Protein 3AXJ (pdb70)

InterPro domains:
  IPR002848 Translin family [PF01997] (23-217)
  IPR002848 Translin family [PTHR10741] (7-223)
  IPR016068 Translin, N-terminal [G3DSA:1.20.58.190] (1-133)
  IPR016069 Translin, C-terminal [G3DSA:1.20.58.200] (134-235)
  IPR033956 Translin [cd14819] (13-217)
  IPR036081 Translin superfamily [SSF74784] (7-218)

Secondary structure (DSSP, 8-state):
------SS-HHHHHHHHHHHHHHHHHHHHHHHHHHHHHHHHHHHHHHHGGGGT-GGGHHHHHHHHHHHHHHHHHHHHHHHHHS-TT-HHHHGGGTHHHHHHHHHHHHHHHHHHHSSPPPHHHHH----BSSTTTSSB--HHHHHHHHHHHHHHHHHHHHHHH----SHHHHHHHHHHHHHHHHHHT---SSHHHHHHHHHHHHHHHHHHHHHHHHHTT----/---TTSHHHHHHHHHHHHH--HHHHHHHHHHHHHHHHHHHHHHHHHTT--S-GGGHHHHHHHHHHHHHHIIIIIIHHHHHHTTTS-TTTTHHHHHHHHHHHHHHHH--HHHHHT-SSGGGGPPPP-HHHHHH--EE----PPEE-----HHHHHHHHHHHHHH--HHHHHHHTT-HHHHHHHHHHHHHHHHHHHT---TT-HHHHHHHH--HHHHHHHHHHHHHHHH-HHHHHT-

Radius of gyration: 29.31 Å; Cα contacts (8 Å, |Δi|>4): 513; chains: 2; bounding box: 54×45×94 Å

GO terms:
  GO:0005829 cytosol (C, IDA)
  GO:0035194 regulatory ncRNA-mediated post-transcriptional gene silencing (P, IMP)
  GO:0042321 negative regulation of circadian sleep/wake cycle, sleep (P, IMP)
  GO:0042595 behavioral response to starvation (P, IMP)
  GO:0050821 protein stabilization (P, IMP)
  GO:0042803 protein homodimerization activity (F, IPI)
  GO:0042802 identical protein binding (F, IPI)
  GO:0005515 protein binding (F, IPI)

Foldseek 3Di:
DVDVVVVVVCVVVVVVVVVVVVVVVLLVQLLVLLVVLVVLLVQLVVLCVCLLPDVVCLVVSLVSNVVSLVVLLVSVVVNLVSADQVCCVVRVVSRLVSLLSNLLSVQVSCCSPPNAGDDLCNSCVSVADCDSVVGHHDDVLSNLSSVLVNLVVLLSSLVSCVCQNLCSLVSSLVRLVVNLVVVVVVVDDPDDSVVSNVVSVVSNVSSVVSNCVCVVVVHDDD/DDDCPDPVNVVVVVVVVVVVCVVLLVVLLVLLVVLLVLLVVLLVLLLVDDPPPVRQVVSVVVSVVSLLCNQVPSLVVNQVSCVVHDCVVNCVSNLSSLLSSLLSQQLLLSQCLPDPDDSVVDDRDAQVNVQVSWDWDPDVTDTTTRHRDRVSNLLSNLVNLVSLCSLLVCLQVVVNVSLVSSLVVNVVVLVVLVVDDDPPPVSSVVSSVVVVSNVVSVVLNVCCVPVNSVVSNVD

Organism: Drosophila melanogaster (NCBI:txid7227)

Nearest PDB structures (foldseek):
  4dg7-assembly1_H  TM=9.637E-01  e=9.209E-24  Drosophila melanogaster
  3riu-assembly1_A-2  TM=9.765E-01  e=7.134E-22  Drosophila melanogaster
  2qrx-assembly1_A  TM=9.735E-01  e=5.454E-19  Drosophila melanogaster
  4wyv-assembly1_H  TM=9.505E-01  e=5.007E-16  Homo sapiens
  1key-assembly1_D-2  TM=9.507E-01  e=8.673E-16  Mus musculus

Structure (mmCIF, N/CA/C/O backbone):
data_3AXJ
#
_entry.id   3AXJ
#
_cell.length_a   101.676
_cell.length_b   114.720
_cell.length_c   123.909
_cell.angle_alpha   90.00
_cell.angle_beta   90.00
_cell.angle_gamma   90.00
#
_symmetry.space_group_name_H-M   'C 2 2 21'
#
loop_
_entity.id
_entity.type
_entity.pdbx_description
1 polymer GM27569p
2 polymer 'Translin associated factor X, isoform B'
3 water water
#
loop_
_atom_site.group_PDB
_atom_site.id
_atom_site.type_symbol
_atom_site.label_atom_id
_atom_site.label_alt_id
_atom_site.label_comp_id
_atom_site.label_asym_id
_atom_site.label_entity_id
_atom_site.label_seq_id
_atom_site.pdbx_PDB_ins_code
_atom_site.Cartn_x
_atom_site.Cartn_y
_atom_site.Cartn_z
_atom_site.occupancy
_atom_site.B_iso_or_equiv
_atom_site.auth_seq_id
_atom_site.auth_comp_id
_atom_site.auth_asym_id
_atom_site.auth_atom_id
_atom_site.pdbx_PDB_model_num
ATOM 1 N N . SER A 1 11 ? 43.081 31.582 -72.472 1.00 70.77 -3 SER A N 1
ATOM 2 C CA . SER A 1 11 ? 43.369 31.305 -73.924 1.00 71.12 -3 SER A CA 1
ATOM 3 C C . SER A 1 11 ? 44.665 30.495 -74.085 1.00 70.30 -3 SER A C 1
ATOM 4 O O . SER A 1 11 ? 44.636 29.369 -74.610 1.00 70.46 -3 SER A O 1
ATOM 7 N N . GLN A 1 12 ? 45.785 31.052 -73.617 1.00 68.94 -2 GLN A N 1
ATOM 8 C CA . GLN A 1 12 ? 47.026 30.278 -73.490 1.00 67.91 -2 GLN A CA 1
ATOM 9 C C . GLN A 1 12 ? 46.854 29.103 -72.505 1.00 65.36 -2 GLN A C 1
ATOM 10 O O . GLN A 1 12 ? 47.398 28.012 -72.734 1.00 65.51 -2 GLN A O 1
ATOM 16 N N . ASP A 1 13 ? 46.036 29.318 -71.461 1.00 62.19 -1 ASP A N 1
ATOM 17 C CA . ASP A 1 13 ? 45.909 28.397 -70.330 1.00 58.31 -1 ASP A CA 1
ATOM 18 C C . ASP A 1 13 ? 44.481 28.417 -69.731 1.00 55.51 -1 ASP A C 1
ATOM 19 O O . ASP A 1 13 ? 44.179 29.207 -68.842 1.00 55.00 -1 ASP A O 1
ATOM 24 N N . PRO A 1 14 ? 43.591 27.555 -70.251 1.00 53.26 0 PRO A N 1
ATOM 25 C CA . PRO A 1 14 ? 42.181 27.392 -69.832 1.00 50.73 0 PRO A CA 1
ATOM 26 C C . PRO A 1 14 ? 42.047 26.871 -68.408 1.00 47.53 0 PRO A C 1
ATOM 27 O O . PRO A 1 14 ? 41.072 27.184 -67.712 1.00 45.99 0 PRO A O 1
ATOM 39 N N . SER A 1 16 ? 43.881 27.817 -65.961 1.00 39.14 2 SER A N 1
ATOM 40 C CA . SER A 1 16 ? 43.975 28.978 -65.047 1.00 38.50 2 SER A CA 1
ATOM 41 C C . SER A 1 16 ? 42.661 29.720 -64.833 1.00 37.43 2 SER A C 1
ATOM 42 O O . SER A 1 16 ? 42.480 30.396 -63.817 1.00 38.18 2 SER A O 1
ATOM 45 N N . ASN A 1 17 ? 41.752 29.617 -65.800 1.00 35.83 3 ASN A N 1
ATOM 46 C CA . ASN A 1 17 ? 40.375 30.071 -65.619 1.00 34.28 3 ASN A CA 1
ATOM 47 C C . ASN A 1 17 ? 39.653 29.209 -64.608 1.00 32.66 3 ASN A C 1
ATOM 48 O O . ASN A 1 17 ? 39.064 29.736 -63.654 1.00 31.58 3 ASN A O 1
ATOM 53 N N . PHE A 1 18 ? 39.731 27.885 -64.770 1.00 30.69 4 PHE A N 1
ATOM 54 C CA . PHE A 1 18 ? 38.990 27.001 -63.885 1.00 29.31 4 PHE A CA 1
ATOM 55 C C . PHE A 1 18 ? 39.535 27.048 -62.476 1.00 28.72 4 PHE A C 1
ATOM 56 O O . PHE A 1 18 ? 38.780 27.219 -61.490 1.00 26.47 4 PHE A O 1
ATOM 64 N N . VAL A 1 19 ? 40.858 26.912 -62.358 1.00 27.29 5 VAL A N 1
ATOM 65 C CA . VAL A 1 19 ? 41.459 26.928 -61.027 1.00 28.02 5 VAL A CA 1
ATOM 66 C C . VAL A 1 19 ? 41.806 28.371 -60.700 1.00 29.34 5 VAL A C 1
ATOM 67 O O . VAL A 1 19 ? 42.953 28.812 -60.857 1.00 28.26 5 VAL A O 1
ATOM 71 N N . ASN A 1 20 ? 40.805 29.086 -60.231 1.00 29.76 6 ASN A N 1
ATOM 72 C CA . ASN A 1 20 ? 40.865 30.550 -60.098 1.00 30.77 6 ASN A CA 1
ATOM 73 C C . ASN A 1 20 ? 41.671 30.925 -58.888 1.00 29.05 6 ASN A C 1
ATOM 74 O O . ASN A 1 20 ? 41.247 30.669 -57.764 1.00 28.79 6 ASN A O 1
ATOM 79 N N . LEU A 1 21 ? 42.845 31.518 -59.090 1.00 29.14 7 LEU A N 1
ATOM 80 C CA . LEU A 1 21 ? 43.740 31.844 -57.972 1.00 30.07 7 LEU A CA 1
ATOM 81 C C . LEU A 1 21 ? 43.199 32.940 -57.042 1.00 30.28 7 LEU A C 1
ATOM 82 O O . LEU A 1 21 ? 43.652 33.070 -55.928 1.00 28.90 7 LEU A O 1
ATOM 87 N N . ASP A 1 22 ? 42.180 33.678 -57.470 1.00 31.83 8 ASP A N 1
ATOM 88 C CA . ASP A 1 22 ? 41.468 34.600 -56.558 1.00 32.36 8 ASP A CA 1
ATOM 89 C C . ASP A 1 22 ? 40.791 33.883 -55.429 1.00 31.33 8 ASP A C 1
ATOM 90 O O . ASP A 1 22 ? 40.623 34.430 -54.324 1.00 31.22 8 ASP A O 1
ATOM 95 N N . ILE A 1 23 ? 40.390 32.643 -55.670 1.00 30.81 9 ILE A N 1
ATOM 96 C CA . ILE A 1 23 ? 39.778 31.870 -54.600 1.00 29.52 9 ILE A CA 1
ATOM 97 C C . ILE A 1 23 ? 40.787 31.627 -53.480 1.00 28.33 9 ILE A C 1
ATOM 98 O O . ILE A 1 23 ? 40.468 31.772 -52.312 1.00 26.97 9 ILE A O 1
ATOM 103 N N . PHE A 1 24 ? 42.013 31.281 -53.842 1.00 28.02 10 PHE A N 1
ATOM 104 C CA . PHE A 1 24 ? 43.057 31.041 -52.834 1.00 28.41 10 PHE A CA 1
ATOM 105 C C . PHE A 1 24 ? 43.509 32.325 -52.139 1.00 28.70 10 PHE A C 1
ATOM 106 O O . PHE A 1 24 ? 43.742 32.313 -50.926 1.00 27.75 10 PHE A O 1
ATOM 114 N N . SER A 1 25 ? 43.658 33.427 -52.887 1.00 30.47 11 SER A N 1
ATOM 115 C CA . SER A 1 25 ? 43.987 34.700 -52.241 1.00 31.17 11 SER A CA 1
ATOM 116 C C . SER A 1 25 ? 42.848 35.202 -51.325 1.00 30.87 11 SER A C 1
ATOM 117 O O . SER A 1 25 ? 43.130 35.759 -50.271 1.00 30.95 11 SER A O 1
ATOM 120 N N . ASN A 1 26 ? 41.582 34.995 -51.699 1.00 29.77 12 ASN A N 1
ATOM 121 C CA . ASN A 1 26 ? 40.463 35.327 -50.810 1.00 29.81 12 ASN A CA 1
ATOM 122 C C . ASN A 1 26 ? 40.476 34.516 -49.503 1.00 29.24 12 ASN A C 1
ATOM 123 O O . ASN A 1 26 ? 40.113 35.020 -48.417 1.00 28.46 12 ASN A O 1
ATOM 128 N N . TYR A 1 27 ? 40.859 33.248 -49.625 1.00 27.86 13 TYR A N 1
ATOM 129 C CA . TYR A 1 27 ? 40.901 32.373 -48.494 1.00 28.20 13 TYR A CA 1
ATOM 130 C C . TYR A 1 27 ? 42.031 32.741 -47.552 1.00 29.21 13 TYR A C 1
ATOM 131 O O . TYR A 1 27 ? 41.862 32.660 -46.328 1.00 29.02 13 TYR A O 1
ATOM 140 N N . GLN A 1 28 ? 43.171 33.137 -48.122 1.00 29.95 14 GLN A N 1
ATOM 141 C CA . GLN A 1 28 ? 44.298 33.663 -47.357 1.00 31.75 14 GLN A CA 1
ATOM 142 C C . GLN A 1 28 ? 43.871 34.885 -46.548 1.00 31.86 14 GLN A C 1
ATOM 143 O O . GLN A 1 28 ? 44.138 34.971 -45.358 1.00 30.99 14 GLN A O 1
ATOM 149 N N . LYS A 1 29 ? 43.201 35.830 -47.194 1.00 33.08 15 LYS A N 1
ATOM 150 C CA . LYS A 1 29 ? 42.660 36.981 -46.477 1.00 34.41 15 LYS A CA 1
ATOM 151 C C . LYS A 1 29 ? 41.697 36.584 -45.326 1.00 33.43 15 LYS A C 1
ATOM 152 O O . LYS A 1 29 ? 41.820 37.056 -44.187 1.00 33.32 15 LYS A O 1
ATOM 158 N N . TYR A 1 30 ? 40.744 35.720 -45.628 1.00 33.58 16 TYR A N 1
ATOM 159 C CA . TYR A 1 30 ? 39.793 35.188 -44.633 1.00 33.93 16 TYR A CA 1
ATOM 160 C C . TYR A 1 30 ? 40.500 34.605 -43.414 1.00 34.04 16 TYR A C 1
ATOM 161 O O . TYR A 1 30 ? 40.174 34.924 -42.261 1.00 33.16 16 TYR A O 1
ATOM 170 N N . ILE A 1 31 ? 41.470 33.739 -43.667 1.00 34.37 17 ILE A N 1
ATOM 171 C CA . ILE A 1 31 ? 42.191 33.098 -42.596 1.00 35.83 17 ILE A CA 1
ATOM 172 C C . ILE A 1 31 ? 43.122 34.064 -41.812 1.00 35.95 17 ILE A C 1
ATOM 173 O O . ILE A 1 31 ? 43.231 33.954 -40.589 1.00 34.08 17 ILE A O 1
ATOM 178 N N . ASP A 1 32 ? 43.793 34.977 -42.518 1.00 36.07 18 ASP A N 1
ATOM 179 C CA . ASP A 1 32 ? 44.524 36.052 -41.851 1.00 37.71 18 ASP A CA 1
ATOM 180 C C . ASP A 1 32 ? 43.639 36.863 -40.888 1.00 37.60 18 ASP A C 1
ATOM 181 O O . ASP A 1 32 ? 44.067 37.150 -39.768 1.00 37.41 18 ASP A O 1
ATOM 186 N N . ASN A 1 33 ? 42.445 37.252 -41.337 1.00 37.54 19 ASN A N 1
ATOM 187 C CA . ASN A 1 33 ? 41.521 38.029 -40.540 1.00 38.51 19 ASN A CA 1
ATOM 188 C C . ASN A 1 33 ? 41.185 37.217 -39.287 1.00 37.87 19 ASN A C 1
ATOM 189 O O . ASN A 1 33 ? 41.139 37.754 -38.177 1.00 37.12 19 ASN A O 1
ATOM 194 N N . GLU A 1 34 ? 40.969 35.914 -39.477 1.00 36.73 20 GLU A N 1
ATOM 195 C CA . GLU A 1 34 ? 40.590 35.033 -38.384 1.00 36.15 20 GLU A CA 1
ATOM 196 C C . GLU A 1 34 ? 41.720 34.820 -37.367 1.00 35.69 20 GLU A C 1
ATOM 197 O O . GLU A 1 34 ? 41.458 34.793 -36.171 1.00 34.22 20 GLU A O 1
ATOM 203 N N . GLN A 1 35 ? 42.952 34.650 -37.864 1.00 34.88 21 GLN A N 1
ATOM 204 C CA . GLN A 1 35 ? 44.147 34.526 -37.036 1.00 35.98 21 GLN A CA 1
ATOM 205 C C . GLN A 1 35 ? 44.375 35.774 -36.195 1.00 35.68 21 GLN A C 1
ATOM 206 O O . GLN A 1 35 ? 44.813 35.693 -35.063 1.00 34.62 21 GLN A O 1
ATOM 212 N N . GLU A 1 36 ? 44.084 36.931 -36.765 1.00 36.84 22 GLU A N 1
ATOM 213 C CA . GLU A 1 36 ? 44.190 38.180 -36.027 1.00 37.90 22 GLU A CA 1
ATOM 214 C C . GLU A 1 36 ? 43.206 38.214 -34.829 1.00 36.61 22 GLU A C 1
ATOM 215 O O . GLU A 1 36 ? 43.586 38.604 -33.725 1.00 36.78 22 GLU A O 1
ATOM 221 N N . VAL A 1 37 ? 41.962 37.805 -35.050 1.00 35.02 23 VAL A N 1
ATOM 222 C CA . VAL A 1 37 ? 40.968 37.673 -33.973 1.00 34.24 23 VAL A CA 1
ATOM 223 C C . VAL A 1 37 ? 41.419 36.653 -32.909 1.00 33.72 23 VAL A C 1
ATOM 224 O O . VAL A 1 37 ? 41.376 36.946 -31.693 1.00 32.50 23 VAL A O 1
ATOM 228 N N . ARG A 1 38 ? 41.879 35.483 -33.355 1.00 32.93 24 ARG A N 1
ATOM 229 C CA . ARG A 1 38 ? 42.374 34.472 -32.423 1.00 34.01 24 ARG A CA 1
ATOM 230 C C . ARG A 1 38 ? 43.503 35.012 -31.536 1.00 35.35 24 ARG A C 1
ATOM 231 O O . ARG A 1 38 ? 43.530 34.750 -30.337 1.00 34.17 24 ARG A O 1
ATOM 239 N N . GLU A 1 39 ? 44.424 35.764 -32.130 1.00 36.96 25 GLU A N 1
ATOM 240 C CA . GLU A 1 39 ? 45.537 36.356 -31.395 1.00 40.16 25 GLU A CA 1
ATOM 241 C C . GLU A 1 39 ? 45.022 37.337 -30.320 1.00 38.14 25 GLU A C 1
ATOM 242 O O . GLU A 1 39 ? 45.457 37.293 -29.175 1.00 37.63 25 GLU A O 1
ATOM 248 N N . ASN A 1 40 ? 44.079 38.195 -30.683 1.00 37.38 26 ASN A N 1
ATOM 249 C CA . ASN A 1 40 ? 43.464 39.075 -29.719 1.00 37.03 26 ASN A CA 1
ATOM 250 C C . ASN A 1 40 ? 42.749 38.315 -28.612 1.00 36.42 26 ASN A C 1
ATOM 251 O O . ASN A 1 40 ? 42.851 38.683 -27.457 1.00 35.95 26 ASN A O 1
ATOM 256 N N . ILE A 1 41 ? 42.017 37.263 -28.973 1.00 34.94 27 ILE A N 1
ATOM 257 C CA . ILE A 1 41 ? 41.344 36.417 -27.980 1.00 34.31 27 ILE A CA 1
ATOM 258 C C . ILE A 1 41 ? 42.356 35.804 -27.005 1.00 34.99 27 ILE A C 1
ATOM 259 O O . ILE A 1 41 ? 42.138 35.818 -25.797 1.00 34.02 27 ILE A O 1
ATOM 264 N N . ARG A 1 42 ? 43.469 35.290 -27.530 1.00 35.36 28 ARG A N 1
ATOM 265 C CA . ARG A 1 42 ? 44.452 34.613 -26.708 1.00 37.02 28 ARG A CA 1
ATOM 266 C C . ARG A 1 42 ? 45.067 35.542 -25.670 1.00 35.99 28 ARG A C 1
ATOM 267 O O . ARG A 1 42 ? 45.389 35.109 -24.573 1.00 35.61 28 ARG A O 1
ATOM 275 N N . ILE A 1 43 ? 45.248 36.805 -26.045 1.00 35.68 29 ILE A N 1
ATOM 276 C CA . ILE A 1 43 ? 45.735 37.803 -25.126 1.00 35.66 29 ILE A CA 1
ATOM 277 C C . ILE A 1 43 ? 44.777 37.901 -23.938 1.00 34.16 29 ILE A C 1
ATOM 278 O O . ILE A 1 43 ? 45.242 37.866 -22.777 1.00 34.18 29 ILE A O 1
ATOM 283 N N . VAL A 1 44 ? 43.470 37.996 -24.199 1.00 31.63 30 VAL A N 1
ATOM 284 C CA . VAL A 1 44 ? 42.494 38.130 -23.102 1.00 30.81 30 VAL A CA 1
ATOM 285 C C . VAL A 1 44 ? 42.414 36.873 -22.226 1.00 30.78 30 VAL A C 1
ATOM 286 O O . VAL A 1 44 ? 42.284 36.964 -20.997 1.00 29.39 30 VAL A O 1
ATOM 290 N N . VAL A 1 45 ? 42.456 35.712 -22.869 1.00 29.99 31 VAL A N 1
ATOM 291 C CA . VAL A 1 45 ? 42.394 34.421 -22.153 1.00 30.85 31 VAL A CA 1
ATOM 292 C C . VAL A 1 45 ? 43.583 34.215 -21.193 1.00 32.84 31 VAL A C 1
ATOM 293 O O . VAL A 1 45 ? 43.383 33.734 -20.068 1.00 32.74 31 VAL A O 1
ATOM 297 N N . ARG A 1 46 ? 44.791 34.603 -21.620 1.00 33.78 32 ARG A N 1
ATOM 298 C CA . ARG A 1 46 ? 45.965 34.584 -20.731 1.00 37.02 32 ARG A CA 1
ATOM 299 C C . ARG A 1 46 ? 45.813 35.512 -19.511 1.00 35.93 32 ARG A C 1
ATOM 300 O O . ARG A 1 46 ? 46.315 35.204 -18.442 1.00 36.24 32 ARG A O 1
ATOM 308 N N . GLU A 1 47 ? 45.147 36.653 -19.673 1.00 35.81 33 GLU A N 1
ATOM 309 C CA . GLU A 1 47 ? 44.827 37.514 -18.535 1.00 36.31 33 GLU A CA 1
ATOM 310 C C . GLU A 1 47 ? 43.850 36.818 -17.555 1.00 35.17 33 GLU A C 1
ATOM 311 O O . GLU A 1 47 ? 43.969 36.946 -16.339 1.00 34.46 33 GLU A O 1
ATOM 317 N N . ILE A 1 48 ? 42.902 36.063 -18.107 1.00 34.56 34 ILE A N 1
ATOM 318 C CA . ILE A 1 48 ? 41.976 35.257 -17.310 1.00 33.71 34 ILE A CA 1
ATOM 319 C C . ILE A 1 48 ? 42.687 34.114 -16.563 1.00 34.24 34 ILE A C 1
ATOM 320 O O . ILE A 1 48 ? 42.422 33.913 -15.372 1.00 33.63 34 ILE A O 1
ATOM 325 N N . GLU A 1 49 ? 43.556 33.387 -17.269 1.00 34.55 35 GLU A N 1
ATOM 326 C CA . GLU A 1 49 ? 44.360 32.302 -16.717 1.00 37.04 35 GLU A CA 1
ATOM 327 C C . GLU A 1 49 ? 45.166 32.783 -15.521 1.00 36.55 35 GLU A C 1
ATOM 328 O O . GLU A 1 49 ? 45.265 32.082 -14.539 1.00 35.85 35 GLU A O 1
ATOM 334 N N . HIS A 1 50 ? 45.753 33.970 -15.630 1.00 38.46 36 HIS A N 1
ATOM 335 C CA . HIS A 1 50 ? 46.558 34.557 -14.549 1.00 40.45 36 HIS A CA 1
ATOM 336 C C . HIS A 1 50 ? 45.729 34.834 -13.287 1.00 39.68 36 HIS A C 1
ATOM 337 O O . HIS A 1 50 ? 46.196 34.618 -12.169 1.00 40.74 36 HIS A O 1
ATOM 344 N N . LEU A 1 51 ? 44.516 35.332 -13.463 1.00 38.44 37 LEU A N 1
ATOM 345 C CA . LEU A 1 51 ? 43.624 35.580 -12.339 1.00 37.88 37 LEU A CA 1
ATOM 346 C C . LEU A 1 51 ? 43.134 34.293 -11.699 1.00 37.38 37 LEU A C 1
ATOM 347 O O . LEU A 1 51 ? 43.046 34.198 -10.479 1.00 37.64 37 LEU A O 1
ATOM 352 N N . SER A 1 52 ? 42.787 33.311 -12.515 1.00 36.31 38 SER A N 1
ATOM 353 C CA . SER A 1 52 ? 42.339 32.029 -11.983 1.00 36.92 38 SER A CA 1
ATOM 354 C C . SER A 1 52 ? 43.460 31.284 -11.243 1.00 36.61 38 SER A C 1
ATOM 355 O O . SER A 1 52 ? 43.195 30.679 -10.213 1.00 37.04 38 SER A O 1
ATOM 358 N N . LYS A 1 53 ? 44.689 31.312 -11.764 1.00 35.77 39 LYS A N 1
ATOM 359 C CA . LYS A 1 53 ? 45.827 30.723 -11.048 1.00 36.36 39 LYS A CA 1
ATOM 360 C C . LYS A 1 53 ? 45.981 31.321 -9.665 1.00 35.43 39 LYS A C 1
ATOM 361 O O . LYS A 1 53 ? 46.253 30.607 -8.730 1.00 36.03 39 LYS A O 1
ATOM 367 N N . GLU A 1 54 ? 45.852 32.639 -9.543 1.00 34.37 40 GLU A N 1
ATOM 368 C CA . GLU A 1 54 ? 45.978 33.268 -8.250 1.00 35.12 40 GLU A CA 1
ATOM 369 C C . GLU A 1 54 ? 44.914 32.746 -7.232 1.00 32.65 40 GLU A C 1
ATOM 370 O O . GLU A 1 54 ? 45.224 32.418 -6.079 1.00 32.74 40 GLU A O 1
ATOM 376 N N . ALA A 1 55 ? 43.676 32.615 -7.670 1.00 30.96 41 ALA A N 1
ATOM 377 C CA . ALA A 1 55 ? 42.617 32.067 -6.816 1.00 28.87 41 ALA A CA 1
ATOM 378 C C . ALA A 1 55 ? 42.968 30.625 -6.416 1.00 29.48 41 ALA A C 1
ATOM 379 O O . ALA A 1 55 ? 42.854 30.230 -5.254 1.00 27.31 41 ALA A O 1
ATOM 381 N N . GLN A 1 56 ? 43.394 29.843 -7.404 1.00 29.93 42 GLN A N 1
ATOM 382 C CA . GLN A 1 56 ? 43.791 28.439 -7.197 1.00 31.02 42 GLN A CA 1
ATOM 383 C C . GLN A 1 56 ? 44.939 28.275 -6.206 1.00 30.92 42 GLN A C 1
ATOM 384 O O . GLN A 1 56 ? 44.928 27.373 -5.354 1.00 30.63 42 GLN A O 1
ATOM 390 N N . ILE A 1 57 ? 45.945 29.140 -6.302 1.00 30.20 43 ILE A N 1
ATOM 391 C CA . ILE A 1 57 ? 47.050 29.051 -5.358 1.00 32.14 43 ILE A CA 1
ATOM 392 C C . ILE A 1 57 ? 46.607 29.334 -3.920 1.00 30.85 43 ILE A C 1
ATOM 393 O O . ILE A 1 57 ? 47.002 28.616 -3.003 1.00 31.59 43 ILE A O 1
ATOM 398 N N . LYS A 1 58 ? 45.845 30.400 -3.720 1.00 29.02 44 LYS A N 1
ATOM 399 C CA . LYS A 1 58 ? 45.303 30.690 -2.380 1.00 29.05 44 LYS A CA 1
ATOM 400 C C . LYS A 1 58 ? 44.456 29.544 -1.794 1.00 27.41 44 LYS A C 1
ATOM 401 O O . LYS A 1 58 ? 44.550 29.253 -0.611 1.00 28.93 44 LYS A O 1
ATOM 407 N N . LEU A 1 59 ? 43.668 28.876 -2.622 1.00 26.68 45 LEU A N 1
ATOM 408 C CA . LEU A 1 59 ? 42.809 27.769 -2.181 1.00 26.21 45 LEU A CA 1
ATOM 409 C C . LEU A 1 59 ? 43.535 26.453 -1.886 1.00 26.63 45 LEU A C 1
ATOM 410 O O . LEU A 1 59 ? 42.949 25.568 -1.291 1.00 27.08 45 LEU A O 1
ATOM 415 N N . GLN A 1 60 ? 44.801 26.332 -2.291 1.00 27.24 46 GLN A N 1
ATOM 416 C CA . GLN A 1 60 ? 45.634 25.170 -1.960 1.00 27.72 46 GLN A CA 1
ATOM 417 C C . GLN A 1 60 ? 45.855 25.091 -0.451 1.00 28.28 46 GLN A C 1
ATOM 418 O O . GLN A 1 60 ? 46.185 24.028 0.088 1.00 27.49 46 GLN A O 1
ATOM 424 N N . ILE A 1 61 ? 45.655 26.227 0.232 1.00 27.64 47 ILE A N 1
ATOM 425 C CA . ILE A 1 61 ? 45.834 26.268 1.706 1.00 28.33 47 ILE A CA 1
ATOM 426 C C . ILE A 1 61 ? 44.844 25.370 2.422 1.00 27.83 47 ILE A C 1
ATOM 427 O O . ILE A 1 61 ? 45.084 24.989 3.563 1.00 29.53 47 ILE A O 1
ATOM 432 N N . ILE A 1 62 ? 43.729 25.011 1.781 1.00 27.91 48 ILE A N 1
ATOM 433 C CA . ILE A 1 62 ? 42.722 24.198 2.464 1.00 28.26 48 ILE A CA 1
ATOM 434 C C . ILE A 1 62 ? 43.325 22.831 2.824 1.00 29.32 48 ILE A C 1
ATOM 435 O O . ILE A 1 62 ? 42.815 22.139 3.723 1.00 30.08 48 ILE A O 1
ATOM 440 N N . HIS A 1 63 ? 44.385 22.450 2.112 1.00 28.51 49 HIS A N 1
ATOM 441 C CA . HIS A 1 63 ? 45.044 21.145 2.290 1.00 29.28 49 HIS A CA 1
ATOM 442 C C . HIS A 1 63 ? 46.068 21.068 3.417 1.00 30.21 49 HIS A C 1
ATOM 443 O O . HIS A 1 63 ? 46.540 19.984 3.763 1.00 29.92 49 HIS A O 1
ATOM 450 N N . SER A 1 64 ? 46.380 22.214 4.009 1.00 31.27 50 SER A N 1
ATOM 451 C CA . SER A 1 64 ? 47.361 22.262 5.095 1.00 32.52 50 SER A CA 1
ATOM 452 C C . SER A 1 64 ? 46.958 23.131 6.301 1.00 33.32 50 SER A C 1
ATOM 453 O O . SER A 1 64 ? 47.612 23.050 7.318 1.00 33.82 50 SER A O 1
ATOM 456 N N . ASP A 1 65 ? 45.914 23.976 6.195 1.00 32.39 51 ASP A N 1
ATOM 457 C CA . ASP A 1 65 ? 45.521 24.844 7.307 1.00 32.80 51 ASP A CA 1
ATOM 458 C C . ASP A 1 65 ? 44.031 25.164 7.247 1.00 32.42 51 ASP A C 1
ATOM 459 O O . ASP A 1 65 ? 43.601 26.062 6.517 1.00 32.22 51 ASP A O 1
ATOM 464 N N . LEU A 1 66 ? 43.249 24.442 8.046 1.00 31.56 52 LEU A N 1
ATOM 465 C CA . LEU A 1 66 ? 41.798 24.597 8.058 1.00 31.59 52 LEU A CA 1
ATOM 466 C C . LEU A 1 66 ? 41.348 25.983 8.544 1.00 31.27 52 LEU A C 1
ATOM 467 O O . LEU A 1 66 ? 40.308 26.453 8.148 1.00 30.41 52 LEU A O 1
ATOM 472 N N . SER A 1 67 ? 42.179 26.668 9.324 1.00 31.94 53 SER A N 1
ATOM 473 C CA . SER A 1 67 ? 41.768 27.963 9.871 1.00 32.39 53 SER A CA 1
ATOM 474 C C . SER A 1 67 ? 41.892 29.074 8.819 1.00 32.66 53 SER A C 1
ATOM 475 O O . SER A 1 67 ? 41.379 30.162 9.030 1.00 33.02 53 SER A O 1
ATOM 478 N N . GLN A 1 68 ? 42.534 28.783 7.677 1.00 31.84 54 GLN A N 1
ATOM 479 C CA . GLN A 1 68 ? 42.714 29.771 6.625 1.00 31.55 54 GLN A CA 1
ATOM 480 C C . GLN A 1 68 ? 41.672 29.716 5.484 1.00 31.39 54 GLN A C 1
ATOM 481 O O . GLN A 1 68 ? 41.772 30.470 4.525 1.00 31.60 54 GLN A O 1
ATOM 487 N N . ILE A 1 69 ? 40.669 28.860 5.618 1.00 29.70 55 ILE A N 1
ATOM 488 C CA . ILE A 1 69 ? 39.720 28.591 4.562 1.00 30.22 55 ILE A CA 1
ATOM 489 C C . ILE A 1 69 ? 38.876 29.802 4.201 1.00 29.83 55 ILE A C 1
ATOM 490 O O . ILE A 1 69 ? 38.690 30.099 3.016 1.00 29.42 55 ILE A O 1
ATOM 495 N N . SER A 1 70 ? 38.353 30.495 5.197 1.00 29.90 56 SER A N 1
ATOM 496 C CA . SER A 1 70 ? 37.527 31.647 4.886 1.00 31.54 56 SER A CA 1
ATOM 497 C C . SER A 1 70 ? 38.362 32.806 4.309 1.00 30.80 56 SER A C 1
ATOM 498 O O . SER A 1 70 ? 37.934 33.436 3.341 1.00 31.51 56 SER A O 1
ATOM 501 N N . ALA A 1 71 ? 39.573 33.046 4.810 1.00 30.36 57 ALA A N 1
ATOM 502 C CA . ALA A 1 71 ? 40.436 34.020 4.160 1.00 30.72 57 ALA A CA 1
ATOM 503 C C . ALA A 1 71 ? 40.715 33.662 2.685 1.00 31.12 57 ALA A C 1
ATOM 504 O O . ALA A 1 71 ? 40.675 34.545 1.828 1.00 29.97 57 ALA A O 1
ATOM 506 N N . ALA A 1 72 ? 40.977 32.371 2.402 1.00 30.40 58 ALA A N 1
ATOM 507 C CA . ALA A 1 72 ? 41.307 31.931 1.040 1.00 30.31 58 ALA A CA 1
ATOM 508 C C . ALA A 1 72 ? 40.101 32.134 0.138 1.00 29.12 58 ALA A C 1
ATOM 509 O O . ALA A 1 72 ? 40.243 32.607 -0.967 1.00 29.86 58 ALA A O 1
ATOM 511 N N . CYS A 1 73 ? 38.916 31.825 0.649 1.00 27.79 59 CYS A N 1
ATOM 512 C CA . CYS A 1 73 ? 37.682 32.024 -0.067 1.00 28.83 59 CYS A CA 1
ATOM 513 C C . CYS A 1 73 ? 37.464 33.473 -0.476 1.00 29.37 59 CYS A C 1
ATOM 514 O O . CYS A 1 73 ? 37.069 33.733 -1.609 1.00 29.06 59 CYS A O 1
ATOM 517 N N . GLY A 1 74 ? 37.706 34.397 0.453 1.00 30.07 60 GLY A N 1
ATOM 518 C CA . GLY A 1 74 ? 37.582 35.834 0.188 1.00 29.91 60 GLY A CA 1
ATOM 519 C C . GLY A 1 74 ? 38.586 36.326 -0.857 1.00 30.73 60 GLY A C 1
ATOM 520 O O . GLY A 1 74 ? 38.262 37.166 -1.722 1.00 31.34 60 GLY A O 1
ATOM 521 N N . LEU A 1 75 ? 39.819 35.836 -0.770 1.00 29.69 61 LEU A N 1
ATOM 522 C CA . LEU A 1 75 ? 40.831 36.174 -1.747 1.00 29.91 61 LEU A CA 1
ATOM 523 C C . LEU A 1 75 ? 40.460 35.706 -3.161 1.00 29.19 61 LEU A C 1
ATOM 524 O O . LEU A 1 75 ? 40.650 36.426 -4.133 1.00 29.18 61 LEU A O 1
ATOM 529 N N . ALA A 1 76 ? 39.907 34.514 -3.255 1.00 27.73 62 ALA A N 1
ATOM 530 C CA . ALA A 1 76 ? 39.496 33.960 -4.530 1.00 28.54 62 ALA A CA 1
ATOM 531 C C . ALA A 1 76 ? 38.312 34.700 -5.142 1.00 28.69 62 ALA A C 1
ATOM 532 O O . ALA A 1 76 ? 38.260 34.850 -6.363 1.00 28.03 62 ALA A O 1
ATOM 534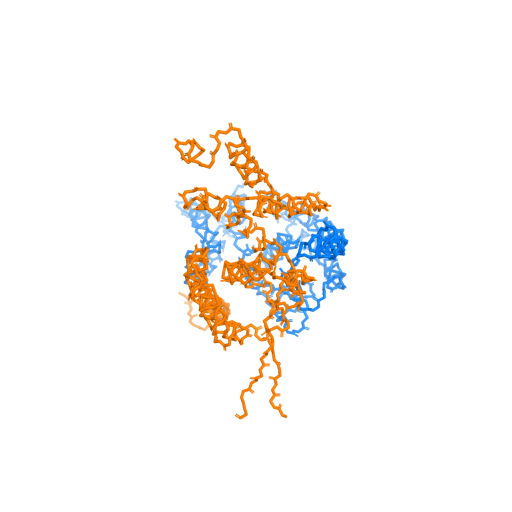 N N . ARG A 1 77 ? 37.351 35.124 -4.313 1.00 28.64 63 ARG A N 1
ATOM 535 C CA . ARG A 1 77 ? 36.214 35.875 -4.805 1.00 30.69 63 ARG A CA 1
ATOM 536 C C . ARG A 1 77 ? 36.684 37.178 -5.413 1.00 30.63 63 ARG A C 1
ATOM 537 O O . ARG A 1 77 ? 36.125 37.600 -6.403 1.00 30.81 63 ARG A O 1
ATOM 545 N N . LYS A 1 78 ? 37.719 37.786 -4.839 1.00 31.52 64 LYS A N 1
ATOM 546 C CA . LYS A 1 78 ? 38.323 38.999 -5.404 1.00 32.67 64 LYS A CA 1
ATOM 547 C C . LYS A 1 78 ? 38.909 38.726 -6.777 1.00 32.59 64 LYS A C 1
ATOM 548 O O . LYS A 1 78 ? 38.761 39.544 -7.660 1.00 33.15 64 LYS A O 1
ATOM 554 N N . GLN A 1 79 ? 39.579 37.575 -6.968 1.00 31.98 65 GLN A N 1
ATOM 555 C CA . GLN A 1 79 ? 40.146 37.244 -8.281 1.00 30.58 65 GLN A CA 1
ATOM 556 C C . GLN A 1 79 ? 39.047 36.996 -9.301 1.00 31.63 65 GLN A C 1
ATOM 557 O O . GLN A 1 79 ? 39.156 37.387 -10.470 1.00 31.43 65 GLN A O 1
ATOM 563 N N . VAL A 1 80 ? 37.971 36.362 -8.843 1.00 32.17 66 VAL A N 1
ATOM 564 C CA . VAL A 1 80 ? 36.839 36.030 -9.696 1.00 33.46 66 VAL A CA 1
ATOM 565 C C . VAL A 1 80 ? 36.148 37.300 -10.189 1.00 34.74 66 VAL A C 1
ATOM 566 O O . VAL A 1 80 ? 35.754 37.381 -11.359 1.00 35.12 66 VAL A O 1
ATOM 570 N N . GLU A 1 81 ? 36.004 38.280 -9.313 1.00 36.19 67 GLU A N 1
ATOM 571 C CA . GLU A 1 81 ? 35.440 39.580 -9.710 1.00 38.89 67 GLU A CA 1
ATOM 572 C C . GLU A 1 81 ? 36.199 40.209 -10.891 1.00 38.97 67 GLU A C 1
ATOM 573 O O . GLU A 1 81 ? 35.585 40.771 -11.779 1.00 40.11 67 GLU A O 1
ATOM 579 N N . LEU A 1 82 ? 37.524 40.110 -10.880 1.00 38.01 68 LEU A N 1
ATOM 580 C CA . LEU A 1 82 ? 38.347 40.625 -11.963 1.00 38.80 68 LEU A CA 1
ATOM 581 C C . LEU A 1 82 ? 38.158 39.880 -13.296 1.00 39.05 68 LEU A C 1
ATOM 582 O O . LEU A 1 82 ? 38.376 40.468 -14.359 1.00 38.48 68 LEU A O 1
ATOM 587 N N . CYS A 1 83 ? 37.761 38.600 -13.233 1.00 38.48 69 CYS A N 1
ATOM 588 C CA . CYS A 1 83 ? 37.517 37.789 -14.438 1.00 39.22 69 CYS A CA 1
ATOM 589 C C . CYS A 1 83 ? 36.375 38.320 -15.283 1.00 38.89 69 CYS A C 1
ATOM 590 O O . CYS A 1 83 ? 36.468 38.353 -16.501 1.00 38.78 69 CYS A O 1
ATOM 593 N N . ALA A 1 84 ? 35.305 38.763 -14.634 1.00 39.47 70 ALA A N 1
ATOM 594 C CA . ALA A 1 84 ? 34.125 39.222 -15.333 1.00 39.82 70 ALA A CA 1
ATOM 595 C C . ALA A 1 84 ? 34.398 40.402 -16.268 1.00 40.52 70 ALA A C 1
ATOM 596 O O . ALA A 1 84 ? 33.798 40.505 -17.336 1.00 40.58 70 ALA A O 1
ATOM 598 N N . GLN A 1 85 ? 35.293 41.290 -15.848 1.00 41.12 71 GLN A N 1
ATOM 599 C CA . GLN A 1 85 ? 35.765 42.419 -16.657 1.00 41.99 71 GLN A CA 1
ATOM 600 C C . GLN A 1 85 ? 36.483 41.905 -17.911 1.00 40.18 71 GLN A C 1
ATOM 601 O O . GLN A 1 85 ? 36.292 42.442 -18.992 1.00 40.77 71 GLN A O 1
ATOM 607 N N . LYS A 1 86 ? 37.290 40.849 -17.768 1.00 38.38 72 LYS A N 1
ATOM 608 C CA . LYS A 1 86 ? 37.998 40.258 -18.918 1.00 36.64 72 LYS A CA 1
ATOM 609 C C . LYS A 1 86 ? 37.058 39.583 -19.886 1.00 35.65 72 LYS A C 1
ATOM 610 O O . LYS A 1 86 ? 37.272 39.621 -21.099 1.00 34.92 72 LYS A O 1
ATOM 616 N N . TYR A 1 87 ? 36.008 38.955 -19.356 1.00 34.26 73 TYR A N 1
ATOM 617 C CA . TYR A 1 87 ? 35.016 38.336 -20.202 1.00 33.63 73 TYR A CA 1
ATOM 618 C C . TYR A 1 87 ? 34.276 39.332 -21.073 1.00 34.25 73 TYR A C 1
ATOM 619 O O . TYR A 1 87 ? 33.948 39.003 -22.196 1.00 33.33 73 TYR A O 1
ATOM 628 N N . GLN A 1 88 ? 34.034 40.539 -20.556 1.00 35.28 74 GLN A N 1
ATOM 629 C CA . GLN A 1 88 ? 33.466 41.620 -21.343 1.00 39.09 74 GLN A CA 1
ATOM 630 C C . GLN A 1 88 ? 34.380 41.951 -22.514 1.00 38.67 74 GLN A C 1
ATOM 631 O O . GLN A 1 88 ? 33.899 42.204 -23.610 1.00 38.88 74 GLN A O 1
ATOM 637 N N . LYS A 1 89 ? 35.692 41.932 -22.285 1.00 39.34 75 LYS A N 1
ATOM 638 C CA . LYS A 1 89 ? 36.659 42.202 -23.373 1.00 40.80 75 LYS A CA 1
ATOM 639 C C . LYS A 1 89 ? 36.607 41.106 -24.414 1.00 39.73 75 LYS A C 1
ATOM 640 O O . LYS A 1 89 ? 36.677 41.362 -25.606 1.00 40.53 75 LYS A O 1
ATOM 646 N N . LEU A 1 90 ? 36.460 39.872 -23.949 1.00 38.35 76 LEU A N 1
ATOM 647 C CA . LEU A 1 90 ? 36.314 38.733 -24.816 1.00 37.41 76 LEU A CA 1
ATOM 648 C C . LEU A 1 90 ? 35.050 38.849 -25.647 1.00 37.10 76 LEU A C 1
ATOM 649 O O . LEU A 1 90 ? 35.063 38.643 -26.863 1.00 36.49 76 LEU A O 1
ATOM 654 N N . ALA A 1 91 ? 33.947 39.188 -24.988 1.00 36.76 77 ALA A N 1
ATOM 655 C CA . ALA A 1 91 ? 32.692 39.380 -25.678 1.00 37.29 77 ALA A CA 1
ATOM 656 C C . ALA A 1 91 ? 32.831 40.407 -26.812 1.00 38.88 77 ALA A C 1
ATOM 657 O O . ALA A 1 91 ? 32.172 40.274 -27.851 1.00 40.03 77 ALA A O 1
ATOM 659 N N . GLU A 1 92 ? 33.695 41.406 -26.629 1.00 38.93 78 GLU A N 1
ATOM 660 C CA . GLU A 1 92 ? 33.850 42.474 -27.631 1.00 41.40 78 GLU A CA 1
ATOM 661 C C . GLU A 1 92 ? 34.598 41.981 -28.871 1.00 40.02 78 GLU A C 1
ATOM 662 O O . GLU A 1 92 ? 34.480 42.569 -29.948 1.00 41.22 78 GLU A O 1
ATOM 668 N N . LEU A 1 93 ? 35.401 40.943 -28.692 1.00 38.09 79 LEU A N 1
ATOM 669 C CA . LEU A 1 93 ? 36.207 40.369 -29.766 1.00 37.54 79 LEU A CA 1
ATOM 670 C C . LEU A 1 93 ? 35.446 39.337 -30.597 1.00 37.13 79 LEU A C 1
ATOM 671 O O . LEU A 1 93 ? 35.903 38.964 -31.696 1.00 37.38 79 LEU A O 1
ATOM 676 N N . VAL A 1 94 ? 34.311 38.872 -30.071 1.00 35.19 80 VAL A N 1
ATOM 677 C CA . VAL A 1 94 ? 33.592 37.732 -30.661 1.00 35.52 80 VAL A CA 1
ATOM 678 C C . VAL A 1 94 ? 32.243 38.127 -31.294 1.00 36.25 80 VAL A C 1
ATOM 679 O O . VAL A 1 94 ? 31.295 38.396 -30.581 1.00 37.39 80 VAL A O 1
ATOM 683 N N . PRO A 1 95 ? 32.164 38.177 -32.636 1.00 36.59 81 PRO A N 1
ATOM 684 C CA . PRO A 1 95 ? 30.933 38.638 -33.229 1.00 37.37 81 PRO A CA 1
ATOM 685 C C . PRO A 1 95 ? 29.751 37.726 -32.939 1.00 36.95 81 PRO A C 1
ATOM 686 O O . PRO A 1 95 ? 29.921 36.512 -32.736 1.00 35.89 81 PRO A O 1
ATOM 690 N N . ALA A 1 96 ? 28.552 38.297 -32.927 1.00 37.54 82 ALA A N 1
ATOM 691 C CA . ALA A 1 96 ? 27.351 37.480 -32.744 1.00 37.34 82 ALA A CA 1
ATOM 692 C C . ALA A 1 96 ? 27.328 36.407 -33.831 1.00 36.72 82 ALA A C 1
ATOM 693 O O . ALA A 1 96 ? 27.775 36.643 -34.935 1.00 37.37 82 ALA A O 1
ATOM 695 N N . GLY A 1 97 ? 26.833 35.225 -33.503 1.00 35.65 83 GLY A N 1
ATOM 696 C CA . GLY A 1 97 ? 26.869 34.123 -34.437 1.00 34.44 83 GLY A CA 1
ATOM 697 C C . GLY A 1 97 ? 28.186 33.400 -34.532 1.00 32.76 83 GLY A C 1
ATOM 698 O O . GLY A 1 97 ? 28.246 32.364 -35.173 1.00 34.21 83 GLY A O 1
ATOM 699 N N . GLN A 1 98 ? 29.245 33.916 -33.900 1.00 31.47 84 GLN A N 1
ATOM 700 C CA . GLN A 1 98 ? 30.556 33.269 -33.957 1.00 29.50 84 GLN A CA 1
ATOM 701 C C . GLN A 1 98 ? 31.121 32.777 -32.618 1.00 29.17 84 GLN A C 1
ATOM 702 O O . GLN A 1 98 ? 32.279 32.378 -32.525 1.00 27.56 84 GLN A O 1
ATOM 708 N N . TYR A 1 99 ? 30.288 32.728 -31.587 1.00 28.54 85 TYR A N 1
ATOM 709 C CA . TYR A 1 99 ? 30.743 32.182 -30.312 1.00 27.44 85 TYR A CA 1
ATOM 710 C C . TYR A 1 99 ? 31.451 30.820 -30.503 1.00 26.01 85 TYR A C 1
ATOM 711 O O . TYR A 1 99 ? 32.577 30.628 -30.048 1.00 24.79 85 TYR A O 1
ATOM 720 N N . TYR A 1 100 ? 30.797 29.874 -31.179 1.00 26.84 86 TYR A N 1
ATOM 721 C CA . TYR A 1 100 ? 31.394 28.529 -31.307 1.00 27.39 86 TYR A CA 1
ATOM 722 C C . TYR A 1 100 ? 32.502 28.441 -32.381 1.00 27.38 86 TYR A C 1
ATOM 723 O O . TYR A 1 100 ? 33.168 27.418 -32.482 1.00 29.34 86 TYR A O 1
ATOM 732 N N . ARG A 1 101 ? 32.681 29.487 -33.175 1.00 26.78 87 ARG A N 1
ATOM 733 C CA . ARG A 1 101 ? 33.862 29.586 -34.055 1.00 27.54 87 ARG A CA 1
ATOM 734 C C . ARG A 1 101 ? 35.135 29.662 -33.225 1.00 27.78 87 ARG A C 1
ATOM 735 O O . ARG A 1 101 ? 36.161 29.118 -33.614 1.00 27.95 87 ARG A O 1
ATOM 743 N N . TYR A 1 102 ? 35.053 30.337 -32.074 1.00 26.66 88 TYR A N 1
ATOM 744 C CA . TYR A 1 102 ? 36.234 30.667 -31.278 1.00 27.12 88 TYR A CA 1
ATOM 745 C C . TYR A 1 102 ? 36.300 30.049 -29.881 1.00 26.68 88 TYR A C 1
ATOM 746 O O . TYR A 1 102 ? 37.343 30.136 -29.208 1.00 25.83 88 TYR A O 1
ATOM 755 N N . SER A 1 103 ? 35.208 29.408 -29.454 1.00 27.05 89 SER A N 1
ATOM 756 C CA . SER A 1 103 ? 35.051 29.018 -28.052 1.00 28.57 89 SER A CA 1
ATOM 757 C C . SER A 1 103 ? 36.089 28.010 -27.530 1.00 29.63 89 SER A C 1
ATOM 758 O O . SER A 1 103 ? 36.354 27.985 -26.335 1.00 28.30 89 SER A O 1
ATOM 761 N N . ASP A 1 104 ? 36.719 27.234 -28.413 1.00 30.91 90 ASP A N 1
ATOM 762 C CA . ASP A 1 104 ? 37.836 26.369 -27.987 1.00 32.72 90 ASP A CA 1
ATOM 763 C C . ASP A 1 104 ? 38.930 27.187 -27.317 1.00 32.30 90 ASP A C 1
ATOM 764 O O . ASP A 1 104 ? 39.751 26.641 -26.581 1.00 32.39 90 ASP A O 1
ATOM 769 N N . HIS A 1 105 ? 38.995 28.489 -27.583 1.00 31.13 91 HIS A N 1
ATOM 770 C CA . HIS A 1 105 ? 40.026 29.286 -26.909 1.00 31.18 91 HIS A CA 1
ATOM 771 C C . HIS A 1 105 ? 39.787 29.499 -25.413 1.00 30.32 91 HIS A C 1
ATOM 772 O O . HIS A 1 105 ? 40.752 29.625 -24.651 1.00 30.80 91 HIS A O 1
ATOM 779 N N . TRP A 1 106 ? 38.526 29.533 -24.986 1.00 29.17 92 TRP A N 1
ATOM 780 C CA . TRP A 1 106 ? 38.218 29.786 -23.548 1.00 28.41 92 TRP A CA 1
ATOM 781 C C . TRP A 1 106 ? 37.484 28.674 -22.807 1.00 28.72 92 TRP A C 1
ATOM 782 O O . TRP A 1 106 ? 37.197 28.812 -21.615 1.00 29.16 92 TRP A O 1
ATOM 793 N N . THR A 1 107 ? 37.160 27.563 -23.461 1.00 30.02 93 THR A N 1
ATOM 794 C CA . THR A 1 107 ? 36.494 26.502 -22.711 1.00 32.30 93 THR A CA 1
ATOM 795 C C . THR A 1 107 ? 37.281 25.958 -21.508 1.00 31.34 93 THR A C 1
ATOM 796 O O . THR A 1 107 ? 36.734 25.811 -20.426 1.00 29.28 93 THR A O 1
ATOM 800 N N . PHE A 1 108 ? 38.565 25.697 -21.681 1.00 32.65 94 PHE A N 1
ATOM 801 C CA . PHE A 1 108 ? 39.353 25.117 -20.570 1.00 33.39 94 PHE A CA 1
ATOM 802 C C . PHE A 1 108 ? 39.428 26.057 -19.358 1.00 32.01 94 PHE A C 1
ATOM 803 O O . PHE A 1 108 ? 39.187 25.625 -18.222 1.00 31.48 94 PHE A O 1
ATOM 811 N N . ILE A 1 109 ? 39.713 27.345 -19.586 1.00 31.39 95 ILE A N 1
ATOM 812 C CA . ILE A 1 109 ? 39.816 28.300 -18.473 1.00 31.30 95 ILE A CA 1
ATOM 813 C C . ILE A 1 109 ? 38.471 28.586 -17.816 1.00 29.97 95 ILE A C 1
ATOM 814 O O . ILE A 1 109 ? 38.390 28.851 -16.592 1.00 30.02 95 ILE A O 1
ATOM 819 N N . THR A 1 110 ? 37.414 28.558 -18.622 1.00 28.91 96 THR A N 1
ATOM 820 C CA . THR A 1 110 ? 36.061 28.744 -18.112 1.00 28.50 96 THR A CA 1
ATOM 821 C C . THR A 1 110 ? 35.690 27.544 -17.206 1.00 28.33 96 THR A C 1
ATOM 822 O O . THR A 1 110 ? 35.179 27.742 -16.104 1.00 28.29 96 THR A O 1
ATOM 826 N N . GLN A 1 111 ? 35.970 26.313 -17.652 1.00 27.81 97 GLN A N 1
ATOM 827 C CA . GLN A 1 111 ? 35.716 25.150 -16.790 1.00 27.53 97 GLN A CA 1
ATOM 828 C C . GLN A 1 111 ? 36.454 25.271 -15.464 1.00 27.96 97 GLN A C 1
ATOM 829 O O . GLN A 1 111 ? 35.898 24.989 -14.406 1.00 28.44 97 GLN A O 1
ATOM 835 N N . ARG A 1 112 ? 37.697 25.753 -15.524 1.00 28.70 98 ARG A N 1
ATOM 836 C CA . ARG A 1 112 ? 38.510 25.997 -14.362 1.00 29.82 98 ARG A CA 1
ATOM 837 C C . ARG A 1 112 ? 37.943 27.063 -13.419 1.00 29.22 98 ARG A C 1
ATOM 838 O O . ARG A 1 112 ? 37.910 26.847 -12.216 1.00 28.71 98 ARG A O 1
ATOM 846 N N . LEU A 1 113 ? 37.513 28.212 -13.939 1.00 28.88 99 LEU A N 1
ATOM 847 C CA . LEU A 1 113 ? 36.841 29.196 -13.094 1.00 28.14 99 LEU A CA 1
ATOM 848 C C . LEU A 1 113 ? 35.557 28.670 -12.441 1.00 27.79 99 LEU A C 1
ATOM 849 O O . LEU A 1 113 ? 35.296 28.979 -11.297 1.00 27.79 99 LEU A O 1
ATOM 854 N N . ILE A 1 114 ? 34.756 27.909 -13.179 1.00 28.02 100 ILE A N 1
ATOM 855 C CA . ILE A 1 114 ? 33.562 27.281 -12.614 1.00 28.60 100 ILE A CA 1
ATOM 856 C C . ILE A 1 114 ? 33.951 26.388 -11.436 1.00 28.23 100 ILE A C 1
ATOM 857 O O . ILE A 1 114 ? 33.317 26.420 -10.374 1.00 28.18 100 ILE A O 1
ATOM 862 N N . PHE A 1 115 ? 34.953 25.538 -11.650 1.00 28.47 101 PHE A N 1
ATOM 863 C CA . PHE A 1 115 ? 35.500 24.725 -10.574 1.00 27.60 101 PHE A CA 1
ATOM 864 C C . PHE A 1 115 ? 35.838 25.589 -9.362 1.00 27.34 101 PHE A C 1
ATOM 865 O O . PHE A 1 115 ? 35.456 25.266 -8.230 1.00 27.46 101 PHE A O 1
ATOM 873 N N . ILE A 1 116 ? 36.536 26.696 -9.576 1.00 27.08 102 ILE A N 1
ATOM 874 C CA . ILE A 1 116 ? 36.965 27.550 -8.447 1.00 26.60 102 ILE A CA 1
ATOM 875 C C . ILE A 1 116 ? 35.785 28.183 -7.715 1.00 25.78 102 ILE A C 1
ATOM 876 O O . ILE A 1 116 ? 35.729 28.223 -6.469 1.00 24.04 102 ILE A O 1
ATOM 881 N N . ILE A 1 117 ? 34.837 28.688 -8.496 1.00 24.89 103 ILE A N 1
ATOM 882 C CA . ILE A 1 117 ? 33.620 29.238 -7.916 1.00 24.93 103 ILE A CA 1
ATOM 883 C C . ILE A 1 117 ? 32.836 28.190 -7.124 1.00 24.14 103 ILE A C 1
ATOM 884 O O . ILE A 1 117 ? 32.372 28.475 -6.004 1.00 22.86 103 ILE A O 1
ATOM 889 N N . ALA A 1 118 ? 32.669 26.996 -7.703 1.00 23.13 104 ALA A N 1
ATOM 890 C CA . ALA A 1 118 ? 31.937 25.950 -7.004 1.00 22.68 104 ALA A CA 1
ATOM 891 C C . ALA A 1 118 ? 32.656 25.501 -5.720 1.00 22.89 104 ALA A C 1
ATOM 892 O O . ALA A 1 118 ? 32.025 25.152 -4.717 1.00 22.71 104 ALA A O 1
ATOM 894 N N . LEU A 1 119 ? 33.972 25.388 -5.791 1.00 23.06 105 LEU A N 1
ATOM 895 C CA . LEU A 1 119 ? 34.754 25.057 -4.604 1.00 22.75 105 LEU A CA 1
ATOM 896 C C . LEU A 1 119 ? 34.583 26.120 -3.477 1.00 23.94 105 LEU A C 1
ATOM 897 O O . LEU A 1 119 ? 34.306 25.773 -2.343 1.00 24.13 105 LEU A O 1
ATOM 902 N N . VAL A 1 120 ? 34.748 27.393 -3.810 1.00 23.17 106 VAL A N 1
ATOM 903 C CA . VAL A 1 120 ? 34.485 28.468 -2.861 1.00 25.01 106 VAL A CA 1
ATOM 904 C C . VAL A 1 120 ? 33.095 28.401 -2.197 1.00 25.94 106 VAL A C 1
ATOM 905 O O . VAL A 1 120 ? 32.956 28.535 -0.971 1.00 26.51 106 VAL A O 1
ATOM 909 N N . ILE A 1 121 ? 32.065 28.177 -3.003 1.00 25.15 107 ILE A N 1
ATOM 910 C CA . ILE A 1 121 ? 30.710 28.144 -2.479 1.00 25.11 107 ILE A CA 1
ATOM 911 C C . ILE A 1 121 ? 30.493 26.904 -1.613 1.00 25.26 107 ILE A C 1
ATOM 912 O O . ILE A 1 121 ? 29.900 27.010 -0.539 1.00 25.60 107 ILE A O 1
ATOM 917 N N . TYR A 1 122 ? 31.039 25.759 -2.021 1.00 24.63 108 TYR A N 1
ATOM 918 C CA . TYR A 1 122 ? 30.976 24.592 -1.154 1.00 24.67 108 TYR A CA 1
ATOM 919 C C . TYR A 1 122 ? 31.639 24.869 0.223 1.00 25.55 108 TYR A C 1
ATOM 920 O O . TYR A 1 122 ? 31.073 24.547 1.283 1.00 25.10 108 TYR A O 1
ATOM 929 N N . LEU A 1 123 ? 32.809 25.508 0.200 1.00 26.45 109 LEU A N 1
ATOM 930 C CA . LEU A 1 123 ? 33.588 25.738 1.412 1.00 27.01 109 LEU A CA 1
ATOM 931 C C . LEU A 1 123 ? 32.918 26.810 2.311 1.00 28.42 109 LEU A C 1
ATOM 932 O O . LEU A 1 123 ? 32.918 26.677 3.549 1.00 27.04 109 LEU A O 1
ATOM 937 N N . GLU A 1 124 ? 32.331 27.856 1.708 1.00 28.70 110 GLU A N 1
ATOM 938 C CA . GLU A 1 124 ? 31.630 28.861 2.510 1.00 30.91 110 GLU A CA 1
ATOM 939 C C . GLU A 1 124 ? 30.272 28.372 3.092 1.00 31.52 110 GLU A C 1
ATOM 940 O O . GLU A 1 124 ? 29.948 28.629 4.257 1.00 32.71 110 GLU A O 1
ATOM 946 N N . ALA A 1 125 ? 29.489 27.666 2.291 1.00 31.01 111 ALA A N 1
ATOM 947 C CA . ALA A 1 125 ? 28.070 27.487 2.600 1.00 30.73 111 ALA A CA 1
ATOM 948 C C . ALA A 1 125 ? 27.600 26.037 2.492 1.00 30.86 111 ALA A C 1
ATOM 949 O O . ALA A 1 125 ? 26.531 25.701 2.995 1.00 30.72 111 ALA A O 1
ATOM 951 N N . GLY A 1 126 ? 28.392 25.167 1.862 1.00 29.60 112 GLY A N 1
ATOM 952 C CA . GLY A 1 126 ? 28.030 23.728 1.848 1.00 29.50 112 GLY A CA 1
ATOM 953 C C . GLY A 1 126 ? 27.122 23.246 0.711 1.00 30.24 112 GLY A C 1
ATOM 954 O O . GLY A 1 126 ? 26.729 22.077 0.671 1.00 30.47 112 GLY A O 1
ATOM 955 N N . PHE A 1 127 ? 26.783 24.118 -0.224 1.00 29.35 113 PHE A N 1
ATOM 956 C CA . PHE A 1 127 ? 25.863 23.708 -1.279 1.00 30.72 113 PHE A CA 1
ATOM 957 C C . PHE A 1 127 ? 26.480 23.879 -2.669 1.00 29.47 113 PHE A C 1
ATOM 958 O O . PHE A 1 127 ? 27.564 24.465 -2.809 1.00 27.81 113 PHE A O 1
ATOM 966 N N . LEU A 1 128 ? 25.775 23.359 -3.672 1.00 29.05 114 LEU A N 1
ATOM 967 C CA . LEU A 1 128 ? 26.244 23.365 -5.049 1.00 28.85 114 LEU A CA 1
ATOM 968 C C . LEU A 1 128 ? 25.740 24.586 -5.790 1.00 28.47 114 LEU A C 1
ATOM 969 O O . LEU A 1 128 ? 24.520 24.759 -5.989 1.00 29.12 114 LEU A O 1
ATOM 974 N N . VAL A 1 129 ? 26.691 25.402 -6.221 1.00 27.12 115 VAL A N 1
ATOM 975 C CA . VAL A 1 129 ? 26.415 26.599 -7.033 1.00 26.55 115 VAL A CA 1
ATOM 976 C C . VAL A 1 129 ? 25.675 26.209 -8.331 1.00 26.20 115 VAL A C 1
ATOM 977 O O . VAL A 1 129 ? 25.983 25.158 -8.938 1.00 26.72 115 VAL A O 1
ATOM 981 N N . THR A 1 130 ? 24.668 27.003 -8.712 1.00 25.18 116 THR A N 1
ATOM 982 C CA . THR A 1 130 ? 23.947 26.791 -9.975 1.00 24.61 116 THR A CA 1
ATOM 983 C C . THR A 1 130 ? 24.696 27.360 -11.179 1.00 24.64 116 THR A C 1
ATOM 984 O O . THR A 1 130 ? 25.526 28.241 -11.046 1.00 24.74 116 THR A O 1
ATOM 988 N N . ARG A 1 131 ? 24.383 26.844 -12.360 1.00 25.20 117 ARG A N 1
ATOM 989 C CA . ARG A 1 131 ? 24.885 27.417 -13.606 1.00 26.14 117 ARG A CA 1
ATOM 990 C C . ARG A 1 131 ? 24.512 28.929 -13.686 1.00 25.77 117 ARG A C 1
ATOM 991 O O . ARG A 1 131 ? 25.344 29.769 -14.062 1.00 25.90 117 ARG A O 1
ATOM 999 N N . GLU A 1 132 ? 23.302 29.290 -13.256 1.00 25.52 118 GLU A N 1
ATOM 1000 C CA . GLU A 1 132 ? 22.892 30.712 -13.314 1.00 26.99 118 GLU A CA 1
ATOM 1001 C C . GLU A 1 132 ? 23.754 31.616 -12.430 1.00 25.81 118 GLU A C 1
ATOM 1002 O O . GLU A 1 132 ? 24.175 32.701 -12.835 1.00 26.65 118 GLU A O 1
ATOM 1008 N N . THR A 1 133 ? 24.039 31.161 -11.212 1.00 26.91 119 THR A N 1
ATOM 1009 C CA . THR A 1 133 ? 24.895 31.931 -10.299 1.00 26.72 119 THR A CA 1
ATOM 1010 C C . THR A 1 133 ? 26.303 32.048 -10.833 1.00 27.37 119 THR A C 1
ATOM 1011 O O . THR A 1 133 ? 26.870 33.146 -10.806 1.00 27.99 119 THR A O 1
ATOM 1015 N N . VAL A 1 134 ? 26.864 30.939 -11.325 1.00 27.26 120 VAL A N 1
ATOM 1016 C CA . VAL A 1 134 ? 28.174 31.013 -11.976 1.00 27.30 120 VAL A CA 1
ATOM 1017 C C . VAL A 1 134 ? 28.179 32.018 -13.143 1.00 27.70 120 VAL A C 1
ATOM 1018 O O . VAL A 1 134 ? 29.082 32.815 -13.238 1.00 26.13 120 VAL A O 1
ATOM 1022 N N . ALA A 1 135 ? 27.164 31.981 -14.016 1.00 28.46 121 ALA A N 1
ATOM 1023 C CA . ALA A 1 135 ? 27.076 32.974 -15.120 1.00 28.70 121 ALA A CA 1
ATOM 1024 C C . ALA A 1 135 ? 27.041 34.413 -14.615 1.00 30.19 121 ALA A C 1
ATOM 1025 O O . ALA A 1 135 ? 27.764 35.268 -15.138 1.00 29.97 121 ALA A O 1
ATOM 1027 N N . GLU A 1 136 ? 26.201 34.687 -13.612 1.00 31.95 122 GLU A N 1
ATOM 1028 C CA . GLU A 1 136 ? 26.099 36.028 -13.019 1.00 34.16 122 GLU A CA 1
ATOM 1029 C C . GLU A 1 136 ? 27.461 36.472 -12.504 1.00 33.22 122 GLU A C 1
ATOM 1030 O O . GLU A 1 136 ? 27.845 37.632 -12.665 1.00 31.64 122 GLU A O 1
ATOM 1044 N N . LEU A 1 138 ? 30.432 35.678 -13.363 1.00 32.95 124 LEU A N 1
ATOM 1045 C CA . LEU A 1 138 ? 31.389 35.894 -14.464 1.00 32.12 124 LEU A CA 1
ATOM 1046 C C . LEU A 1 138 ? 30.926 36.928 -15.467 1.00 32.82 124 LEU A C 1
ATOM 1047 O O . LEU A 1 138 ? 31.642 37.246 -16.416 1.00 33.70 124 LEU A O 1
ATOM 1052 N N . GLY A 1 139 ? 29.725 37.460 -15.267 1.00 33.63 125 GLY A N 1
ATOM 1053 C CA . GLY A 1 139 ? 29.169 38.480 -16.168 1.00 34.02 125 GLY A CA 1
ATOM 1054 C C . GLY A 1 139 ? 28.780 37.884 -17.509 1.00 34.26 125 GLY A C 1
ATOM 1055 O O . GLY A 1 139 ? 28.946 38.514 -18.560 1.00 35.54 125 GLY A O 1
ATOM 1056 N N . LEU A 1 140 ? 28.273 36.658 -17.463 1.00 33.68 126 LEU A N 1
ATOM 1057 C CA . LEU A 1 140 ? 27.928 35.895 -18.634 1.00 32.96 126 LEU A CA 1
ATOM 1058 C C . LEU A 1 140 ? 26.424 35.716 -18.674 1.00 33.20 126 LEU A C 1
ATOM 1059 O O . LEU A 1 140 ? 25.787 35.615 -17.642 1.00 32.95 126 LEU A O 1
ATOM 1064 N N . LYS A 1 141 ? 25.867 35.661 -19.875 1.00 33.66 127 LYS A N 1
ATOM 1065 C CA . LYS A 1 141 ? 24.458 35.349 -20.055 1.00 34.68 127 LYS A CA 1
ATOM 1066 C C . LYS A 1 141 ? 24.266 33.836 -19.897 1.00 34.48 127 LYS A C 1
ATOM 1067 O O . LYS A 1 141 ? 25.213 33.079 -20.090 1.00 32.94 127 LYS A O 1
ATOM 1073 N N . ILE A 1 142 ? 23.067 33.376 -19.534 1.00 35.85 128 ILE A N 1
ATOM 1074 C CA . ILE A 1 142 ? 22.826 31.925 -19.592 1.00 37.48 128 ILE A CA 1
ATOM 1075 C C . ILE A 1 142 ? 22.333 31.455 -20.957 1.00 37.56 128 ILE A C 1
ATOM 1076 O O . ILE A 1 142 ? 22.352 30.265 -21.245 1.00 37.58 128 ILE A O 1
ATOM 1081 N N . SER A 1 143 ? 21.912 32.404 -21.786 1.00 38.24 129 SER A N 1
ATOM 1082 C CA . SER A 1 143 ? 21.366 32.091 -23.075 1.00 40.25 129 SER A CA 1
ATOM 1083 C C . SER A 1 143 ? 22.114 32.834 -24.164 1.00 41.08 129 SER A C 1
ATOM 1084 O O . SER A 1 143 ? 22.341 34.053 -24.075 1.00 40.01 129 SER A O 1
ATOM 1087 N N . GLN A 1 144 ? 22.505 32.086 -25.190 1.00 42.64 130 GLN A N 1
ATOM 1088 C CA . GLN A 1 144 ? 23.253 32.649 -26.298 1.00 44.92 130 GLN A CA 1
ATOM 1089 C C . GLN A 1 144 ? 22.487 33.745 -27.040 1.00 45.24 130 GLN A C 1
ATOM 1090 O O . GLN A 1 144 ? 23.095 34.646 -27.584 1.00 45.29 130 GLN A O 1
ATOM 1096 N N . SER A 1 145 ? 21.157 33.677 -27.033 1.00 46.05 131 SER A N 1
ATOM 1097 C CA . SER A 1 145 ? 20.362 34.719 -27.671 1.00 47.23 131 SER A CA 1
ATOM 1098 C C . SER A 1 145 ? 20.496 36.068 -26.947 1.00 47.52 131 SER A C 1
ATOM 1099 O O . SER A 1 145 ? 20.309 37.118 -27.562 1.00 47.95 131 SER A O 1
ATOM 1102 N N . GLU A 1 146 ? 20.850 36.031 -25.657 1.00 46.49 132 GLU A N 1
ATOM 1103 C CA . GLU A 1 146 ? 20.962 37.240 -24.839 1.00 46.81 132 GLU A CA 1
ATOM 1104 C C . GLU A 1 146 ? 22.309 37.949 -25.020 1.00 45.21 132 GLU A C 1
ATOM 1105 O O . GLU A 1 146 ? 22.410 39.148 -24.803 1.00 46.02 132 GLU A O 1
ATOM 1111 N N . GLY A 1 147 ? 23.340 37.219 -25.438 1.00 43.62 133 GLY A N 1
ATOM 1112 C CA . GLY A 1 147 ? 24.684 37.785 -25.561 1.00 41.53 133 GLY A CA 1
ATOM 1113 C C . GLY A 1 147 ? 25.719 36.700 -25.303 1.00 39.64 133 GLY A C 1
ATOM 1114 O O . GLY A 1 147 ? 25.398 35.525 -25.374 1.00 39.43 133 GLY A O 1
ATOM 1115 N N . PHE A 1 148 ? 26.950 37.088 -24.980 1.00 37.12 134 PHE A N 1
ATOM 1116 C CA . PHE A 1 148 ? 28.036 36.139 -24.748 1.00 34.97 134 PHE A CA 1
ATOM 1117 C C . PHE A 1 148 ? 27.728 35.271 -23.507 1.00 33.35 134 PHE A C 1
ATOM 1118 O O . PHE A 1 148 ? 27.557 35.787 -22.418 1.00 33.01 134 PHE A O 1
ATOM 1126 N N . HIS A 1 149 ? 27.660 33.952 -23.677 1.00 31.40 135 HIS A N 1
ATOM 1127 C CA . HIS A 1 149 ? 27.017 33.110 -22.687 1.00 30.93 135 HIS A CA 1
ATOM 1128 C C . HIS A 1 149 ? 27.955 32.093 -22.034 1.00 31.41 135 HIS A C 1
ATOM 1129 O O . HIS A 1 149 ? 29.080 31.850 -22.508 1.00 30.57 135 HIS A O 1
ATOM 1136 N N . LEU A 1 150 ? 27.482 31.508 -20.928 1.00 31.58 136 LEU A N 1
ATOM 1137 C CA . LEU A 1 150 ? 28.108 30.347 -20.336 1.00 31.71 136 LEU A CA 1
ATOM 1138 C C . LEU A 1 150 ? 27.433 29.081 -20.905 1.00 32.95 136 LEU A C 1
ATOM 1139 O O . LEU A 1 150 ? 26.225 28.896 -20.759 1.00 32.65 136 LEU A O 1
ATOM 1144 N N . ASP A 1 151 ? 28.212 28.236 -21.577 1.00 33.80 137 ASP A N 1
ATOM 1145 C CA . ASP A 1 151 ? 27.713 26.959 -22.072 1.00 35.37 137 ASP A CA 1
ATOM 1146 C C . ASP A 1 151 ? 27.423 26.026 -20.879 1.00 35.03 137 ASP A C 1
ATOM 1147 O O . ASP A 1 151 ? 28.284 25.875 -20.011 1.00 33.93 137 ASP A O 1
ATOM 1152 N N . VAL A 1 152 ? 26.232 25.407 -20.850 1.00 34.74 138 VAL A N 1
ATOM 1153 C CA . VAL A 1 152 ? 25.850 24.432 -19.800 1.00 34.93 138 VAL A CA 1
ATOM 1154 C C . VAL A 1 152 ? 26.818 23.238 -19.730 1.00 34.68 138 VAL A C 1
ATOM 1155 O O . VAL A 1 152 ? 27.082 22.714 -18.661 1.00 33.00 138 VAL A O 1
ATOM 1159 N N . GLU A 1 153 ? 27.347 22.817 -20.876 1.00 34.39 139 GLU A N 1
ATOM 1160 C CA . GLU A 1 153 ? 28.373 21.789 -20.862 1.00 34.95 139 GLU A CA 1
ATOM 1161 C C . GLU A 1 153 ? 29.658 22.209 -20.178 1.00 33.23 139 GLU A C 1
ATOM 1162 O O . GLU A 1 153 ? 30.243 21.398 -19.473 1.00 33.50 139 GLU A O 1
ATOM 1168 N N . ASP A 1 154 ? 30.101 23.448 -20.368 1.00 31.83 140 ASP A N 1
ATOM 1169 C CA . ASP A 1 154 ? 31.245 23.957 -19.630 1.00 31.71 140 ASP A CA 1
ATOM 1170 C C . ASP A 1 154 ? 30.977 23.977 -18.117 1.00 30.19 140 ASP A C 1
ATOM 1171 O O . ASP A 1 154 ? 31.878 23.706 -17.342 1.00 30.16 140 ASP A O 1
ATOM 1176 N N . TYR A 1 155 ? 29.756 24.328 -17.720 1.00 27.79 141 TYR A N 1
ATOM 1177 C CA . TYR A 1 155 ? 29.374 24.307 -16.301 1.00 26.48 141 TYR A CA 1
ATOM 1178 C C . TYR A 1 155 ? 29.467 22.891 -15.769 1.00 26.35 141 TYR A C 1
ATOM 1179 O O . TYR A 1 155 ? 30.047 22.676 -14.728 1.00 25.84 141 TYR A O 1
ATOM 1188 N N . LEU A 1 156 ? 28.891 21.940 -16.490 1.00 25.72 142 LEU A N 1
ATOM 1189 C CA . LEU A 1 156 ? 28.900 20.536 -16.047 1.00 26.84 142 LEU A CA 1
ATOM 1190 C C . LEU A 1 156 ? 30.317 19.943 -15.944 1.00 27.56 142 LEU A C 1
ATOM 1191 O O . LEU A 1 156 ? 30.652 19.291 -14.954 1.00 27.70 142 LEU A O 1
ATOM 1196 N N . LEU A 1 157 ? 31.156 20.215 -16.942 1.00 28.13 143 LEU A N 1
ATOM 1197 C CA . LEU A 1 157 ? 32.577 19.835 -16.883 1.00 29.50 143 LEU A CA 1
ATOM 1198 C C . LEU A 1 157 ? 33.325 20.488 -15.746 1.00 29.79 143 LEU A C 1
ATOM 1199 O O . LEU A 1 157 ? 34.179 19.845 -15.118 1.00 31.33 143 LEU A O 1
ATOM 1204 N N . GLY A 1 158 ? 32.999 21.745 -15.434 1.00 28.60 144 GLY A N 1
ATOM 1205 C CA . GLY A 1 158 ? 33.664 22.399 -14.316 1.00 27.32 144 GLY A CA 1
ATOM 1206 C C . GLY A 1 158 ? 33.325 21.777 -12.962 1.00 27.71 144 GLY A C 1
ATOM 1207 O O . GLY A 1 158 ? 34.225 21.562 -12.121 1.00 27.76 144 GLY A O 1
ATOM 1208 N N . ILE A 1 159 ? 32.041 21.508 -12.705 1.00 25.74 145 ILE A N 1
ATOM 1209 C CA . ILE A 1 159 ? 31.670 20.958 -11.389 1.00 27.22 145 ILE A CA 1
ATOM 1210 C C . ILE A 1 159 ? 32.153 19.514 -11.177 1.00 28.77 145 ILE A C 1
ATOM 1211 O O . ILE A 1 159 ? 32.419 19.100 -10.027 1.00 27.68 145 ILE A O 1
ATOM 1216 N N . LEU A 1 160 ? 32.328 18.771 -12.268 1.00 28.44 146 LEU A N 1
ATOM 1217 C CA . LEU A 1 160 ? 32.955 17.448 -12.155 1.00 31.21 146 LEU A CA 1
ATOM 1218 C C . LEU A 1 160 ? 34.375 17.496 -11.603 1.00 32.20 146 LEU A C 1
ATOM 1219 O O . LEU A 1 160 ? 34.774 16.548 -10.945 1.00 33.28 146 LEU A O 1
ATOM 1224 N N . GLN A 1 161 ? 35.109 18.593 -11.848 1.00 31.80 147 GLN A N 1
ATOM 1225 C CA . GLN A 1 161 ? 36.457 18.781 -11.277 1.00 33.04 147 GLN A CA 1
ATOM 1226 C C . GLN A 1 161 ? 36.426 18.857 -9.730 1.00 33.61 147 GLN A C 1
ATOM 1227 O O . GLN A 1 161 ? 37.414 18.544 -9.070 1.00 31.49 147 GLN A O 1
ATOM 1233 N N . LEU A 1 162 ? 35.280 19.265 -9.169 1.00 34.02 148 LEU A N 1
ATOM 1234 C CA . LEU A 1 162 ? 35.063 19.236 -7.715 1.00 34.87 148 LEU A CA 1
ATOM 1235 C C . LEU A 1 162 ? 35.417 17.950 -7.028 1.00 35.48 148 LEU A C 1
ATOM 1236 O O . LEU A 1 162 ? 36.032 17.981 -5.966 1.00 36.02 148 LEU A O 1
ATOM 1241 N N . ALA A 1 163 ? 35.031 16.815 -7.607 1.00 35.05 149 ALA A N 1
ATOM 1242 C CA . ALA A 1 163 ? 35.179 15.551 -6.900 1.00 35.38 149 ALA A CA 1
ATOM 1243 C C . ALA A 1 163 ? 36.621 15.194 -6.621 1.00 35.45 149 ALA A C 1
ATOM 1244 O O . ALA A 1 163 ? 36.924 14.658 -5.550 1.00 35.31 149 ALA A O 1
ATOM 1246 N N . SER A 1 164 ? 37.517 15.461 -7.576 1.00 34.10 150 SER A N 1
ATOM 1247 C CA . SER A 1 164 ? 38.916 15.145 -7.363 1.00 34.62 150 SER A CA 1
ATOM 1248 C C . SER A 1 164 ? 39.504 16.024 -6.265 1.00 32.87 150 SER A C 1
ATOM 1249 O O . SER A 1 164 ? 40.280 15.540 -5.451 1.00 33.01 150 SER A O 1
ATOM 1252 N N . GLU A 1 165 ? 39.131 17.306 -6.256 1.00 30.46 151 GLU A N 1
ATOM 1253 C CA . GLU A 1 165 ? 39.658 18.242 -5.266 1.00 30.56 151 GLU A CA 1
ATOM 1254 C C . GLU A 1 165 ? 39.085 17.874 -3.920 1.00 28.48 151 GLU A C 1
ATOM 1255 O O . GLU A 1 165 ? 39.796 17.852 -2.925 1.00 27.56 151 GLU A O 1
ATOM 1261 N N . LEU A 1 166 ? 37.788 17.589 -3.885 1.00 27.72 152 LEU A N 1
ATOM 1262 C CA . LEU A 1 166 ? 37.161 17.233 -2.611 1.00 27.64 152 LEU A CA 1
ATOM 1263 C C . LEU A 1 166 ? 37.616 15.896 -2.041 1.00 27.37 152 LEU A C 1
ATOM 1264 O O . LEU A 1 166 ? 37.673 15.752 -0.807 1.00 27.84 152 LEU A O 1
ATOM 1269 N N . SER A 1 167 ? 37.980 14.932 -2.882 1.00 27.64 153 SER A N 1
ATOM 1270 C CA . SER A 1 167 ? 38.573 13.696 -2.327 1.00 29.23 153 SER A CA 1
ATOM 1271 C C . SER A 1 167 ? 39.969 13.952 -1.748 1.00 29.03 153 SER A C 1
ATOM 1272 O O . SER A 1 167 ? 40.330 13.372 -0.747 1.00 28.90 153 SER A O 1
ATOM 1275 N N . ARG A 1 168 ? 40.728 14.854 -2.362 1.00 28.85 154 ARG A N 1
ATOM 1276 C CA . ARG A 1 168 ? 42.017 15.255 -1.801 1.00 29.10 154 ARG A CA 1
ATOM 1277 C C . ARG A 1 168 ? 41.799 15.905 -0.419 1.00 29.14 154 ARG A C 1
ATOM 1278 O O . ARG A 1 168 ? 42.473 15.553 0.532 1.00 30.65 154 ARG A O 1
ATOM 1286 N N . PHE A 1 169 ? 40.826 16.813 -0.343 1.00 27.37 155 PHE A N 1
ATOM 1287 C CA . PHE A 1 169 ? 40.466 17.552 0.852 1.00 27.24 155 PHE A CA 1
ATOM 1288 C C . PHE A 1 169 ? 39.909 16.674 1.974 1.00 27.60 155 PHE A C 1
ATOM 1289 O O . PHE A 1 169 ? 40.287 16.844 3.129 1.00 26.88 155 PHE A O 1
ATOM 1297 N N . ALA A 1 170 ? 39.028 15.732 1.636 1.00 27.32 156 ALA A N 1
ATOM 1298 C CA . ALA A 1 170 ? 38.611 14.695 2.611 1.00 28.20 156 ALA A CA 1
ATOM 1299 C C . ALA A 1 170 ? 39.789 14.019 3.339 1.00 28.52 156 ALA A C 1
ATOM 1300 O O . ALA A 1 170 ? 39.783 13.889 4.564 1.00 29.14 156 ALA A O 1
ATOM 1302 N N . THR A 1 171 ? 40.782 13.586 2.591 1.00 29.09 157 THR A N 1
ATOM 1303 C CA . THR A 1 171 ? 41.930 12.907 3.151 1.00 30.44 157 THR A CA 1
ATOM 1304 C C . THR A 1 171 ? 42.714 13.862 4.064 1.00 30.72 157 THR A C 1
ATOM 1305 O O . THR A 1 171 ? 43.002 13.525 5.225 1.00 31.09 157 THR A O 1
ATOM 1309 N N . ASN A 1 172 ? 43.022 15.062 3.551 1.00 29.19 158 ASN A N 1
ATOM 1310 C CA . ASN A 1 172 ? 43.797 16.056 4.326 1.00 29.02 158 ASN A CA 1
ATOM 1311 C C . ASN A 1 172 ? 43.095 16.508 5.585 1.00 28.05 158 ASN A C 1
ATOM 1312 O O . ASN A 1 172 ? 43.729 16.716 6.610 1.00 28.12 158 ASN A O 1
ATOM 1317 N N . SER A 1 173 ? 41.776 16.639 5.502 1.00 26.95 159 SER A N 1
ATOM 1318 C CA . SER A 1 173 ? 40.972 17.000 6.648 1.00 27.95 159 SER A CA 1
ATOM 1319 C C . SER A 1 173 ? 41.126 16.035 7.801 1.00 28.88 159 SER A C 1
ATOM 1320 O O . SER A 1 173 ? 41.282 16.456 8.937 1.00 29.18 159 SER A O 1
ATOM 1323 N N . VAL A 1 174 ? 41.083 14.741 7.510 1.00 29.37 160 VAL A N 1
ATOM 1324 C CA . VAL A 1 174 ? 41.319 13.740 8.559 1.00 30.19 160 VAL A CA 1
ATOM 1325 C C . VAL A 1 174 ? 42.720 13.832 9.135 1.00 31.95 160 VAL A C 1
ATOM 1326 O O . VAL A 1 174 ? 42.894 13.792 10.358 1.00 32.89 160 VAL A O 1
ATOM 1330 N N . THR A 1 175 ? 43.724 13.909 8.266 1.00 33.27 161 THR A N 1
ATOM 1331 C CA . THR A 1 175 ? 45.119 14.094 8.708 1.00 35.62 161 THR A CA 1
ATOM 1332 C C . THR A 1 175 ? 45.203 15.247 9.757 1.00 36.64 161 THR A C 1
ATOM 1333 O O . THR A 1 175 ? 45.920 15.147 10.764 1.00 37.08 161 THR A O 1
ATOM 1345 N N . GLY A 1 177 ? 42.759 16.272 11.672 1.00 38.75 163 GLY A N 1
ATOM 1346 C CA . GLY A 1 177 ? 41.911 16.011 12.838 1.00 37.97 163 GLY A CA 1
ATOM 1347 C C . GLY A 1 177 ? 40.455 16.396 12.688 1.00 36.91 163 GLY A C 1
ATOM 1348 O O . GLY A 1 177 ? 39.728 16.439 13.663 1.00 36.44 163 GLY A O 1
ATOM 1349 N N . ASP A 1 178 ? 40.016 16.693 11.467 1.00 36.57 164 ASP A N 1
ATOM 1350 C CA . ASP A 1 178 ? 38.624 17.063 11.236 1.00 35.67 164 ASP A CA 1
ATOM 1351 C C . ASP A 1 178 ? 37.883 15.851 10.674 1.00 35.48 164 ASP A C 1
ATOM 1352 O O . ASP A 1 178 ? 37.796 15.663 9.437 1.00 34.61 164 ASP A O 1
ATOM 1357 N N . TYR A 1 179 ? 37.356 15.033 11.589 1.00 34.79 165 TYR A N 1
ATOM 1358 C CA . TYR A 1 179 ? 36.793 13.718 11.245 1.00 35.70 165 TYR A CA 1
ATOM 1359 C C . TYR A 1 179 ? 35.372 13.768 10.696 1.00 34.46 165 TYR A C 1
ATOM 1360 O O . TYR A 1 179 ? 34.869 12.761 10.197 1.00 35.01 165 TYR A O 1
ATOM 1369 N N . GLU A 1 180 ? 34.742 14.926 10.758 1.00 33.02 166 GLU A N 1
ATOM 1370 C CA . GLU A 1 180 ? 33.352 15.086 10.262 1.00 33.65 166 GLU A CA 1
ATOM 1371 C C . GLU A 1 180 ? 33.279 15.506 8.795 1.00 32.40 166 GLU A C 1
ATOM 1372 O O . GLU A 1 180 ? 32.322 15.177 8.086 1.00 30.89 166 GLU A O 1
ATOM 1378 N N . ARG A 1 181 ? 34.323 16.204 8.341 1.00 31.91 167 ARG A N 1
ATOM 1379 C CA . ARG A 1 181 ? 34.391 16.694 6.949 1.00 30.42 167 ARG A CA 1
ATOM 1380 C C . ARG A 1 181 ? 34.149 15.609 5.886 1.00 30.04 167 ARG A C 1
ATOM 1381 O O . ARG A 1 181 ? 33.393 15.838 4.960 1.00 28.46 167 ARG A O 1
ATOM 1389 N N . PRO A 1 182 ? 34.783 14.419 6.009 1.00 30.74 168 PRO A N 1
ATOM 1390 C CA . PRO A 1 182 ? 34.572 13.460 4.917 1.00 31.60 168 PRO A CA 1
ATOM 1391 C C . PRO A 1 182 ? 33.103 13.052 4.707 1.00 32.24 168 PRO A C 1
ATOM 1392 O O . PRO A 1 182 ? 32.673 12.902 3.561 1.00 31.70 168 PRO A O 1
ATOM 1396 N N . LEU A 1 183 ? 32.351 12.901 5.798 1.00 32.57 169 LEU A N 1
ATOM 1397 C CA . LEU A 1 183 ? 30.932 12.560 5.700 1.00 34.10 169 LEU A CA 1
ATOM 1398 C C . LEU A 1 183 ? 30.151 13.668 4.990 1.00 32.80 169 LEU A C 1
ATOM 1399 O O . LEU A 1 183 ? 29.334 13.395 4.133 1.00 33.02 169 LEU A O 1
ATOM 1404 N N . ASN A 1 184 ? 30.398 14.909 5.382 1.00 32.10 170 ASN A N 1
ATOM 1405 C CA . ASN A 1 184 ? 29.852 16.088 4.699 1.00 32.18 170 ASN A CA 1
ATOM 1406 C C . ASN A 1 184 ? 30.149 16.086 3.191 1.00 30.77 170 ASN A C 1
ATOM 1407 O O . ASN A 1 184 ? 29.273 16.376 2.391 1.00 30.60 170 ASN A O 1
ATOM 1412 N N . ILE A 1 185 ? 31.390 15.755 2.816 1.00 29.51 171 ILE A N 1
ATOM 1413 C CA . ILE A 1 185 ? 31.812 15.721 1.410 1.00 28.44 171 ILE A CA 1
ATOM 1414 C C . ILE A 1 185 ? 31.104 14.586 0.696 1.00 29.01 171 ILE A C 1
ATOM 1415 O O . ILE A 1 185 ? 30.688 14.705 -0.461 1.00 27.96 171 ILE A O 1
ATOM 1420 N N . SER A 1 186 ? 30.957 13.475 1.409 1.00 29.76 172 SER A N 1
ATOM 1421 C CA . SER A 1 186 ? 30.334 12.287 0.866 1.00 31.82 172 SER A CA 1
ATOM 1422 C C . SER A 1 186 ? 28.873 12.539 0.461 1.00 31.29 172 SER A C 1
ATOM 1423 O O . SER A 1 186 ? 28.430 12.104 -0.598 1.00 31.86 172 SER A O 1
ATOM 1426 N N . HIS A 1 187 ? 28.144 13.214 1.332 1.00 31.47 173 HIS A N 1
ATOM 1427 C CA . HIS A 1 187 ? 26.781 13.658 1.068 1.00 33.21 173 HIS A CA 1
ATOM 1428 C C . HIS A 1 187 ? 26.703 14.649 -0.112 1.00 32.28 173 HIS A C 1
ATOM 1429 O O . HIS A 1 187 ? 25.822 14.557 -0.957 1.00 32.46 173 HIS A O 1
ATOM 1436 N N . PHE A 1 188 ? 27.641 15.578 -0.167 1.00 31.41 174 PHE A N 1
ATOM 1437 C CA . PHE A 1 188 ? 27.671 16.582 -1.217 1.00 30.49 174 PHE A CA 1
ATOM 1438 C C . PHE A 1 188 ? 27.974 15.972 -2.594 1.00 30.73 174 PHE A C 1
ATOM 1439 O O . PHE A 1 188 ? 27.265 16.236 -3.577 1.00 30.14 174 PHE A O 1
ATOM 1447 N N . ILE A 1 189 ? 29.014 15.148 -2.653 1.00 32.11 175 ILE A N 1
ATOM 1448 C CA . ILE A 1 189 ? 29.388 14.416 -3.871 1.00 33.30 175 ILE A CA 1
ATOM 1449 C C . ILE A 1 189 ? 28.336 13.370 -4.262 1.00 34.15 175 ILE A C 1
ATOM 1450 O O . ILE A 1 189 ? 28.115 13.147 -5.458 1.00 35.05 175 ILE A O 1
ATOM 1455 N N . GLY A 1 190 ? 27.682 12.754 -3.273 1.00 34.34 176 GLY A N 1
ATOM 1456 C CA . GLY A 1 190 ? 26.515 11.878 -3.506 1.00 34.86 176 GLY A CA 1
ATOM 1457 C C . GLY A 1 190 ? 25.332 12.552 -4.210 1.00 34.89 176 GLY A C 1
ATOM 1458 O O . GLY A 1 190 ? 24.753 11.995 -5.120 1.00 35.86 176 GLY A O 1
ATOM 1459 N N . ASP A 1 191 ? 24.970 13.748 -3.780 1.00 34.54 177 ASP A N 1
ATOM 1460 C CA . ASP A 1 191 ? 23.948 14.545 -4.437 1.00 35.13 177 ASP A CA 1
ATOM 1461 C C . ASP A 1 191 ? 24.362 14.977 -5.877 1.00 34.67 177 ASP A C 1
ATOM 1462 O O . ASP A 1 191 ? 23.556 14.930 -6.786 1.00 34.14 177 ASP A O 1
ATOM 1467 N N . LEU A 1 192 ? 25.606 15.406 -6.053 1.00 33.70 178 LEU A N 1
ATOM 1468 C CA . LEU A 1 192 ? 26.158 15.689 -7.369 1.00 35.10 178 LEU A CA 1
ATOM 1469 C C . LEU A 1 192 ? 26.046 14.461 -8.278 1.00 34.92 178 LEU A C 1
ATOM 1470 O O . LEU A 1 192 ? 25.611 14.561 -9.435 1.00 34.50 178 LEU A O 1
ATOM 1475 N N . ASN A 1 193 ? 26.418 13.302 -7.741 1.00 34.16 179 ASN A N 1
ATOM 1476 C CA . ASN A 1 193 ? 26.297 12.053 -8.478 1.00 35.83 179 ASN A CA 1
ATOM 1477 C C . ASN A 1 193 ? 24.832 11.757 -8.894 1.00 35.28 179 ASN A C 1
ATOM 1478 O O . ASN A 1 193 ? 24.563 11.366 -10.023 1.00 34.31 179 ASN A O 1
ATOM 1483 N N . THR A 1 194 ? 23.906 11.978 -7.977 1.00 34.68 180 THR A N 1
ATOM 1484 C CA . THR A 1 194 ? 22.479 11.803 -8.254 1.00 36.00 180 THR A CA 1
ATOM 1485 C C . THR A 1 194 ? 22.052 12.726 -9.389 1.00 35.69 180 THR A C 1
ATOM 1486 O O . THR A 1 194 ? 21.375 12.281 -10.323 1.00 35.06 180 THR A O 1
ATOM 1490 N N . GLY A 1 195 ? 22.470 13.994 -9.326 1.00 34.36 181 GLY A N 1
ATOM 1491 C CA . GLY A 1 195 ? 22.180 14.897 -10.402 1.00 35.04 181 GLY A CA 1
ATOM 1492 C C . GLY A 1 195 ? 22.713 14.389 -11.733 1.00 35.41 181 GLY A C 1
ATOM 1493 O O . GLY A 1 195 ? 21.983 14.353 -12.736 1.00 35.64 181 GLY A O 1
ATOM 1494 N N . PHE A 1 196 ? 23.977 13.982 -11.763 1.00 35.67 182 PHE A N 1
ATOM 1495 C CA . PHE A 1 196 ? 24.555 13.500 -13.020 1.00 36.88 182 PHE A CA 1
ATOM 1496 C C . PHE A 1 196 ? 23.844 12.298 -13.629 1.00 38.65 182 PHE A C 1
ATOM 1497 O O . PHE A 1 196 ? 23.712 12.210 -14.857 1.00 38.03 182 PHE A O 1
ATOM 1505 N N . ARG A 1 197 ? 23.390 11.375 -12.782 1.00 40.34 183 ARG A N 1
ATOM 1506 C CA . ARG A 1 197 ? 22.685 10.184 -13.278 1.00 43.75 183 ARG A CA 1
ATOM 1507 C C . ARG A 1 197 ? 21.303 10.545 -13.805 1.00 43.30 183 ARG A C 1
ATOM 1508 O O . ARG A 1 197 ? 20.808 9.891 -14.707 1.00 43.41 183 ARG A O 1
ATOM 1516 N N . LEU A 1 198 ? 20.701 11.594 -13.244 1.00 43.29 184 LEU A N 1
ATOM 1517 C CA . LEU A 1 198 ? 19.485 12.189 -13.795 1.00 45.19 184 LEU A CA 1
ATOM 1518 C C . LEU A 1 198 ? 19.638 12.572 -15.27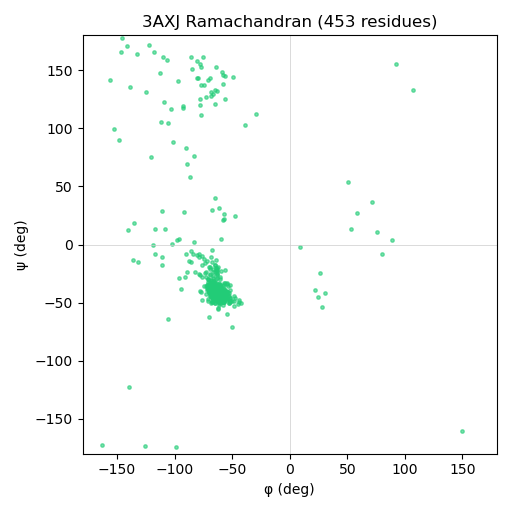0 1.00 45.58 184 LEU A C 1
ATOM 1519 O O . LEU A 1 198 ? 18.680 12.471 -16.040 1.00 46.05 184 LEU A O 1
ATOM 1524 N N . LEU A 1 199 ? 20.835 13.019 -15.643 1.00 44.82 185 LEU A N 1
ATOM 1525 C CA . LEU A 1 199 ? 21.089 13.486 -17.006 1.00 45.32 185 LEU A CA 1
ATOM 1526 C C . LEU A 1 199 ? 21.069 12.359 -18.037 1.00 47.28 185 LEU A C 1
ATOM 1527 O O . LEU A 1 199 ? 20.920 12.625 -19.230 1.00 47.60 185 LEU A O 1
ATOM 1532 N N . ASN A 1 200 ? 21.255 11.120 -17.589 1.00 49.85 186 ASN A N 1
ATOM 1533 C CA . ASN A 1 200 ? 21.173 9.971 -18.491 1.00 53.22 186 ASN A CA 1
ATOM 1534 C C . ASN A 1 200 ? 22.035 10.185 -19.726 1.00 53.91 186 ASN A C 1
ATOM 1535 O O . ASN A 1 200 ? 21.540 10.101 -20.861 1.00 54.56 186 ASN A O 1
ATOM 1540 N N . LEU A 1 201 ? 23.308 10.494 -19.487 1.00 54.64 187 LEU A N 1
ATOM 1541 C CA . LEU A 1 201 ? 24.271 10.852 -20.529 1.00 56.04 187 LEU A CA 1
ATOM 1542 C C . LEU A 1 201 ? 24.614 9.640 -21.412 1.00 58.33 187 LEU A C 1
ATOM 1543 O O . LEU A 1 201 ? 24.700 8.513 -20.914 1.00 58.68 187 LEU A O 1
ATOM 1548 N N . LYS A 1 202 ? 24.801 9.878 -22.713 1.00 60.67 188 LYS A N 1
ATOM 1549 C CA . LYS A 1 202 ? 25.151 8.804 -23.676 1.00 63.52 188 LYS A CA 1
ATOM 1550 C C . LYS A 1 202 ? 26.612 8.929 -24.093 1.00 64.17 188 LYS A C 1
ATOM 1551 O O . LYS A 1 202 ? 27.181 10.004 -23.988 1.00 63.77 188 LYS A O 1
ATOM 1557 N N . ASN A 1 203 ? 27.211 7.844 -24.583 1.00 66.21 189 ASN A N 1
ATOM 1558 C CA . ASN A 1 203 ? 28.611 7.875 -25.033 1.00 67.29 189 ASN A CA 1
ATOM 1559 C C . ASN A 1 203 ? 28.986 9.171 -25.766 1.00 66.59 189 ASN A C 1
ATOM 1560 O O . ASN A 1 203 ? 28.614 9.368 -26.921 1.00 67.09 189 ASN A O 1
ATOM 1565 N N . ASP A 1 204 ? 29.697 10.051 -25.056 1.00 65.79 190 ASP A N 1
ATOM 1566 C CA . ASP A 1 204 ? 30.203 11.335 -25.564 1.00 64.20 190 ASP A CA 1
ATOM 1567 C C . ASP A 1 204 ? 31.293 11.841 -24.604 1.00 62.55 190 ASP A C 1
ATOM 1568 O O . ASP A 1 204 ? 31.704 11.106 -23.695 1.00 62.93 190 ASP A O 1
ATOM 1573 N N . GLY A 1 205 ? 31.770 13.069 -24.803 1.00 60.45 191 GLY A N 1
ATOM 1574 C CA . GLY A 1 205 ? 32.801 13.648 -23.936 1.00 57.85 191 GLY A CA 1
ATOM 1575 C C . GLY A 1 205 ? 32.361 13.877 -22.489 1.00 56.30 191 GLY A C 1
ATOM 1576 O O . GLY A 1 205 ? 33.137 13.672 -21.544 1.00 56.04 191 GLY A O 1
ATOM 1577 N N . LEU A 1 206 ? 31.118 14.309 -22.309 1.00 54.20 192 LEU A N 1
ATOM 1578 C CA . LEU A 1 206 ? 30.606 14.576 -20.969 1.00 52.76 192 LEU A CA 1
ATOM 1579 C C . LEU A 1 206 ? 30.464 13.261 -20.208 1.00 51.82 192 LEU A C 1
ATOM 1580 O O . LEU A 1 206 ? 30.786 13.192 -19.022 1.00 50.40 192 LEU A O 1
ATOM 1585 N N . ARG A 1 207 ? 30.015 12.217 -20.907 1.00 51.43 193 ARG A N 1
ATOM 1586 C CA . ARG A 1 207 ? 29.853 10.912 -20.295 1.00 51.62 193 ARG A CA 1
ATOM 1587 C C . ARG A 1 207 ? 31.184 10.288 -19.899 1.00 51.04 193 ARG A C 1
ATOM 1588 O O . ARG A 1 207 ? 31.276 9.677 -18.842 1.00 50.07 193 ARG A O 1
ATOM 1596 N N . LYS A 1 208 ? 32.205 10.460 -20.741 1.00 50.63 194 LYS A N 1
ATOM 1597 C CA . LYS A 1 208 ? 33.563 10.013 -20.419 1.00 51.40 194 LYS A CA 1
ATOM 1598 C C . LYS A 1 208 ? 34.094 10.622 -19.124 1.00 49.47 194 LYS A C 1
ATOM 1599 O O . LYS A 1 208 ? 34.673 9.919 -18.289 1.00 48.54 194 LYS A O 1
ATOM 1605 N N . ARG A 1 209 ? 33.912 11.935 -18.974 1.00 47.71 195 ARG A N 1
ATOM 1606 C CA . ARG A 1 209 ? 34.354 12.627 -17.756 1.00 46.58 195 ARG A CA 1
ATOM 1607 C C . ARG A 1 209 ? 33.489 12.280 -16.536 1.00 44.75 195 ARG A C 1
ATOM 1608 O O . ARG A 1 209 ? 34.024 12.122 -15.451 1.00 43.61 195 ARG A O 1
ATOM 1616 N N . PHE A 1 210 ? 32.180 12.093 -16.731 1.00 43.44 196 PHE A N 1
ATOM 1617 C CA . PHE A 1 210 ? 31.302 11.568 -15.669 1.00 42.93 196 PHE A CA 1
ATOM 1618 C C . PHE A 1 210 ? 31.761 10.207 -15.141 1.00 43.87 196 PHE A C 1
ATOM 1619 O O . PHE A 1 210 ? 31.689 9.938 -13.939 1.00 42.27 196 PHE A O 1
ATOM 1627 N N . ASP A 1 211 ? 32.238 9.367 -16.058 1.00 45.28 197 ASP A N 1
ATOM 1628 C CA . ASP A 1 211 ? 32.710 8.023 -15.757 1.00 47.21 197 ASP A CA 1
ATOM 1629 C C . ASP A 1 211 ? 33.929 7.990 -14.819 1.00 47.26 197 ASP A C 1
ATOM 1630 O O . ASP A 1 211 ? 34.129 7.017 -14.109 1.00 47.90 197 ASP A O 1
ATOM 1635 N N . ALA A 1 212 ? 34.737 9.046 -14.802 1.00 46.76 198 ALA A N 1
ATOM 1636 C CA . ALA A 1 212 ? 35.823 9.157 -13.809 1.00 46.15 198 ALA A CA 1
ATOM 1637 C C . ALA A 1 212 ? 35.351 9.545 -12.400 1.00 45.54 198 ALA A C 1
ATOM 1638 O O . ALA A 1 212 ? 36.088 9.344 -11.438 1.00 46.43 198 ALA A O 1
ATOM 1640 N N . LEU A 1 213 ? 34.135 10.081 -12.260 1.00 43.63 199 LEU A N 1
ATOM 1641 C CA . LEU A 1 213 ? 33.655 10.543 -10.953 1.00 42.94 199 LEU A CA 1
ATOM 1642 C C . LEU A 1 213 ? 33.576 9.384 -9.938 1.00 43.38 199 LEU A C 1
ATOM 1643 O O . LEU A 1 213 ? 33.850 9.561 -8.756 1.00 42.07 199 LEU A O 1
ATOM 1648 N N . LYS A 1 214 ? 33.257 8.189 -10.419 1.00 44.36 200 LYS A N 1
ATOM 1649 C CA . LYS A 1 214 ? 33.120 7.028 -9.539 1.00 45.28 200 LYS A CA 1
ATOM 1650 C C . LYS A 1 214 ? 34.358 6.695 -8.680 1.00 45.41 200 LYS A C 1
ATOM 1651 O O . LYS A 1 214 ? 34.217 6.224 -7.561 1.00 45.96 200 LYS A O 1
ATOM 1657 N N . TYR A 1 215 ? 35.555 6.949 -9.201 1.00 45.37 201 TYR A N 1
ATOM 1658 C CA . TYR A 1 215 ? 36.805 6.692 -8.492 1.00 45.44 201 TYR A CA 1
ATOM 1659 C C . TYR A 1 215 ? 37.056 7.655 -7.320 1.00 44.88 201 TYR A C 1
ATOM 1660 O O . TYR A 1 215 ? 37.663 7.283 -6.307 1.00 44.26 201 TYR A O 1
ATOM 1669 N N . ASP A 1 216 ? 36.578 8.891 -7.473 1.00 42.68 202 ASP A N 1
ATOM 1670 C CA . ASP A 1 216 ? 36.644 9.869 -6.411 1.00 41.85 202 ASP A CA 1
ATOM 1671 C C . ASP A 1 216 ? 35.560 9.589 -5.410 1.00 40.25 202 ASP A C 1
ATOM 1672 O O . ASP A 1 216 ? 35.796 9.693 -4.220 1.00 39.96 202 ASP A O 1
ATOM 1677 N N . VAL A 1 217 ? 34.375 9.217 -5.891 1.00 38.57 203 VAL A N 1
ATOM 1678 C CA . VAL A 1 217 ? 33.312 8.723 -5.012 1.00 38.03 203 VAL A CA 1
ATOM 1679 C C . VAL A 1 217 ? 33.840 7.571 -4.111 1.00 37.10 203 VAL A C 1
ATOM 1680 O O . VAL A 1 217 ? 33.651 7.575 -2.891 1.00 37.25 203 VAL A O 1
ATOM 1684 N N . LYS A 1 218 ? 34.510 6.614 -4.722 1.00 36.24 204 LYS A N 1
ATOM 1685 C CA . LYS A 1 218 ? 35.078 5.481 -4.006 1.00 36.55 204 LYS A CA 1
ATOM 1686 C C . LYS A 1 218 ? 36.125 5.914 -2.973 1.00 36.47 204 LYS A C 1
ATOM 1687 O O . LYS A 1 218 ? 36.098 5.443 -1.844 1.00 35.59 204 LYS A O 1
ATOM 1693 N N . LYS A 1 219 ? 37.020 6.844 -3.347 1.00 37.11 205 LYS A N 1
ATOM 1694 C CA . LYS A 1 219 ? 38.075 7.291 -2.427 1.00 37.58 205 LYS A CA 1
ATOM 1695 C C . LYS A 1 219 ? 37.436 7.943 -1.198 1.00 35.54 205 LYS A C 1
ATOM 1696 O O . LYS A 1 219 ? 37.828 7.674 -0.069 1.00 35.01 205 LYS A O 1
ATOM 1702 N N . ILE A 1 220 ? 36.425 8.773 -1.425 1.00 34.24 206 ILE A N 1
ATOM 1703 C CA . ILE A 1 220 ? 35.729 9.458 -0.342 1.00 33.20 206 ILE A CA 1
ATOM 1704 C C . ILE A 1 220 ? 35.004 8.456 0.557 1.00 34.13 206 ILE A C 1
ATOM 1705 O O . ILE A 1 220 ? 35.055 8.572 1.783 1.00 33.77 206 ILE A O 1
ATOM 1710 N N . GLU A 1 221 ? 34.333 7.477 -0.044 1.00 34.07 207 GLU A N 1
ATOM 1711 C CA . GLU A 1 221 ? 33.649 6.468 0.749 1.00 36.19 207 GLU A CA 1
ATOM 1712 C C . GLU A 1 221 ? 34.639 5.693 1.632 1.00 35.39 207 GLU A C 1
ATOM 1713 O O . GLU A 1 221 ? 34.318 5.337 2.759 1.00 35.35 207 GLU A O 1
ATOM 1719 N N . GLU A 1 222 ? 35.833 5.437 1.122 1.00 35.11 208 GLU A N 1
ATOM 1720 C CA . GLU A 1 222 ? 36.849 4.790 1.948 1.00 36.32 208 GLU A CA 1
ATOM 1721 C C . GLU A 1 222 ? 37.279 5.643 3.139 1.00 34.67 208 GLU A C 1
ATOM 1722 O O . GLU A 1 222 ? 37.422 5.119 4.233 1.00 35.32 208 GLU A O 1
ATOM 1728 N N . VAL A 1 223 ? 37.466 6.951 2.942 1.00 32.89 209 VAL A N 1
ATOM 1729 C CA . VAL A 1 223 ? 37.792 7.815 4.059 1.00 31.41 209 VAL A CA 1
ATOM 1730 C C . VAL A 1 223 ? 36.663 7.767 5.089 1.00 31.24 209 VAL A C 1
ATOM 1731 O O . VAL A 1 223 ? 36.915 7.620 6.283 1.00 31.92 209 VAL A O 1
ATOM 1735 N N . VAL A 1 224 ? 35.414 7.882 4.637 1.00 30.80 210 VAL A N 1
ATOM 1736 C CA . VAL A 1 224 ? 34.272 7.831 5.563 1.00 31.35 210 VAL A CA 1
ATOM 1737 C C . VAL A 1 224 ? 34.286 6.507 6.341 1.00 32.80 210 VAL A C 1
ATOM 1738 O O . VAL A 1 224 ? 34.141 6.491 7.560 1.00 33.60 210 VAL A O 1
ATOM 1742 N N . TYR A 1 225 ? 34.499 5.412 5.634 1.00 32.89 211 TYR A N 1
ATOM 1743 C CA . TYR A 1 225 ? 34.582 4.129 6.288 1.00 35.28 211 TYR A CA 1
ATOM 1744 C C . TYR A 1 225 ? 35.678 4.085 7.371 1.00 36.28 211 TYR A C 1
ATOM 1745 O O . TYR A 1 225 ? 35.417 3.616 8.490 1.00 36.01 211 TYR A O 1
ATOM 1754 N N . ASP A 1 226 ? 36.895 4.548 7.035 1.00 37.50 212 ASP A N 1
ATOM 1755 C CA . ASP A 1 226 ? 38.019 4.545 7.991 1.00 39.05 212 ASP A CA 1
ATOM 1756 C C . ASP A 1 226 ? 37.728 5.269 9.290 1.00 39.54 212 ASP A C 1
ATOM 1757 O O . ASP A 1 226 ? 38.094 4.783 10.371 1.00 40.84 212 ASP A O 1
ATOM 1762 N N . VAL A 1 227 ? 37.091 6.433 9.210 1.00 39.75 213 VAL A N 1
ATOM 1763 C CA . VAL A 1 227 ? 36.813 7.174 10.425 1.00 41.57 213 VAL A CA 1
ATOM 1764 C C . VAL A 1 227 ? 35.642 6.599 11.219 1.00 42.61 213 VAL A C 1
ATOM 1765 O O . VAL A 1 227 ? 35.714 6.545 12.444 1.00 42.11 213 VAL A O 1
ATOM 1769 N N . SER A 1 228 ? 34.579 6.187 10.522 1.00 44.15 214 SER A N 1
ATOM 1770 C CA . SER A 1 228 ? 33.381 5.628 11.179 1.00 46.88 214 SER A CA 1
ATOM 1771 C C . SER A 1 228 ? 33.648 4.264 11.816 1.00 48.76 214 SER A C 1
ATOM 1772 O O . SER A 1 228 ? 33.150 3.993 12.906 1.00 49.93 214 SER A O 1
ATOM 1775 N N . ILE A 1 229 ? 34.439 3.419 11.156 1.00 50.79 215 ILE A N 1
ATOM 1776 C CA . ILE A 1 229 ? 34.798 2.108 11.731 1.00 53.51 215 ILE A CA 1
ATOM 1777 C C . ILE A 1 229 ? 35.631 2.240 13.024 1.00 55.36 215 ILE A C 1
ATOM 1778 O O . ILE A 1 229 ? 35.681 1.311 13.851 1.00 57.12 215 ILE A O 1
ATOM 1783 N N . ARG A 1 230 ? 36.284 3.390 13.192 1.00 54.97 216 ARG A N 1
ATOM 1784 C CA . ARG A 1 230 ? 37.120 3.641 14.362 1.00 55.63 216 ARG A CA 1
ATOM 1785 C C . ARG A 1 230 ? 36.424 4.530 15.378 1.00 55.32 216 ARG A C 1
ATOM 1786 O O . ARG A 1 230 ? 36.995 4.862 16.405 1.00 56.27 216 ARG A O 1
ATOM 1794 N N . GLY A 1 231 ? 35.194 4.926 15.080 1.00 54.97 217 GLY A N 1
ATOM 1795 C CA . GLY A 1 231 ? 34.446 5.820 15.943 1.00 55.17 217 GLY A CA 1
ATOM 1796 C C . GLY A 1 231 ? 35.134 7.147 16.183 1.00 55.01 217 GLY A C 1
ATOM 1797 O O . GLY A 1 231 ? 34.903 7.782 17.206 1.00 55.11 217 GLY A O 1
ATOM 1798 N N . LEU A 1 232 ? 35.960 7.582 15.232 1.00 55.04 218 LEU A N 1
ATOM 1799 C CA . LEU A 1 232 ? 36.693 8.837 15.375 1.00 54.54 218 LEU A CA 1
ATOM 1800 C C . LEU A 1 232 ? 35.756 10.018 15.271 1.00 54.17 218 LEU A C 1
ATOM 1801 O O . LEU A 1 232 ? 34.807 10.008 14.482 1.00 53.29 218 LEU A O 1
ATOM 1806 N N . SER A 1 233 ? 36.016 11.026 16.097 1.00 55.01 219 SER A N 1
ATOM 1807 C CA . SER A 1 233 ? 35.130 12.175 16.217 1.00 55.74 219 SER A CA 1
ATOM 1808 C C . SER A 1 233 ? 35.889 13.397 16.721 1.00 56.38 219 SER A C 1
ATOM 1809 O O . SER A 1 233 ? 36.777 13.279 17.581 1.00 56.82 219 SER A O 1
ATOM 1812 N N . SER A 1 234 ? 35.534 14.555 16.161 1.00 56.49 220 SER A N 1
ATOM 1813 C CA . SER A 1 234 ? 36.036 15.856 16.598 1.00 57.28 220 SER A CA 1
ATOM 1814 C C . SER A 1 234 ? 34.883 16.859 16.682 1.00 57.87 220 SER A C 1
ATOM 1815 O O . SER A 1 234 ? 35.102 18.083 16.700 1.00 57.95 220 SER A O 1
ATOM 1818 N N . LYS A 1 235 ? 33.659 16.322 16.744 1.00 59.11 221 LYS A N 1
ATOM 1819 C CA . LYS A 1 235 ? 32.416 17.109 16.878 1.00 59.61 221 LYS A CA 1
ATOM 1820 C C . LYS A 1 235 ? 32.464 18.222 17.942 1.00 59.77 221 LYS A C 1
ATOM 1821 O O . LYS A 1 235 ? 32.860 17.989 19.089 1.00 60.37 221 LYS A O 1
ATOM 1827 N N . GLN B 2 23 ? 16.381 10.307 0.192 1.00 73.09 23 GLN B N 1
ATOM 1828 C CA . GLN B 2 23 ? 16.196 11.717 0.677 1.00 72.83 23 GLN B CA 1
ATOM 1829 C C . GLN B 2 23 ? 15.905 12.749 -0.425 1.00 70.98 23 GLN B C 1
ATOM 1830 O O . GLN B 2 23 ? 14.835 13.371 -0.400 1.00 71.84 23 GLN B O 1
ATOM 1836 N N . LEU B 2 24 ? 16.826 12.938 -1.376 1.00 68.06 24 LEU B N 1
ATOM 1837 C CA . LEU B 2 24 ? 16.532 13.802 -2.533 1.00 65.94 24 LEU B CA 1
ATOM 1838 C C . LEU B 2 24 ? 15.278 13.319 -3.253 1.00 65.28 24 LEU B C 1
ATOM 1839 O O . LEU B 2 24 ? 15.191 12.153 -3.620 1.00 65.96 24 LEU B O 1
ATOM 1844 N N . ASP B 2 25 ? 14.305 14.206 -3.432 1.00 64.01 25 ASP B N 1
ATOM 1845 C CA . ASP B 2 25 ? 13.111 13.881 -4.214 1.00 63.15 25 ASP B CA 1
ATOM 1846 C C . ASP B 2 25 ? 12.902 14.918 -5.323 1.00 61.10 25 ASP B C 1
ATOM 1847 O O . ASP B 2 25 ? 13.745 15.795 -5.511 1.00 59.36 25 ASP B O 1
ATOM 1852 N N . GLU B 2 26 ? 11.777 14.834 -6.030 1.00 59.89 26 GLU B N 1
ATOM 1853 C CA . GLU B 2 26 ? 11.484 15.749 -7.133 1.00 58.06 26 GLU B CA 1
ATOM 1854 C C . GLU B 2 26 ? 11.374 17.213 -6.714 1.00 56.59 26 GLU B C 1
ATOM 1855 O O . GLU B 2 26 ? 11.475 18.097 -7.545 1.00 55.90 26 GLU B O 1
ATOM 1861 N N . ASP B 2 27 ? 11.159 17.466 -5.428 1.00 56.02 27 ASP B N 1
ATOM 1862 C CA . ASP B 2 27 ? 11.067 18.832 -4.913 1.00 55.02 27 ASP B CA 1
ATOM 1863 C C . ASP B 2 27 ? 12.427 19.413 -4.462 1.00 52.18 27 ASP B C 1
ATOM 1864 O O . ASP B 2 27 ? 12.508 20.590 -4.111 1.00 52.81 27 ASP B O 1
ATOM 1869 N N . SER B 2 28 ? 13.470 18.590 -4.423 1.00 48.79 28 SER B N 1
ATOM 1870 C CA . SER B 2 28 ? 14.807 19.063 -4.030 1.00 45.90 28 SER B CA 1
ATOM 1871 C C . SER B 2 28 ? 15.320 20.095 -5.030 1.00 42.60 28 SER B C 1
ATOM 1872 O O . SER B 2 28 ? 15.229 19.885 -6.234 1.00 41.49 28 SER B O 1
ATOM 1875 N N . PRO B 2 29 ? 15.833 21.228 -4.539 1.00 40.88 29 PRO B N 1
ATOM 1876 C CA . PRO B 2 29 ? 16.368 22.187 -5.503 1.00 38.96 29 PRO B CA 1
ATOM 1877 C C . PRO B 2 29 ? 17.414 21.591 -6.480 1.00 37.34 29 PRO B C 1
ATOM 1878 O O . PRO B 2 29 ? 17.334 21.878 -7.657 1.00 35.78 29 PRO B O 1
ATOM 1882 N N . ILE B 2 30 ? 18.327 20.733 -6.019 1.00 36.01 30 ILE B N 1
ATOM 1883 C CA . ILE B 2 30 ? 19.358 20.183 -6.924 1.00 34.76 30 ILE B CA 1
ATOM 1884 C C . ILE B 2 30 ? 18.750 19.236 -7.970 1.00 33.94 30 ILE B C 1
ATOM 1885 O O . ILE B 2 30 ? 19.227 19.161 -9.100 1.00 32.25 30 ILE B O 1
ATOM 1890 N N . VAL B 2 31 ? 17.669 18.543 -7.606 1.00 34.38 31 VAL B N 1
ATOM 1891 C CA . VAL B 2 31 ? 16.999 17.684 -8.577 1.00 34.90 31 VAL B CA 1
ATOM 1892 C C . VAL B 2 31 ? 16.295 18.551 -9.620 1.00 34.65 31 VAL B C 1
ATOM 1893 O O . VAL B 2 31 ? 16.487 18.364 -10.817 1.00 34.25 31 VAL B O 1
ATOM 1897 N N . GLN B 2 32 ? 15.535 19.544 -9.172 1.00 35.37 32 GLN B N 1
ATOM 1898 C CA . GLN B 2 32 ? 15.003 20.558 -10.096 1.00 36.58 32 GLN B CA 1
ATOM 1899 C C . GLN B 2 32 ? 16.065 21.120 -11.044 1.00 34.27 32 GLN B C 1
ATOM 1900 O O . GLN B 2 32 ? 15.838 21.243 -12.254 1.00 34.18 32 GLN B O 1
ATOM 1906 N N . GLN B 2 33 ? 17.230 21.464 -10.518 1.00 33.61 33 GLN B N 1
ATOM 1907 C CA . GLN B 2 33 ? 18.237 22.129 -11.344 1.00 32.10 33 GLN B CA 1
ATOM 1908 C C . GLN B 2 33 ? 18.728 21.164 -12.427 1.00 32.02 33 GLN B C 1
ATOM 1909 O O . GLN B 2 33 ? 18.822 21.512 -13.607 1.00 31.75 33 GLN B O 1
ATOM 1915 N N . PHE B 2 34 ? 19.065 19.948 -12.024 1.00 32.59 34 PHE B N 1
ATOM 1916 C CA . PHE B 2 34 ? 19.582 18.978 -12.980 1.00 32.26 34 PHE B CA 1
ATOM 1917 C C . PHE B 2 34 ? 18.539 18.552 -14.009 1.00 32.69 34 PHE B C 1
ATOM 1918 O O . PHE B 2 34 ? 18.892 18.248 -15.142 1.00 32.42 34 PHE B O 1
ATOM 1926 N N . ARG B 2 35 ? 17.258 18.580 -13.653 1.00 33.71 35 ARG B N 1
ATOM 1927 C CA . ARG B 2 35 ? 16.224 18.370 -14.676 1.00 35.27 35 ARG B CA 1
ATOM 1928 C C . ARG B 2 35 ? 16.159 19.503 -15.728 1.00 35.19 35 ARG B C 1
ATOM 1929 O O . ARG B 2 35 ? 15.827 19.253 -16.898 1.00 34.79 35 ARG B O 1
ATOM 1937 N N . ILE B 2 36 ? 16.474 20.740 -15.313 1.00 34.97 36 ILE B N 1
ATOM 1938 C CA . ILE B 2 36 ? 16.598 21.869 -16.243 1.00 34.82 36 ILE B CA 1
ATOM 1939 C C . ILE B 2 36 ? 17.808 21.670 -17.147 1.00 33.85 36 ILE B C 1
ATOM 1940 O O . ILE B 2 36 ? 17.696 21.871 -18.352 1.00 34.34 36 ILE B O 1
ATOM 1945 N N . TYR B 2 37 ? 18.944 21.251 -16.591 1.00 33.06 37 TYR B N 1
ATOM 1946 C CA . TYR B 2 37 ? 20.139 20.995 -17.413 1.00 32.63 37 TYR B CA 1
ATOM 1947 C C . TYR B 2 37 ? 19.923 19.836 -18.400 1.00 33.71 37 TYR B C 1
ATOM 1948 O O . TYR B 2 37 ? 20.353 19.894 -19.539 1.00 34.34 37 TYR B O 1
ATOM 1957 N N . SER B 2 38 ? 19.271 18.782 -17.939 1.00 34.94 38 SER B N 1
ATOM 1958 C CA . SER B 2 38 ? 18.976 17.634 -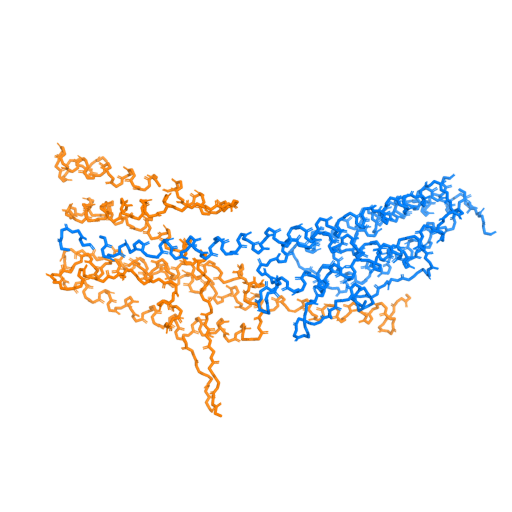18.755 1.00 36.94 38 SER B CA 1
ATOM 1959 C C . SER B 2 38 ? 18.111 18.011 -19.967 1.00 37.75 38 SER B C 1
ATOM 1960 O O . SER B 2 38 ? 18.426 17.626 -21.100 1.00 36.77 38 SER B O 1
ATOM 1963 N N . ASN B 2 39 ? 17.023 18.755 -19.738 1.00 39.04 39 ASN B N 1
ATOM 1964 C CA . ASN B 2 39 ? 16.238 19.243 -20.871 1.00 40.45 39 ASN B CA 1
ATOM 1965 C C . ASN B 2 39 ? 17.070 19.988 -21.928 1.00 39.32 39 ASN B C 1
ATOM 1966 O O . ASN B 2 39 ? 16.847 19.805 -23.133 1.00 38.01 39 ASN B O 1
ATOM 1971 N N . GLU B 2 40 ? 18.003 20.837 -21.487 1.00 37.88 40 GLU B N 1
ATOM 1972 C CA . GLU B 2 40 ? 18.866 21.570 -22.419 1.00 37.92 40 GLU B CA 1
ATOM 1973 C C . GLU B 2 40 ? 19.799 20.639 -23.213 1.00 36.37 40 GLU B C 1
ATOM 1974 O O . GLU B 2 40 ? 20.020 20.858 -24.401 1.00 35.68 40 GLU B O 1
ATOM 1980 N N . LEU B 2 41 ? 20.324 19.604 -22.562 1.00 35.81 41 LEU B N 1
ATOM 1981 C CA . LEU B 2 41 ? 21.210 18.637 -23.231 1.00 36.26 41 LEU B CA 1
ATOM 1982 C C . LEU B 2 41 ? 20.456 17.719 -24.197 1.00 37.10 41 LEU B C 1
ATOM 1983 O O . LEU B 2 41 ? 20.953 17.404 -25.265 1.00 36.58 41 LEU B O 1
ATOM 1988 N N . ILE B 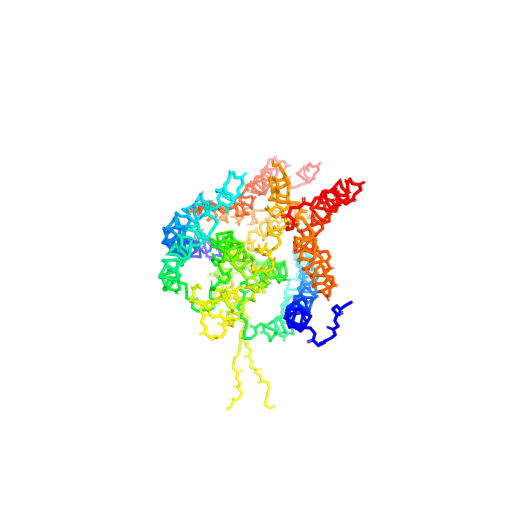2 42 ? 19.258 17.291 -23.805 1.00 38.18 42 ILE B N 1
ATOM 1989 C CA . ILE B 2 42 ? 18.371 16.532 -24.679 1.00 40.09 42 ILE B CA 1
ATOM 1990 C C . ILE B 2 42 ? 18.047 17.299 -25.964 1.00 41.41 42 ILE B C 1
ATOM 1991 O O . ILE B 2 42 ? 18.118 16.742 -27.051 1.00 40.88 42 ILE B O 1
ATOM 2004 N N . LYS B 2 44 ? 19.630 19.779 -27.440 1.00 38.98 44 LYS B N 1
ATOM 2005 C CA . LYS B 2 44 ? 20.889 19.839 -28.198 1.00 37.18 44 LYS B CA 1
ATOM 2006 C C . LYS B 2 44 ? 21.209 18.504 -28.888 1.00 35.52 44 LYS B C 1
ATOM 2007 O O . LYS B 2 44 ? 21.428 18.495 -30.092 1.00 32.52 44 LYS B O 1
ATOM 2013 N N . HIS B 2 45 ? 21.228 17.401 -28.119 1.00 35.25 45 HIS B N 1
ATOM 2014 C CA . HIS B 2 45 ? 21.448 16.049 -28.647 1.00 35.81 45 HIS B CA 1
ATOM 2015 C C . HIS B 2 45 ? 20.457 15.669 -29.748 1.00 35.66 45 HIS B C 1
ATOM 2016 O O . HIS B 2 45 ? 20.846 15.144 -30.783 1.00 35.67 45 HIS B O 1
ATOM 2023 N N . ASP B 2 46 ? 19.179 15.935 -29.531 1.00 34.85 46 ASP B N 1
ATOM 2024 C CA . ASP B 2 46 ? 18.172 15.661 -30.540 1.00 34.49 46 ASP B CA 1
ATOM 2025 C C . ASP B 2 46 ? 18.473 16.388 -31.859 1.00 33.54 46 ASP B C 1
ATOM 2026 O O . ASP B 2 46 ? 18.350 15.799 -32.939 1.00 32.40 46 ASP B O 1
ATOM 2031 N N . ARG B 2 47 ? 18.875 17.656 -31.759 1.00 31.71 47 ARG B N 1
ATOM 2032 C CA . ARG B 2 47 ? 19.159 18.484 -32.941 1.00 32.22 47 ARG B CA 1
ATOM 2033 C C . ARG B 2 47 ? 20.391 17.989 -33.712 1.00 31.09 47 ARG B C 1
ATOM 2034 O O . ARG B 2 47 ? 20.364 17.900 -34.945 1.00 29.98 47 ARG B O 1
ATOM 2042 N N . HIS B 2 48 ? 21.453 17.686 -32.970 1.00 30.85 48 HIS B N 1
ATOM 2043 C CA . HIS B 2 48 ? 22.627 17.003 -33.471 1.00 32.16 48 HIS B CA 1
ATOM 2044 C C . HIS B 2 48 ? 22.286 15.697 -34.225 1.00 32.97 48 HIS B C 1
ATOM 2045 O O . HIS B 2 48 ? 22.763 15.484 -35.342 1.00 31.66 48 HIS B O 1
ATOM 2052 N N . GLU B 2 49 ? 21.463 14.841 -33.618 1.00 33.54 49 GLU B N 1
ATOM 2053 C CA . GLU B 2 49 ? 21.072 13.581 -34.244 1.00 34.80 49 GLU B CA 1
ATOM 2054 C C . GLU B 2 49 ? 20.293 13.792 -35.535 1.00 33.67 49 GLU B C 1
ATOM 2055 O O . GLU B 2 49 ? 20.599 13.152 -36.533 1.00 34.28 49 GLU B O 1
ATOM 2061 N N . ARG B 2 50 ? 19.319 14.696 -35.550 1.00 32.86 50 ARG B N 1
ATOM 2062 C CA . ARG B 2 50 ? 18.639 15.018 -36.804 1.00 32.71 50 ARG B CA 1
ATOM 2063 C C . ARG B 2 50 ? 19.609 15.502 -37.913 1.00 31.63 50 ARG B C 1
ATOM 2064 O O . ARG B 2 50 ? 19.470 15.112 -39.067 1.00 31.53 50 ARG B O 1
ATOM 2072 N N . ILE B 2 51 ? 20.564 16.347 -37.563 1.00 30.49 51 ILE B N 1
ATOM 2073 C CA . ILE B 2 51 ? 21.532 16.847 -38.539 1.00 30.05 51 ILE B CA 1
ATOM 2074 C C . ILE B 2 51 ? 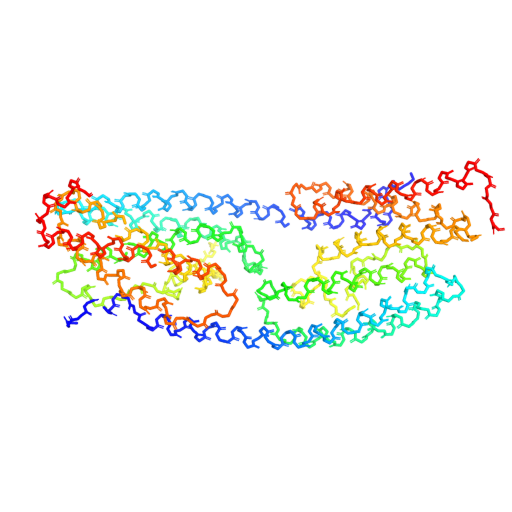22.495 15.752 -38.999 1.00 29.55 51 ILE B C 1
ATOM 2075 O O . ILE B 2 51 ? 22.809 15.664 -40.181 1.00 28.31 51 ILE B O 1
ATOM 2080 N N . VAL B 2 52 ? 22.994 14.946 -38.080 1.00 29.88 52 VAL B N 1
ATOM 2081 C CA . VAL B 2 52 ? 23.830 13.814 -38.492 1.00 32.65 52 VAL B CA 1
ATOM 2082 C C . VAL B 2 52 ? 23.097 12.933 -39.562 1.00 33.52 52 VAL B C 1
ATOM 2083 O O . VAL B 2 52 ? 23.716 12.505 -40.550 1.00 33.49 52 VAL B O 1
ATOM 2087 N N . LYS B 2 53 ? 21.809 12.663 -39.361 1.00 34.18 53 LYS B N 1
ATOM 2088 C CA . LYS B 2 53 ? 21.067 11.837 -40.305 1.00 36.55 53 LYS B CA 1
ATOM 2089 C C . LYS B 2 53 ? 20.921 12.515 -41.676 1.00 35.73 53 LYS B C 1
ATOM 2090 O O . LYS B 2 53 ? 21.031 11.856 -42.708 1.00 35.43 53 LYS B O 1
ATOM 2096 N N . LEU B 2 54 ? 20.655 13.819 -41.669 1.00 33.92 54 LEU B N 1
ATOM 2097 C CA . LEU B 2 54 ? 20.588 14.574 -42.886 1.00 33.66 54 LEU B CA 1
ATOM 2098 C C . LEU B 2 54 ? 21.945 14.515 -43.610 1.00 32.59 54 LEU B C 1
ATOM 2099 O O . LEU B 2 54 ? 21.993 14.294 -44.820 1.00 32.51 54 LEU B O 1
ATOM 2104 N N . SER B 2 55 ? 23.028 14.710 -42.866 1.00 31.88 55 SER B N 1
ATOM 2105 C CA . SER B 2 55 ? 24.369 14.774 -43.424 1.00 32.57 55 SER B CA 1
ATOM 2106 C C . SER B 2 55 ? 24.786 13.413 -44.011 1.00 33.78 55 SER B C 1
ATOM 2107 O O . SER B 2 55 ? 25.466 13.362 -45.037 1.00 32.94 55 SER B O 1
ATOM 2110 N N . ARG B 2 56 ? 24.379 12.333 -43.347 1.00 33.46 56 ARG B N 1
ATOM 2111 C CA . ARG B 2 56 ? 24.643 10.976 -43.820 1.00 35.47 56 ARG B CA 1
ATOM 2112 C C . ARG B 2 56 ? 24.021 10.697 -45.172 1.00 34.63 56 ARG B C 1
ATOM 2113 O O . ARG B 2 56 ? 24.678 10.138 -46.037 1.00 34.09 56 ARG B O 1
ATOM 2121 N N . ASP B 2 57 ? 22.760 11.081 -45.335 1.00 34.23 57 ASP B N 1
ATOM 2122 C CA . ASP B 2 57 ? 22.049 10.907 -46.584 1.00 34.63 57 ASP B CA 1
ATOM 2123 C C . ASP B 2 57 ? 22.636 11.826 -47.683 1.00 32.73 57 ASP B C 1
ATOM 2124 O O . ASP B 2 57 ? 22.673 11.444 -48.852 1.00 32.45 57 ASP B O 1
ATOM 2129 N N . ILE B 2 58 ? 23.076 13.034 -47.318 1.00 29.81 58 ILE B N 1
ATOM 2130 C CA . ILE B 2 58 ? 23.778 13.903 -48.278 1.00 27.68 58 ILE B CA 1
ATOM 2131 C C . ILE B 2 58 ? 25.087 13.254 -48.755 1.00 28.51 58 ILE B C 1
ATOM 2132 O O . ILE B 2 58 ? 25.409 13.311 -49.946 1.00 27.68 58 ILE B O 1
ATOM 2137 N N . THR B 2 59 ? 25.808 12.638 -47.819 1.00 28.58 59 THR B N 1
ATOM 2138 C CA . THR B 2 59 ? 27.091 12.001 -48.072 1.00 30.30 59 THR B CA 1
ATOM 2139 C C . THR B 2 59 ? 26.942 10.791 -49.008 1.00 31.02 59 THR B C 1
ATOM 2140 O O . THR B 2 59 ? 27.693 10.666 -49.995 1.00 30.12 59 THR B O 1
ATOM 2144 N N . ILE B 2 60 ? 25.978 9.932 -48.693 1.00 31.70 60 ILE B N 1
ATOM 2145 C CA . ILE B 2 60 ? 25.639 8.787 -49.523 1.00 34.00 60 ILE B CA 1
ATOM 2146 C C . ILE B 2 60 ? 25.244 9.216 -50.948 1.00 34.17 60 ILE B C 1
ATOM 2147 O O . ILE B 2 60 ? 25.813 8.719 -51.923 1.00 34.16 60 ILE B O 1
ATOM 2152 N N . GLU B 2 61 ? 24.308 10.157 -51.085 1.00 33.35 61 GLU B N 1
ATOM 2153 C CA . GLU B 2 61 ? 23.891 10.564 -52.416 1.00 34.15 61 GLU B CA 1
ATOM 2154 C C . GLU B 2 61 ? 25.027 11.259 -53.196 1.00 32.76 61 GLU B C 1
ATOM 2155 O O . GLU B 2 61 ? 25.194 11.002 -54.389 1.00 33.01 61 GLU B O 1
ATOM 2161 N N . SER B 2 62 ? 25.841 12.068 -52.520 1.00 30.77 62 SER B N 1
ATOM 2162 C CA . SER B 2 62 ? 26.994 12.701 -53.169 1.00 29.74 62 SER B CA 1
ATOM 2163 C C . SER B 2 62 ? 27.989 11.706 -53.724 1.00 30.82 62 SER B C 1
ATOM 2164 O O . SER B 2 62 ? 28.504 11.901 -54.831 1.00 30.20 62 SER B O 1
ATOM 2167 N N . LYS B 2 63 ? 28.262 10.638 -52.967 1.00 31.72 63 LYS B N 1
ATOM 2168 C CA . LYS B 2 63 ? 29.142 9.572 -53.434 1.00 33.09 63 LYS B CA 1
ATOM 2169 C C . LYS B 2 63 ? 28.559 8.855 -54.658 1.00 32.76 63 LYS B C 1
ATOM 2170 O O . LYS B 2 63 ? 29.277 8.516 -55.590 1.00 33.59 63 LYS B O 1
ATOM 2176 N N . ARG B 2 64 ? 27.266 8.619 -54.647 1.00 32.09 64 ARG B N 1
ATOM 2177 C CA . ARG B 2 64 ? 26.576 8.099 -55.814 1.00 32.26 64 ARG B CA 1
ATOM 2178 C C . ARG B 2 64 ? 26.670 8.998 -57.043 1.00 31.61 64 ARG B C 1
ATOM 2179 O O . ARG B 2 64 ? 26.874 8.515 -58.167 1.00 32.12 64 ARG B O 1
ATOM 2187 N N . ILE B 2 65 ? 26.522 10.304 -56.839 1.00 29.14 65 ILE B N 1
ATOM 2188 C CA . ILE B 2 65 ? 26.621 11.229 -57.938 1.00 28.15 65 ILE B CA 1
ATOM 2189 C C . ILE B 2 65 ? 28.068 11.224 -58.517 1.00 28.81 65 ILE B C 1
ATOM 2190 O O . ILE B 2 65 ? 28.242 11.271 -59.729 1.00 28.64 65 ILE B O 1
ATOM 2195 N N . ILE B 2 66 ? 29.084 11.176 -57.647 1.00 29.15 66 ILE B N 1
ATOM 2196 C CA . ILE B 2 66 ? 30.486 11.101 -58.083 1.00 30.65 66 ILE B CA 1
ATOM 2197 C C . ILE B 2 66 ? 30.724 9.789 -58.861 1.00 31.92 66 ILE B C 1
ATOM 2198 O O . ILE B 2 66 ? 31.380 9.805 -59.889 1.00 31.36 66 ILE B O 1
ATOM 2203 N N . PHE B 2 67 ? 30.153 8.683 -58.398 1.00 32.86 67 PHE B N 1
ATOM 2204 C CA . PHE B 2 67 ? 30.223 7.413 -59.163 1.00 34.94 67 PHE B CA 1
ATOM 2205 C C . PHE B 2 67 ? 29.601 7.544 -60.567 1.00 35.54 67 PHE B C 1
ATOM 2206 O O . PHE B 2 67 ? 30.160 7.066 -61.550 1.00 36.42 67 PHE B O 1
ATOM 2214 N N . LEU B 2 68 ? 28.470 8.237 -60.663 1.00 34.65 68 LEU B N 1
ATOM 2215 C CA . LEU B 2 68 ? 27.838 8.514 -61.934 1.00 34.37 68 LEU B CA 1
ATOM 2216 C C . LEU B 2 68 ? 28.714 9.394 -62.857 1.00 34.07 68 LEU B C 1
ATOM 2217 O O . LEU B 2 68 ? 28.847 9.118 -64.055 1.00 32.64 68 LEU B O 1
ATOM 2222 N N . LEU B 2 69 ? 29.286 10.452 -62.285 1.00 32.56 69 LEU B N 1
ATOM 2223 C CA . LEU B 2 69 ? 30.183 11.364 -63.004 1.00 33.72 69 LEU B CA 1
ATOM 2224 C C . LEU B 2 69 ? 31.433 10.688 -63.563 1.00 35.67 69 LEU B C 1
ATOM 2225 O O . LEU B 2 69 ? 31.909 11.050 -64.639 1.00 34.62 69 LEU B O 1
ATOM 2230 N N . HIS B 2 70 ? 31.941 9.706 -62.834 1.00 38.60 70 HIS B N 1
ATOM 2231 C CA . HIS B 2 70 ? 33.084 8.942 -63.282 1.00 43.13 70 HIS B CA 1
ATOM 2232 C C . HIS B 2 70 ? 32.800 8.125 -64.529 1.00 45.96 70 HIS B C 1
ATOM 2233 O O . HIS B 2 70 ? 33.736 7.686 -65.188 1.00 47.78 70 HIS B O 1
ATOM 2240 N N . SER B 2 71 ? 31.527 7.906 -64.853 1.00 48.36 71 SER B N 1
ATOM 2241 C CA . SER B 2 71 ? 31.190 7.118 -66.050 1.00 52.06 71 SER B CA 1
ATOM 2242 C C . SER B 2 71 ? 31.373 7.884 -67.392 1.00 53.85 71 SER B C 1
ATOM 2243 O O . SER B 2 71 ? 31.328 7.275 -68.447 1.00 55.34 71 SER B O 1
ATOM 2246 N N . ILE B 2 72 ? 31.607 9.196 -67.349 1.00 55.98 72 ILE B N 1
ATOM 2247 C CA . ILE B 2 72 ? 31.792 10.021 -68.573 1.00 58.97 72 ILE B CA 1
ATOM 2248 C C . ILE B 2 72 ? 33.077 9.700 -69.383 1.00 62.21 72 ILE B C 1
ATOM 2249 O O . ILE B 2 72 ? 34.184 9.693 -68.830 1.00 62.72 72 ILE B O 1
ATOM 2254 N N . ASP B 2 73 ? 32.897 9.491 -70.695 1.00 65.72 73 ASP B N 1
ATOM 2255 C CA . ASP B 2 73 ? 33.943 9.048 -71.651 1.00 69.63 73 ASP B CA 1
ATOM 2256 C C . ASP B 2 73 ? 33.719 9.689 -73.052 1.00 71.40 73 ASP B C 1
ATOM 2257 O O . ASP B 2 73 ? 32.750 10.429 -73.248 1.00 70.79 73 ASP B O 1
ATOM 2262 N N . SER B 2 74 ? 34.625 9.401 -74.006 1.00 74.74 74 SER B N 1
ATOM 2263 C CA . SER B 2 74 ? 34.474 9.726 -75.451 1.00 76.73 74 SER B CA 1
ATOM 2264 C C . SER B 2 74 ? 33.085 9.398 -75.989 1.00 77.58 74 SER B C 1
ATOM 2265 O O . SER B 2 74 ? 32.471 10.243 -76.649 1.00 77.25 74 SER B O 1
ATOM 2268 N N . ARG B 2 75 ? 32.612 8.174 -75.721 1.00 79.47 75 ARG B N 1
ATOM 2269 C CA . ARG B 2 75 ? 31.214 7.784 -75.954 1.00 80.78 75 ARG B CA 1
ATOM 2270 C C . ARG B 2 75 ? 30.304 9.005 -75.822 1.00 80.13 75 ARG B C 1
ATOM 2271 O O . ARG B 2 75 ? 30.164 9.565 -74.727 1.00 80.09 75 ARG B O 1
ATOM 2279 N N . LYS B 2 76 ? 29.708 9.427 -76.936 1.00 80.22 76 LYS B N 1
ATOM 2280 C CA . LYS B 2 76 ? 29.094 10.757 -77.010 1.00 79.61 76 LYS B CA 1
ATOM 2281 C C . LYS B 2 76 ? 27.817 10.924 -76.191 1.00 78.57 76 LYS B C 1
ATOM 2282 O O . LYS B 2 76 ? 27.779 11.733 -75.262 1.00 78.02 76 LYS B O 1
ATOM 2288 N N . GLN B 2 77 ? 26.790 10.150 -76.543 1.00 78.31 77 GLN B N 1
ATOM 2289 C CA . GLN B 2 77 ? 25.451 10.250 -75.939 1.00 76.90 77 GLN B CA 1
ATOM 2290 C C . GLN B 2 77 ? 25.432 10.007 -74.431 1.00 75.17 77 GLN B C 1
ATOM 2291 O O . GLN B 2 77 ? 24.349 9.950 -73.819 1.00 74.93 77 GLN B O 1
ATOM 2297 N N . ASN B 2 78 ? 26.614 9.839 -73.834 1.00 72.81 78 ASN B N 1
ATOM 2298 C CA . ASN B 2 78 ? 26.665 9.778 -72.386 1.00 69.60 78 ASN B CA 1
ATOM 2299 C C . ASN B 2 78 ? 26.968 11.116 -71.721 1.00 66.19 78 ASN B C 1
ATOM 2300 O O . ASN B 2 78 ? 26.329 11.442 -70.736 1.00 65.84 78 ASN B O 1
ATOM 2305 N N . LYS B 2 79 ? 27.856 11.926 -72.303 1.00 62.70 79 LYS B N 1
ATOM 2306 C CA . LYS B 2 79 ? 28.333 13.160 -71.653 1.00 59.28 79 LYS B CA 1
ATOM 2307 C C . LYS B 2 79 ? 27.227 14.084 -71.126 1.00 56.12 79 LYS B C 1
ATOM 2308 O O . LYS B 2 79 ? 27.047 14.191 -69.913 1.00 54.47 79 LYS B O 1
ATOM 2314 N N . GLU B 2 80 ? 26.493 14.738 -72.028 1.00 53.35 80 GLU B N 1
ATOM 2315 C CA . GLU B 2 80 ? 25.409 15.652 -71.630 1.00 50.59 80 GLU B CA 1
ATOM 2316 C C . GLU B 2 80 ? 24.339 14.967 -70.770 1.00 48.24 80 GLU B C 1
ATOM 2317 O O . GLU B 2 80 ? 23.942 15.516 -69.764 1.00 46.83 80 GLU B O 1
ATOM 2323 N N . LYS B 2 81 ? 23.903 13.773 -71.156 1.00 46.49 81 LYS B N 1
ATOM 2324 C CA . LYS B 2 81 ? 22.931 13.019 -70.375 1.00 45.50 81 LYS B CA 1
ATOM 2325 C C . LYS B 2 81 ? 23.406 12.768 -68.939 1.00 43.39 81 LYS B C 1
ATOM 2326 O O . LYS B 2 81 ? 22.595 12.822 -68.021 1.00 43.00 81 LYS B O 1
ATOM 2332 N N . VAL B 2 82 ? 24.695 12.469 -68.755 1.00 40.25 82 VAL B N 1
ATOM 2333 C CA . VAL B 2 82 ? 25.241 12.205 -67.428 1.00 38.63 82 VAL B CA 1
ATOM 2334 C C . VAL B 2 82 ? 25.302 13.486 -66.591 1.00 37.52 82 VAL B C 1
ATOM 2335 O O . VAL B 2 82 ? 24.900 13.488 -65.439 1.00 37.03 82 VAL B O 1
ATOM 2339 N N . LEU B 2 83 ? 25.808 14.565 -67.172 1.00 36.86 83 LEU B N 1
ATOM 2340 C CA . LEU B 2 83 ? 25.878 15.834 -66.477 1.00 37.67 83 LEU B CA 1
ATOM 2341 C C . LEU B 2 83 ? 24.484 16.308 -66.094 1.00 37.99 83 LEU B C 1
ATOM 2342 O O . LEU B 2 83 ? 24.308 16.900 -65.026 1.00 38.01 83 LEU B O 1
ATOM 2347 N N . GLU B 2 84 ? 23.507 16.015 -66.947 1.00 38.62 84 GLU B N 1
ATOM 2348 C CA . GLU B 2 84 ? 22.102 16.363 -66.710 1.00 39.88 84 GLU B CA 1
ATOM 2349 C C . GLU B 2 84 ? 21.538 15.694 -65.481 1.00 38.31 84 GLU B C 1
ATOM 2350 O O . GLU B 2 84 ? 20.967 16.360 -64.615 1.00 38.15 84 GLU B O 1
ATOM 2356 N N . GLU B 2 85 ? 21.660 14.369 -65.435 1.00 36.74 85 GLU B N 1
ATOM 2357 C CA . GLU B 2 85 ? 21.211 13.622 -64.300 1.00 36.45 85 GLU B CA 1
ATOM 2358 C C . GLU B 2 85 ? 21.978 14.030 -63.032 1.00 35.29 85 GLU B C 1
ATOM 2359 O O . GLU B 2 85 ? 21.378 14.108 -61.977 1.00 35.42 85 GLU B O 1
ATOM 2365 N N . ALA B 2 86 ? 23.290 14.275 -63.128 1.00 33.61 86 ALA B N 1
ATOM 2366 C CA . ALA B 2 86 ? 24.080 14.695 -61.962 1.00 32.72 86 ALA B CA 1
ATOM 2367 C C . ALA B 2 86 ? 23.615 16.064 -61.427 1.00 32.52 86 ALA B C 1
ATOM 2368 O O . ALA B 2 86 ? 23.451 16.244 -60.227 1.00 31.05 86 ALA B O 1
ATOM 2370 N N . ARG B 2 87 ? 23.412 17.018 -62.325 1.00 32.68 87 ARG B N 1
ATOM 2371 C CA . ARG B 2 87 ? 22.889 18.333 -61.959 1.00 34.11 87 ARG B CA 1
ATOM 2372 C C . ARG B 2 87 ? 21.506 18.277 -61.258 1.00 35.35 87 ARG B C 1
ATOM 2373 O O . ARG B 2 87 ? 21.274 19.002 -60.299 1.00 35.63 87 ARG B O 1
ATOM 2381 N N . GLN B 2 88 ? 20.613 17.420 -61.742 1.00 36.80 88 GLN B N 1
ATOM 2382 C CA . GLN B 2 88 ? 19.285 17.183 -61.145 1.00 38.05 88 GLN B CA 1
ATOM 2383 C C . GLN B 2 88 ? 19.368 16.575 -59.750 1.00 36.64 88 GLN B C 1
ATOM 2384 O O . GLN B 2 88 ? 18.617 16.937 -58.858 1.00 36.64 88 GLN B O 1
ATOM 2390 N N . ARG B 2 89 ? 20.247 15.608 -59.578 1.00 35.51 89 ARG B N 1
ATOM 2391 C CA . ARG B 2 89 ? 20.403 14.985 -58.289 1.00 34.70 89 ARG B CA 1
ATOM 2392 C C . ARG B 2 89 ? 21.105 15.929 -57.275 1.00 33.12 89 ARG B C 1
ATOM 2393 O O . ARG B 2 89 ? 20.776 15.899 -56.089 1.00 31.43 89 ARG B O 1
ATOM 2401 N N . LEU B 2 90 ? 22.056 16.747 -57.744 1.00 31.81 90 LEU B N 1
ATOM 2402 C CA . LEU B 2 90 ? 22.712 17.725 -56.874 1.00 31.63 90 LEU B CA 1
ATOM 2403 C C . LEU B 2 90 ? 21.689 18.800 -56.487 1.00 32.62 90 LEU B C 1
ATOM 2404 O O . LEU B 2 90 ? 21.639 19.212 -55.348 1.00 31.93 90 LEU B O 1
ATOM 2409 N N . ASN B 2 91 ? 20.872 19.237 -57.451 1.00 33.33 91 ASN B N 1
ATOM 2410 C CA . ASN B 2 91 ? 19.787 20.194 -57.157 1.00 34.79 91 ASN B CA 1
ATOM 2411 C C . ASN B 2 91 ? 18.768 19.696 -56.171 1.00 34.65 91 ASN B C 1
ATOM 2412 O O . ASN B 2 91 ? 18.325 20.464 -55.334 1.00 35.40 91 ASN B O 1
ATOM 2417 N N . LYS B 2 92 ? 18.400 18.425 -56.248 1.00 35.03 92 LYS B N 1
ATOM 2418 C CA . LYS B 2 92 ? 17.528 17.864 -55.236 1.00 35.55 92 LYS B CA 1
ATOM 2419 C C . LYS B 2 92 ? 18.148 17.918 -53.828 1.00 35.23 92 LYS B C 1
ATOM 2420 O O . LYS B 2 92 ? 17.455 18.244 -52.870 1.00 35.76 92 LYS B O 1
ATOM 2426 N N . LEU B 2 93 ? 19.441 17.592 -53.698 1.00 33.87 93 LEU B N 1
ATOM 2427 C CA . LEU B 2 93 ? 20.140 17.685 -52.399 1.00 32.21 93 LEU B CA 1
ATOM 2428 C C . LEU B 2 93 ? 20.106 19.111 -51.860 1.00 30.94 93 LEU B C 1
ATOM 2429 O O . LEU B 2 93 ? 19.851 19.303 -50.691 1.00 30.50 93 LEU B O 1
ATOM 2434 N N . ILE B 2 94 ? 20.315 20.103 -52.715 1.00 30.11 94 ILE B N 1
ATOM 2435 C CA . ILE B 2 94 ? 20.192 21.504 -52.310 1.00 30.37 94 ILE B CA 1
ATOM 2436 C C . ILE B 2 94 ? 18.762 21.840 -51.824 1.00 32.44 94 ILE B C 1
ATOM 2437 O O . ILE B 2 94 ? 18.588 22.398 -50.722 1.00 31.55 94 ILE B O 1
ATOM 2442 N N . ALA B 2 95 ? 17.747 21.466 -52.619 1.00 32.79 95 ALA B N 1
ATOM 2443 C CA . ALA B 2 95 ? 16.370 21.891 -52.359 1.00 33.36 95 ALA B CA 1
ATOM 2444 C C . ALA B 2 95 ? 15.684 21.120 -51.248 1.00 34.75 95 ALA B C 1
ATOM 2445 O O . ALA B 2 95 ? 14.748 21.620 -50.624 1.00 35.34 95 ALA B O 1
ATOM 2447 N N . VAL B 2 96 ? 16.115 19.886 -51.001 1.00 35.45 96 VAL B N 1
ATOM 2448 C CA . VAL B 2 96 ? 15.505 19.090 -49.967 1.00 36.10 96 VAL B CA 1
ATOM 2449 C C . VAL B 2 96 ? 16.407 18.988 -48.754 1.00 35.72 96 VAL B C 1
ATOM 2450 O O . VAL B 2 96 ? 16.049 19.442 -47.663 1.00 36.53 96 VAL B O 1
ATOM 2454 N N . ASN B 2 97 ? 17.572 18.366 -48.923 1.00 33.80 97 ASN B N 1
ATOM 2455 C CA . ASN B 2 97 ? 18.323 17.941 -47.768 1.00 32.04 97 ASN B CA 1
ATOM 2456 C C . ASN B 2 97 ? 19.015 19.129 -47.117 1.00 30.46 97 ASN B C 1
ATOM 2457 O O . ASN B 2 97 ? 18.966 19.277 -45.907 1.00 30.57 97 ASN B O 1
ATOM 2462 N N . PHE B 2 98 ? 19.679 19.959 -47.909 1.00 27.63 98 PHE B N 1
ATOM 2463 C CA . PHE B 2 98 ? 20.380 21.099 -47.348 1.00 27.37 98 PHE B CA 1
ATOM 2464 C C . PHE B 2 98 ? 19.373 22.115 -46.771 1.00 27.39 98 PHE B C 1
ATOM 2465 O O . PHE B 2 98 ? 19.694 22.802 -45.803 1.00 26.80 98 PHE B O 1
ATOM 2473 N N . ARG B 2 99 ? 18.196 22.224 -47.395 1.00 25.88 99 ARG B N 1
ATOM 2474 C CA . ARG B 2 99 ? 17.133 23.083 -46.858 1.00 26.02 99 ARG B CA 1
ATOM 2475 C C . ARG B 2 99 ? 16.736 22.588 -45.470 1.00 26.70 99 ARG B C 1
ATOM 2476 O O . ARG B 2 99 ? 16.553 23.379 -44.587 1.00 27.30 99 ARG B O 1
ATOM 2484 N N . ALA B 2 100 ? 16.589 21.278 -45.285 1.00 26.96 100 ALA B N 1
ATOM 2485 C CA . ALA B 2 100 ? 16.307 20.740 -43.956 1.00 27.72 100 ALA B CA 1
ATOM 2486 C C . ALA B 2 100 ? 17.379 21.076 -42.941 1.00 29.00 100 ALA B C 1
ATOM 2487 O O . ALA B 2 100 ? 17.059 21.396 -41.790 1.00 29.74 100 ALA B O 1
ATOM 2489 N N . VAL B 2 101 ? 18.655 20.990 -43.328 1.00 27.45 101 VAL B N 1
ATOM 2490 C CA . VAL B 2 101 ? 19.691 21.324 -42.389 1.00 28.45 101 VAL B CA 1
ATOM 2491 C C . VAL B 2 101 ? 19.652 22.819 -42.049 1.00 28.84 101 VAL B C 1
ATOM 2492 O O . VAL B 2 101 ? 19.831 23.191 -40.883 1.00 27.68 101 VAL B O 1
ATOM 2496 N N . ALA B 2 102 ? 19.449 23.661 -43.065 1.00 27.81 102 ALA B N 1
ATOM 2497 C CA . ALA B 2 102 ? 19.432 25.117 -42.837 1.00 29.51 102 ALA B CA 1
ATOM 2498 C C . ALA B 2 102 ? 18.235 25.486 -41.965 1.00 30.58 102 ALA B C 1
ATOM 2499 O O . ALA B 2 102 ? 18.306 26.421 -41.184 1.00 31.41 102 ALA B O 1
ATOM 2501 N N . LEU B 2 103 ? 17.135 24.754 -42.120 1.00 31.61 103 LEU B N 1
ATOM 2502 C CA . LEU B 2 103 ? 15.941 24.997 -41.320 1.00 34.30 103 LEU B CA 1
ATOM 2503 C C . LEU B 2 103 ? 16.209 24.638 -39.839 1.00 35.48 103 LEU B C 1
ATOM 2504 O O . LEU B 2 103 ? 15.915 25.412 -38.947 1.00 36.32 103 LEU B O 1
ATOM 2509 N N . GLU B 2 104 ? 16.831 23.494 -39.593 1.00 35.75 104 GLU B N 1
ATOM 2510 C CA . GLU B 2 104 ? 17.286 23.120 -38.261 1.00 38.18 104 GLU B CA 1
ATOM 2511 C C . GLU B 2 104 ? 18.211 24.135 -37.552 1.00 38.40 104 GLU B C 1
ATOM 2512 O O . GLU B 2 104 ? 18.188 24.260 -36.317 1.00 39.41 104 GLU B O 1
ATOM 2518 N N . LEU B 2 105 ? 19.050 24.820 -38.324 1.00 37.87 105 LEU B N 1
ATOM 2519 C CA . LEU B 2 105 ? 20.043 25.737 -37.789 1.00 39.22 105 LEU B CA 1
ATOM 2520 C C . LEU B 2 105 ? 19.630 27.188 -37.806 1.00 39.94 105 LEU B C 1
ATOM 2521 O O . LEU B 2 105 ? 20.424 28.051 -37.460 1.00 39.29 105 LEU B O 1
ATOM 2526 N N . ARG B 2 106 ? 18.397 27.454 -38.219 1.00 42.09 106 ARG B N 1
ATOM 2527 C CA . ARG B 2 106 ? 17.882 28.816 -38.406 1.00 45.03 106 ARG B CA 1
ATOM 2528 C C . ARG B 2 106 ? 18.238 29.830 -37.319 1.00 46.25 106 ARG B C 1
ATOM 2529 O O . ARG B 2 106 ? 18.707 30.931 -37.632 1.00 47.46 106 ARG B O 1
ATOM 2537 N N . ASP B 2 107 ? 18.008 29.485 -36.058 1.00 47.07 107 ASP B N 1
ATOM 2538 C CA . ASP B 2 107 ? 18.353 30.424 -34.973 1.00 48.61 107 ASP B CA 1
ATOM 2539 C C . ASP B 2 107 ? 19.532 29.925 -34.139 1.00 47.52 107 ASP B C 1
ATOM 2540 O O . ASP B 2 107 ? 19.637 30.209 -32.928 1.00 48.20 107 ASP B O 1
ATOM 2545 N N . GLN B 2 108 ? 20.397 29.154 -34.782 1.00 45.09 108 GLN B N 1
ATOM 2546 C CA . GLN B 2 108 ? 21.498 28.521 -34.091 1.00 43.09 108 GLN B CA 1
ATOM 2547 C C . GLN B 2 108 ? 22.813 29.174 -34.531 1.00 42.58 108 GLN B C 1
ATOM 2548 O O . GLN B 2 108 ? 22.881 29.854 -35.554 1.00 42.15 108 GLN B O 1
ATOM 2554 N N . ASP B 2 109 ? 23.842 28.966 -33.718 1.00 41.77 109 ASP B N 1
ATOM 2555 C CA . ASP B 2 109 ? 25.202 29.264 -34.073 1.00 40.82 109 ASP B CA 1
ATOM 2556 C C . ASP B 2 109 ? 25.587 28.080 -34.971 1.00 41.05 109 ASP B C 1
ATOM 2557 O O . ASP B 2 109 ? 25.524 26.907 -34.531 1.00 41.05 109 ASP B O 1
ATOM 2562 N N . VAL B 2 110 ? 25.956 28.370 -36.230 1.00 40.26 110 VAL B N 1
ATOM 2563 C CA . VAL B 2 110 ? 26.236 27.292 -37.201 1.00 39.47 110 VAL B CA 1
ATOM 2564 C C . VAL B 2 110 ? 27.498 26.512 -36.889 1.00 38.51 110 VAL B C 1
ATOM 2565 O O . VAL B 2 110 ? 27.621 25.325 -37.255 1.00 39.83 110 VAL B O 1
ATOM 2569 N N . TYR B 2 111 ? 28.422 27.154 -36.186 1.00 35.89 111 TYR B N 1
ATOM 2570 C CA . TYR B 2 111 ? 29.651 26.501 -35.828 1.00 33.73 111 TYR B CA 1
ATOM 2571 C C . TYR B 2 111 ? 29.453 25.465 -34.742 1.00 33.58 111 TYR B C 1
ATOM 2572 O O . TYR B 2 111 ? 30.252 24.541 -34.633 1.00 33.28 111 TYR B O 1
ATOM 2581 N N . GLN B 2 112 ? 28.388 25.590 -33.941 1.00 32.22 112 GLN B N 1
ATOM 2582 C CA . GLN B 2 112 ? 28.219 24.684 -32.825 1.00 31.55 112 GLN B CA 1
ATOM 2583 C C . GLN B 2 112 ? 28.011 23.263 -33.337 1.00 31.94 112 GLN B C 1
ATOM 2584 O O . GLN B 2 112 ? 28.455 22.289 -32.724 1.00 32.37 112 GLN B O 1
ATOM 2590 N N . PHE B 2 113 ? 27.361 23.155 -34.490 1.00 31.77 113 PHE B N 1
ATOM 2591 C CA . PHE B 2 113 ? 26.945 21.863 -35.050 1.00 32.05 113 PHE B CA 1
ATOM 2592 C C . PHE B 2 113 ? 27.764 21.447 -36.281 1.00 32.16 113 PHE B C 1
ATOM 2593 O O . PHE B 2 113 ? 27.418 20.503 -36.983 1.00 32.72 113 PHE B O 1
ATOM 2601 N N . ARG B 2 114 ? 28.872 22.130 -36.518 1.00 32.50 114 ARG B N 1
ATOM 2602 C CA . ARG B 2 114 ? 29.646 21.916 -37.724 1.00 33.74 114 ARG B CA 1
ATOM 2603 C C . ARG B 2 114 ? 30.054 20.479 -37.896 1.00 33.80 114 ARG B C 1
ATOM 2604 O O . ARG B 2 114 ? 29.981 19.953 -38.995 1.00 32.48 114 ARG B O 1
ATOM 2612 N N . SER B 2 115 ? 30.440 19.832 -36.798 1.00 35.31 115 SER B N 1
ATOM 2613 C CA . SER B 2 115 ? 30.848 18.437 -36.834 1.00 37.06 115 SER B CA 1
ATOM 2614 C C . SER B 2 115 ? 29.701 17.516 -37.263 1.00 36.33 115 SER B C 1
ATOM 2615 O O . SER B 2 115 ? 29.936 16.435 -37.773 1.00 37.06 115 SER B O 1
ATOM 2618 N N . SER B 2 116 ? 28.463 17.947 -37.059 1.00 35.22 116 SER B N 1
ATOM 2619 C CA . SER B 2 116 ? 27.316 17.159 -37.486 1.00 34.67 116 SER B CA 1
ATOM 2620 C C . SER B 2 116 ? 27.067 17.168 -39.009 1.00 33.25 116 SER B C 1
ATOM 2621 O O . SER B 2 116 ? 26.583 16.176 -39.542 1.00 33.13 116 SER B O 1
ATOM 2624 N N . TYR B 2 117 ? 27.327 18.295 -39.678 1.00 30.29 117 TYR B N 1
ATOM 2625 C CA . TYR B 2 117 ? 27.031 18.414 -41.123 1.00 29.73 117 TYR B CA 1
ATOM 2626 C C . TYR B 2 117 ? 28.280 18.485 -42.031 1.00 29.33 117 TYR B C 1
ATOM 2627 O O . TYR B 2 117 ? 28.183 18.382 -43.257 1.00 28.60 117 TYR B O 1
ATOM 2636 N N . SER B 2 118 ? 29.436 18.651 -41.420 1.00 28.70 118 SER B N 1
ATOM 2637 C CA . SER B 2 118 ? 30.688 18.808 -42.148 1.00 30.59 118 SER B CA 1
ATOM 2638 C C . SER B 2 118 ? 30.977 17.711 -43.188 1.00 30.88 118 SER B C 1
ATOM 2639 O O . SER B 2 118 ? 31.323 18.033 -44.303 1.00 30.79 118 SER B O 1
ATOM 2642 N N . PRO B 2 119 ? 30.834 16.409 -42.822 1.00 31.53 119 PRO B N 1
ATOM 2643 C CA . PRO B 2 119 ? 31.086 15.363 -43.832 1.00 31.86 119 PRO B CA 1
ATOM 2644 C C . PRO B 2 119 ? 30.211 15.487 -45.072 1.00 31.23 119 PRO B C 1
ATOM 2645 O O . PRO B 2 119 ? 30.706 15.348 -46.185 1.00 31.44 119 PRO B O 1
ATOM 2649 N N . GLY B 2 120 ? 28.920 15.732 -44.876 1.00 30.17 120 GLY B N 1
ATOM 2650 C CA . GLY B 2 120 ? 27.995 15.906 -45.989 1.00 29.05 120 GLY B CA 1
ATOM 2651 C C . GLY B 2 120 ? 28.332 17.106 -46.830 1.00 28.36 120 GLY B C 1
ATOM 2652 O O . GLY B 2 120 ? 28.342 17.012 -48.044 1.00 27.76 120 GLY B O 1
ATOM 2653 N N . LEU B 2 121 ? 28.583 18.246 -46.185 1.00 26.57 121 LEU B N 1
ATOM 2654 C CA . LEU B 2 121 ? 28.908 19.445 -46.937 1.00 26.80 121 LEU B CA 1
ATOM 2655 C C . LEU B 2 121 ? 30.156 19.215 -47.813 1.00 26.58 121 LEU B C 1
ATOM 2656 O O . LEU B 2 121 ? 30.172 19.594 -48.986 1.00 26.49 121 LEU B O 1
ATOM 2661 N N . GLN B 2 122 ? 31.189 18.607 -47.241 1.00 26.67 122 GLN B N 1
ATOM 2662 C CA . GLN B 2 122 ? 32.440 18.407 -47.963 1.00 26.77 122 GLN B CA 1
ATOM 2663 C C . GLN B 2 122 ? 32.252 17.441 -49.111 1.00 26.72 122 GLN B C 1
ATOM 2664 O O . GLN B 2 122 ? 32.831 17.634 -50.166 1.00 26.74 122 GLN B O 1
ATOM 2670 N N . GLU B 2 123 ? 31.462 16.383 -48.914 1.00 25.84 123 GLU B N 1
ATOM 2671 C CA . GLU B 2 123 ? 31.237 15.454 -50.014 1.00 26.59 123 GLU B CA 1
ATOM 2672 C C . GLU B 2 123 ? 30.401 16.116 -51.102 1.00 25.22 123 GLU B C 1
ATOM 2673 O O . GLU B 2 123 ? 30.650 15.884 -52.286 1.00 25.72 123 GLU B O 1
ATOM 2679 N N . PHE B 2 124 ? 29.391 16.893 -50.722 1.00 23.90 124 PHE B N 1
ATOM 2680 C CA . PHE B 2 124 ? 28.598 17.629 -51.715 1.00 23.67 124 PHE B CA 1
ATOM 2681 C C . PHE B 2 124 ? 29.456 18.585 -52.547 1.00 23.28 124 PHE B C 1
ATOM 2682 O O . PHE B 2 124 ? 29.299 18.704 -53.774 1.00 22.94 124 PHE B O 1
ATOM 2690 N N . ILE B 2 125 ? 30.355 19.292 -51.875 1.00 23.98 125 ILE B N 1
ATOM 2691 C CA . ILE B 2 125 ? 31.221 20.261 -52.566 1.00 24.90 125 ILE B CA 1
ATOM 2692 C C . ILE B 2 125 ? 32.155 19.549 -53.553 1.00 25.41 125 ILE B C 1
ATOM 2693 O O . ILE B 2 125 ? 32.341 19.987 -54.688 1.00 25.35 125 ILE B O 1
ATOM 2698 N N . GLN B 2 126 ? 32.717 18.435 -53.111 1.00 24.92 126 GLN B N 1
ATOM 2699 C CA . GLN B 2 126 ? 33.466 17.568 -54.004 1.00 27.13 126 GLN B CA 1
ATOM 2700 C C . GLN B 2 126 ? 32.691 17.144 -55.281 1.00 27.38 126 GLN B C 1
ATOM 2701 O O . GLN B 2 126 ? 33.220 17.271 -56.384 1.00 28.54 126 GLN B O 1
ATOM 2707 N N . ALA B 2 127 ? 31.457 16.650 -55.138 1.00 26.98 127 ALA B N 1
ATOM 2708 C CA . ALA B 2 127 ? 30.612 16.281 -56.286 1.00 26.78 127 ALA B CA 1
ATOM 2709 C C . ALA B 2 127 ? 30.224 17.478 -57.188 1.00 26.33 127 ALA B C 1
ATOM 2710 O O . ALA B 2 127 ? 30.246 17.396 -58.431 1.00 27.46 127 ALA B O 1
ATOM 2712 N N . TYR B 2 128 ? 29.870 18.585 -56.559 1.00 25.54 128 TYR B N 1
ATOM 2713 C CA . TYR B 2 128 ? 29.480 19.781 -57.274 1.00 25.43 128 TYR B CA 1
ATOM 2714 C C . TYR B 2 128 ? 30.646 20.303 -58.119 1.00 24.96 128 TYR B C 1
ATOM 2715 O O . TYR B 2 128 ? 30.476 20.608 -59.306 1.00 26.06 128 TYR B O 1
ATOM 2724 N N . THR B 2 129 ? 31.816 20.412 -57.517 1.00 23.29 129 THR B N 1
ATOM 2725 C CA . THR B 2 129 ? 32.965 20.934 -58.252 1.00 24.16 129 THR B CA 1
ATOM 2726 C C . THR B 2 129 ? 33.505 19.940 -59.280 1.00 23.53 129 THR B C 1
ATOM 2727 O O . THR B 2 129 ? 34.088 20.345 -60.282 1.00 24.99 129 THR B O 1
ATOM 2731 N N . TYR B 2 130 ? 33.328 18.641 -59.045 1.00 24.11 130 TYR B N 1
ATOM 2732 C CA . TYR B 2 130 ? 33.731 17.671 -60.036 1.00 24.51 130 TYR B CA 1
ATOM 2733 C C . TYR B 2 130 ? 32.854 17.785 -61.282 1.00 25.60 130 TYR B C 1
ATOM 2734 O O . TYR B 2 130 ? 33.342 17.702 -62.400 1.00 23.90 130 TYR B O 1
ATOM 2751 N N . GLU B 2 132 ? 31.468 20.521 -62.307 1.00 27.96 132 GLU B N 1
ATOM 2752 C CA . GLU B 2 132 ? 31.941 21.739 -62.969 1.00 25.74 132 GLU B CA 1
ATOM 2753 C C . GLU B 2 132 ? 33.247 21.482 -63.691 1.00 25.59 132 GLU B C 1
ATOM 2754 O O . GLU B 2 132 ? 33.455 21.990 -64.776 1.00 25.10 132 GLU B O 1
ATOM 2760 N N . TYR B 2 133 ? 34.135 20.689 -63.088 1.00 25.44 133 TYR B N 1
ATOM 2761 C CA . TYR B 2 133 ? 35.394 20.337 -63.774 1.00 26.30 133 TYR B CA 1
ATOM 2762 C C . TYR B 2 133 ? 35.110 19.634 -65.131 1.00 26.40 133 TYR B C 1
ATOM 2763 O O . TYR B 2 133 ? 35.730 19.917 -66.169 1.00 25.35 133 TYR B O 1
ATOM 2772 N N . LEU B 2 134 ? 34.151 18.717 -65.094 1.00 27.10 134 LEU B N 1
ATOM 2773 C CA . LEU B 2 134 ? 33.851 17.860 -66.232 1.00 29.24 134 LEU B CA 1
ATOM 2774 C C . LEU B 2 134 ? 33.195 18.695 -67.334 1.00 30.18 134 LEU B C 1
ATOM 2775 O O . LEU B 2 134 ? 33.476 18.493 -68.511 1.00 30.61 134 LEU B O 1
ATOM 2780 N N . CYS B 2 135 ? 32.391 19.684 -66.954 1.00 31.69 135 CYS B N 1
ATOM 2781 C CA . CYS B 2 135 ? 31.920 20.690 -67.909 1.00 33.75 135 CYS B CA 1
ATOM 2782 C C . CYS B 2 135 ? 33.046 21.460 -68.597 1.00 33.93 135 CYS B C 1
ATOM 2783 O O . CYS B 2 135 ? 33.007 21.673 -69.803 1.00 35.44 135 CYS B O 1
ATOM 2786 N N . HIS B 2 136 ? 34.032 21.902 -67.822 1.00 34.37 136 HIS B N 1
ATOM 2787 C CA . HIS B 2 136 ? 35.183 22.651 -68.330 1.00 34.83 136 HIS B CA 1
ATOM 2788 C C . HIS B 2 136 ? 36.052 21.794 -69.260 1.00 36.28 136 HIS B C 1
ATOM 2789 O O . HIS B 2 136 ? 36.551 22.291 -70.243 1.00 34.23 136 HIS B O 1
ATOM 2796 N N . GLU B 2 137 ? 36.251 20.522 -68.895 1.00 38.49 137 GLU B N 1
ATOM 2797 C CA . GLU B 2 137 ? 37.117 19.607 -69.627 1.00 42.14 137 GLU B CA 1
ATOM 2798 C C . GLU B 2 137 ? 36.646 19.358 -71.073 1.00 43.81 137 GLU B C 1
ATOM 2799 O O . GLU B 2 137 ? 37.448 19.372 -72.005 1.00 44.20 137 GLU B O 1
ATOM 2805 N N . ASP B 2 138 ? 35.358 19.131 -71.272 1.00 45.91 138 ASP B N 1
ATOM 2806 C CA . ASP B 2 138 ? 34.889 18.910 -72.638 1.00 49.95 138 ASP B CA 1
ATOM 2807 C C . ASP B 2 138 ? 34.427 20.189 -73.352 1.00 49.75 138 ASP B C 1
ATOM 2808 O O . ASP B 2 138 ? 33.584 20.122 -74.242 1.00 50.87 138 ASP B O 1
ATOM 2813 N N . ALA B 2 139 ? 34.994 21.339 -72.978 1.00 49.40 139 ALA B N 1
ATOM 2814 C CA . ALA B 2 139 ? 34.554 22.621 -73.523 1.00 48.28 139 ALA B CA 1
ATOM 2815 C C . ALA B 2 139 ? 35.137 22.796 -74.918 1.00 48.86 139 ALA B C 1
ATOM 2816 O O . ALA B 2 139 ? 36.337 22.639 -75.108 1.00 48.96 139 ALA B O 1
ATOM 2818 N N . GLU B 2 140 ? 34.266 23.051 -75.897 1.00 48.78 140 GLU B N 1
ATOM 2819 C CA . GLU B 2 140 ? 34.699 23.387 -77.267 1.00 49.10 140 GLU B CA 1
ATOM 2820 C C . GLU B 2 140 ? 34.909 24.879 -77.471 1.00 47.62 140 GLU B C 1
ATOM 2821 O O . GLU B 2 140 ? 35.637 25.286 -78.374 1.00 48.88 140 GLU B O 1
ATOM 2827 N N . GLY B 2 141 ? 34.267 25.708 -76.657 1.00 44.83 141 GLY B N 1
ATOM 2828 C CA . GLY B 2 141 ? 34.416 27.127 -76.839 1.00 42.39 141 GLY B CA 1
ATOM 2829 C C . GLY B 2 141 ? 34.521 27.826 -75.516 1.00 41.06 141 GLY B C 1
ATOM 2830 O O . GLY B 2 141 ? 35.403 27.507 -74.710 1.00 40.79 141 GLY B O 1
ATOM 2831 N N . GLU B 2 142 ? 33.601 28.768 -75.297 1.00 38.10 142 GLU B N 1
ATOM 2832 C CA . GLU B 2 142 ? 33.664 29.688 -74.161 1.00 35.80 142 GLU B CA 1
ATOM 2833 C C . GLU B 2 142 ? 33.438 29.084 -72.758 1.00 34.46 142 GLU B C 1
ATOM 2834 O O . GLU B 2 142 ? 33.653 29.758 -71.784 1.00 34.57 142 GLU B O 1
ATOM 2840 N N . ASN B 2 143 ? 32.999 27.836 -72.641 1.00 33.68 143 ASN B N 1
ATOM 2841 C CA . ASN B 2 143 ? 32.993 27.223 -71.311 1.00 32.90 143 ASN B CA 1
ATOM 2842 C C . ASN B 2 143 ? 34.392 27.040 -70.686 1.00 33.24 143 ASN B C 1
ATOM 2843 O O . ASN B 2 143 ? 34.526 26.853 -69.474 1.00 32.88 143 ASN B O 1
ATOM 2848 N N . GLU B 2 144 ? 35.426 27.186 -71.511 1.00 32.97 144 GLU B N 1
ATOM 2849 C CA . GLU B 2 144 ? 36.797 27.198 -71.029 1.00 34.65 144 GLU B CA 1
ATOM 2850 C C . GLU B 2 144 ? 37.078 28.397 -70.145 1.00 33.59 144 GLU B C 1
ATOM 2851 O O . GLU B 2 144 ? 38.091 28.435 -69.472 1.00 34.67 144 GLU B O 1
ATOM 2857 N N . THR B 2 145 ? 36.220 29.407 -70.215 1.00 32.32 145 THR B N 1
ATOM 2858 C CA . THR B 2 145 ? 36.446 30.637 -69.466 1.00 31.69 145 THR B CA 1
ATOM 2859 C C . THR B 2 145 ? 35.899 30.572 -68.020 1.00 30.29 145 THR B C 1
ATOM 2860 O O . THR B 2 145 ? 36.114 31.474 -67.248 1.00 30.83 145 THR B O 1
ATOM 2864 N N . LYS B 2 146 ? 35.206 29.512 -67.663 1.00 29.23 146 LYS B N 1
ATOM 2865 C CA . LYS B 2 146 ? 34.520 29.511 -66.385 1.00 29.76 146 LYS B CA 1
ATOM 2866 C C . LYS B 2 146 ? 35.474 29.199 -65.228 1.00 29.36 146 LYS B C 1
ATOM 2867 O O . LYS B 2 146 ? 36.477 28.482 -65.400 1.00 28.71 146 LYS B O 1
ATOM 2873 N N . SER B 2 147 ? 35.232 29.866 -64.100 1.00 28.62 147 SER B N 1
ATOM 2874 C CA . SER B 2 147 ? 35.938 29.571 -62.853 1.00 28.20 147 SER B CA 1
ATOM 2875 C C . SER B 2 147 ? 35.211 28.415 -62.147 1.00 27.16 147 SER B C 1
ATOM 2876 O O . SER B 2 147 ? 33.984 28.286 -62.282 1.00 25.69 147 SER B O 1
ATOM 2879 N N . VAL B 2 148 ? 35.934 27.608 -61.368 1.00 25.52 148 VAL B N 1
ATOM 2880 C CA . VAL B 2 148 ? 35.247 26.704 -60.408 1.00 25.72 148 VAL B CA 1
ATOM 2881 C C . VAL B 2 148 ? 34.384 27.606 -59.477 1.00 26.32 148 VAL B C 1
ATOM 2882 O O . VAL B 2 148 ? 34.763 28.779 -59.192 1.00 26.13 148 VAL B O 1
ATOM 2886 N N . SER B 2 149 ? 33.227 27.105 -59.044 1.00 26.36 149 SER B N 1
ATOM 2887 C CA . SER B 2 149 ? 32.422 27.812 -58.034 1.00 27.71 149 SER B CA 1
ATOM 2888 C C . SER B 2 149 ? 33.165 27.889 -56.711 1.00 27.82 149 SER B C 1
ATOM 2889 O O . SER B 2 149 ? 33.699 26.887 -56.256 1.00 27.72 149 SER B O 1
ATOM 2892 N N . ASP B 2 150 ? 33.199 29.070 -56.100 1.00 28.06 150 ASP B N 1
ATOM 2893 C CA . ASP B 2 150 ? 33.831 29.273 -54.803 1.00 28.91 150 ASP B CA 1
ATOM 2894 C C . ASP B 2 150 ? 32.757 29.248 -53.730 1.00 28.12 150 ASP B C 1
ATOM 2895 O O . ASP B 2 150 ? 31.610 28.984 -54.051 1.00 27.85 150 ASP B O 1
ATOM 2900 N N . TRP B 2 151 ? 33.100 29.532 -52.463 1.00 26.80 151 TRP B N 1
ATOM 2901 C CA . TRP B 2 151 ? 32.124 29.352 -51.373 1.00 27.32 151 TRP B CA 1
ATOM 2902 C C . TRP B 2 151 ? 30.958 30.319 -51.500 1.00 26.61 151 TRP B C 1
ATOM 2903 O O . TRP B 2 151 ? 29.867 29.986 -51.117 1.00 27.17 151 TRP B O 1
ATOM 2914 N N . GLN B 2 152 ? 31.196 31.496 -52.047 1.00 26.18 152 GLN B N 1
ATOM 2915 C CA . GLN B 2 152 ? 30.119 32.463 -52.237 1.00 28.95 152 GLN B CA 1
ATOM 2916 C C . GLN B 2 152 ? 29.165 32.017 -53.331 1.00 28.70 152 GLN B C 1
ATOM 2917 O O . GLN B 2 152 ? 27.960 32.207 -53.210 1.00 28.47 152 GLN B O 1
ATOM 2923 N N . ALA B 2 153 ? 29.701 31.426 -54.408 1.00 28.85 153 ALA B N 1
ATOM 2924 C CA . ALA B 2 153 ? 28.844 30.929 -55.486 1.00 29.78 153 ALA B CA 1
ATOM 2925 C C . ALA B 2 153 ? 27.987 29.747 -55.017 1.00 30.20 153 ALA B C 1
ATOM 2926 O O . ALA B 2 153 ? 26.799 29.663 -55.331 1.00 29.78 153 ALA B O 1
ATOM 2928 N N . ILE B 2 154 ? 28.568 28.848 -54.224 1.00 30.53 154 ILE B N 1
ATOM 2929 C CA . ILE B 2 154 ? 27.760 27.753 -53.657 1.00 30.32 154 ILE B CA 1
ATOM 2930 C C . ILE B 2 154 ? 26.735 28.232 -52.608 1.00 30.47 154 ILE B C 1
ATOM 2931 O O . ILE B 2 154 ? 25.579 27.824 -52.599 1.00 29.68 154 ILE B O 1
ATOM 2936 N N . GLN B 2 155 ? 27.160 29.149 -51.758 1.00 31.21 155 GLN B N 1
ATOM 2937 C CA . GLN B 2 155 ? 26.259 29.770 -50.797 1.00 32.10 155 GLN B CA 1
ATOM 2938 C C . GLN B 2 155 ? 25.026 30.384 -51.515 1.00 31.94 155 GLN B C 1
ATOM 2939 O O . GLN B 2 155 ? 23.885 30.208 -51.057 1.00 30.21 155 GLN B O 1
ATOM 2945 N N . ALA B 2 156 ? 25.270 31.074 -52.642 1.00 31.56 156 ALA B N 1
ATOM 2946 C CA . ALA B 2 156 ? 24.178 31.638 -53.465 1.00 31.88 156 ALA B CA 1
ATOM 2947 C C . ALA B 2 156 ? 23.170 30.612 -54.019 1.00 31.75 156 ALA B C 1
ATOM 2948 O O . ALA B 2 156 ? 22.048 30.976 -54.325 1.00 32.18 156 ALA B O 1
ATOM 2950 N N . VAL B 2 157 ? 23.538 29.344 -54.138 1.00 31.36 157 VAL B N 1
ATOM 2951 C CA . VAL B 2 157 ? 22.573 28.354 -54.586 1.00 32.19 157 VAL B CA 1
ATOM 2952 C C . VAL B 2 157 ? 21.791 27.816 -53.369 1.00 33.96 157 VAL B C 1
ATOM 2953 O O . VAL B 2 157 ? 20.765 27.152 -53.517 1.00 35.04 157 VAL B O 1
ATOM 2965 N N . GLN B 2 159 ? 19.856 29.202 -50.942 1.00 30.64 159 GLN B N 1
ATOM 2966 C CA . GLN B 2 159 ? 19.015 30.274 -50.452 1.00 30.16 159 GLN B CA 1
ATOM 2967 C C . GLN B 2 159 ? 17.613 29.755 -50.467 1.00 29.80 159 GLN B C 1
ATOM 2968 O O . GLN B 2 159 ? 17.212 29.112 -51.452 1.00 29.22 159 GLN B O 1
ATOM 2974 N N . TYR B 2 160 ? 16.895 29.964 -49.358 1.00 27.90 160 TYR B N 1
ATOM 2975 C CA . TYR B 2 160 ? 15.597 29.323 -49.142 1.00 29.05 160 TYR B CA 1
ATOM 2976 C C . TYR B 2 160 ? 14.582 30.359 -48.675 1.00 30.72 160 TYR B C 1
ATOM 2977 O O . TYR B 2 160 ? 14.959 31.457 -48.288 1.00 29.14 160 TYR B O 1
ATOM 2986 N N . VAL B 2 161 ? 13.305 30.013 -48.761 1.00 33.67 161 VAL B N 1
ATOM 2987 C CA . VAL B 2 161 ? 12.221 30.887 -48.281 1.00 38.23 161 VAL B CA 1
ATOM 2988 C C . VAL B 2 161 ? 11.224 29.974 -47.579 1.00 41.39 161 VAL B C 1
ATOM 2989 O O . VAL B 2 161 ? 10.912 28.893 -48.091 1.00 40.65 161 VAL B O 1
ATOM 2993 N N . GLU B 2 162 ? 10.746 30.392 -46.405 1.00 45.39 162 GLU B N 1
ATOM 2994 C CA . GLU B 2 162 ? 9.635 29.701 -45.732 1.00 51.31 162 GLU B CA 1
ATOM 2995 C C . GLU B 2 162 ? 8.424 29.703 -46.651 1.00 53.07 162 GLU B C 1
ATOM 2996 O O . GLU B 2 162 ? 8.222 30.645 -47.414 1.00 53.95 162 GLU B O 1
ATOM 3002 N N . GLU B 2 163 ? 7.594 28.679 -46.582 1.00 56.70 163 GLU B N 1
ATOM 3003 C CA . GLU B 2 163 ? 6.327 28.744 -47.328 1.00 60.10 163 GLU B CA 1
ATOM 3004 C C . GLU B 2 163 ? 5.296 29.637 -46.608 1.00 62.20 163 GLU B C 1
ATOM 3005 O O . GLU B 2 163 ? 5.339 29.801 -45.379 1.00 62.79 163 GLU B O 1
ATOM 3011 N N . SER B 2 164 ? 4.388 30.229 -47.380 1.00 64.16 164 SER B N 1
ATOM 3012 C CA . SER B 2 164 ? 3.326 31.083 -46.811 1.00 66.42 164 SER B CA 1
ATOM 3013 C C . SER B 2 164 ? 2.107 30.266 -46.358 1.00 67.06 164 SER B C 1
ATOM 3014 O O . SER B 2 164 ? 2.243 29.180 -45.776 1.00 67.24 164 SER B O 1
ATOM 3017 N N . SER B 2 185 ? 5.555 39.171 -44.568 1.00 63.45 185 SER B N 1
ATOM 3018 C CA . SER B 2 185 ? 5.758 38.262 -45.696 1.00 62.65 185 SER B CA 1
ATOM 3019 C C . SER B 2 185 ? 6.722 37.124 -45.311 1.00 61.52 185 SER B C 1
ATOM 3020 O O . SER B 2 185 ? 7.442 37.259 -44.324 1.00 62.17 185 SER B O 1
ATOM 3023 N N . PRO B 2 186 ? 6.725 35.998 -46.075 1.00 60.44 186 PRO B N 1
ATOM 3024 C CA . PRO B 2 186 ? 7.604 34.823 -45.806 1.00 58.85 186 PRO B CA 1
ATOM 3025 C C . PRO B 2 186 ? 9.086 35.167 -45.595 1.00 56.34 186 PRO B C 1
ATOM 3026 O O . PRO B 2 186 ? 9.610 36.071 -46.256 1.00 57.09 186 PRO B O 1
ATOM 3030 N N . LYS B 2 187 ? 9.750 34.448 -44.696 1.00 53.01 187 LYS B N 1
ATOM 3031 C CA . LYS B 2 187 ? 11.117 34.781 -44.322 1.00 49.83 187 LYS B CA 1
ATOM 3032 C C . LYS B 2 187 ? 12.207 33.973 -45.055 1.00 46.31 187 LYS B C 1
ATOM 3033 O O . LYS B 2 187 ? 12.099 32.766 -45.282 1.00 44.56 187 LYS B O 1
ATOM 3039 N N . LYS B 2 188 ? 13.264 34.681 -45.398 1.00 43.02 188 LYS B N 1
ATOM 3040 C CA . LYS B 2 188 ? 14.409 34.106 -46.069 1.00 40.24 188 LYS B CA 1
ATOM 3041 C C . LYS B 2 188 ? 15.329 33.411 -45.065 1.00 38.18 188 LYS B C 1
ATOM 3042 O O . LYS B 2 188 ? 15.493 33.861 -43.939 1.00 37.73 188 LYS B O 1
ATOM 3048 N N . PHE B 2 189 ? 15.916 32.302 -45.485 1.00 35.54 189 PHE B N 1
ATOM 3049 C CA . PHE B 2 189 ? 17.016 31.691 -44.734 1.00 33.14 189 PHE B CA 1
ATOM 3050 C C . PHE B 2 189 ? 18.004 31.029 -45.713 1.00 32.50 189 PHE B C 1
ATOM 3051 O O . PHE B 2 189 ? 17.695 30.878 -46.905 1.00 31.52 189 PHE B O 1
ATOM 3059 N N . GLN B 2 190 ? 19.192 30.683 -45.227 1.00 30.82 190 GLN B N 1
ATOM 3060 C CA . GLN B 2 190 ? 20.187 30.080 -46.071 1.00 31.08 190 GLN B CA 1
ATOM 3061 C C . GLN B 2 190 ? 20.974 28.965 -45.360 1.00 31.23 190 GLN B C 1
ATOM 3062 O O . GLN B 2 190 ? 20.865 28.776 -44.140 1.00 31.02 190 GLN B O 1
ATOM 3068 N N . PHE B 2 191 ? 21.782 28.244 -46.133 1.00 30.43 191 PHE B N 1
ATOM 3069 C CA . PHE B 2 191 ? 22.723 27.310 -45.523 1.00 30.65 191 PHE B CA 1
ATOM 3070 C C . PHE B 2 191 ? 24.043 28.010 -45.610 1.00 29.42 191 PHE B C 1
ATOM 3071 O O . PHE B 2 191 ? 24.496 28.257 -46.713 1.00 29.05 191 PHE B O 1
ATOM 3079 N N . PHE B 2 192 ? 24.663 28.343 -44.464 1.00 29.75 192 PHE B N 1
ATOM 3080 C CA . PHE B 2 192 ? 25.969 29.046 -44.450 1.00 30.00 192 PHE B CA 1
ATOM 3081 C C . PHE B 2 192 ? 27.084 28.109 -44.856 1.00 30.46 192 PHE B C 1
ATOM 3082 O O . PHE B 2 192 ? 27.234 27.024 -44.256 1.00 31.62 192 PHE B O 1
ATOM 3090 N N . VAL B 2 193 ? 27.870 28.518 -45.857 1.00 29.56 193 VAL B N 1
ATOM 3091 C CA . VAL B 2 193 ? 28.954 27.697 -46.362 1.00 28.36 193 VAL B CA 1
ATOM 3092 C C . VAL B 2 193 ? 30.245 28.315 -45.855 1.00 29.12 193 VAL B C 1
ATOM 3093 O O . VAL B 2 193 ? 30.670 29.386 -46.330 1.00 27.47 193 VAL B O 1
ATOM 3097 N N . ASP B 2 194 ? 30.834 27.663 -44.854 1.00 27.72 194 ASP B N 1
ATOM 3098 C CA . ASP B 2 194 ? 32.103 28.126 -44.277 1.00 29.32 194 ASP B CA 1
ATOM 3099 C C . ASP B 2 194 ? 33.242 27.943 -45.300 1.00 28.06 194 ASP B C 1
ATOM 3100 O O . ASP B 2 194 ? 33.405 26.848 -45.861 1.00 27.73 194 ASP B O 1
ATOM 3105 N N . PRO B 2 195 ? 34.016 29.013 -45.572 1.00 27.08 195 PRO B N 1
ATOM 3106 C CA . PRO B 2 195 ? 35.148 28.893 -46.508 1.00 26.49 195 PRO B CA 1
ATOM 3107 C C . PRO B 2 195 ? 36.138 27.747 -46.213 1.00 26.84 195 PRO B C 1
ATOM 3108 O O . PRO B 2 195 ? 36.693 27.173 -47.136 1.00 24.92 195 PRO B O 1
ATOM 3112 N N . THR B 2 196 ? 36.380 27.437 -44.940 1.00 26.70 196 THR B N 1
ATOM 3113 C CA . THR B 2 196 ? 37.271 26.336 -44.578 1.00 27.57 196 THR B CA 1
ATOM 3114 C C . THR B 2 196 ? 36.686 24.997 -44.978 1.00 27.74 196 THR B C 1
ATOM 3115 O O . THR B 2 196 ? 37.393 24.129 -45.497 1.00 28.84 196 THR B O 1
ATO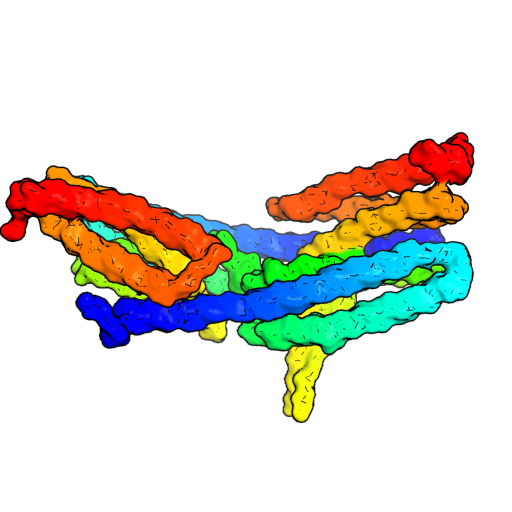M 3119 N N . GLU B 2 197 ? 35.380 24.848 -44.787 1.00 27.58 197 GLU B N 1
ATOM 3120 C CA . GLU B 2 197 ? 34.689 23.630 -45.181 1.00 27.96 197 GLU B CA 1
ATOM 3121 C C . GLU B 2 197 ? 34.773 23.494 -46.696 1.00 26.90 197 GLU B C 1
ATOM 3122 O O . GLU B 2 197 ? 34.999 22.404 -47.212 1.00 25.69 197 GLU B O 1
ATOM 3128 N N . TYR B 2 198 ? 34.612 24.616 -47.395 1.00 25.94 198 TYR B N 1
ATOM 3129 C CA . TYR B 2 198 ? 34.748 24.630 -48.841 1.00 26.22 198 TYR B CA 1
ATOM 3130 C C . TYR B 2 198 ? 36.160 24.239 -49.309 1.00 26.08 198 TYR B C 1
ATOM 3131 O O . TYR B 2 198 ? 36.304 23.466 -50.228 1.00 26.36 198 TYR B O 1
ATOM 3140 N N . ILE B 2 199 ? 37.190 24.767 -48.670 1.00 26.77 199 ILE B N 1
ATOM 3141 C CA . ILE B 2 199 ? 38.549 24.500 -49.100 1.00 28.47 199 ILE B CA 1
ATOM 3142 C C . ILE B 2 199 ? 38.909 23.029 -48.887 1.00 28.96 199 ILE B C 1
ATOM 3143 O O . ILE 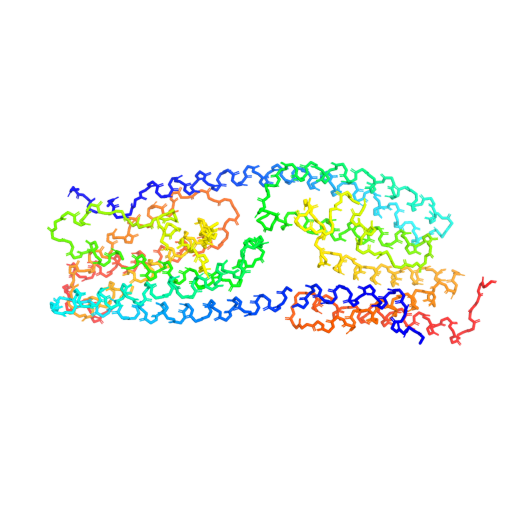B 2 199 ? 39.602 22.419 -49.715 1.00 29.50 199 ILE B O 1
ATOM 3148 N N . LEU B 2 200 ? 38.395 22.460 -47.801 1.00 28.44 200 LEU B N 1
ATOM 3149 C CA . LEU B 2 200 ? 38.561 21.050 -47.471 1.00 29.76 200 LEU B CA 1
ATOM 3150 C C . LEU B 2 200 ? 37.809 20.138 -48.433 1.00 29.81 200 LEU B C 1
ATOM 3151 O O . LEU B 2 200 ? 38.378 19.159 -48.886 1.00 31.70 200 LEU B O 1
ATOM 3156 N N . GLY B 2 201 ? 36.557 20.473 -48.737 1.00 29.19 201 GLY B N 1
ATOM 3157 C CA . GLY B 2 201 ? 35.758 19.793 -49.771 1.00 28.64 201 GLY B CA 1
ATOM 3158 C C . GLY B 2 201 ? 36.377 19.860 -51.159 1.00 28.93 201 GLY B C 1
ATOM 3159 O O . GLY B 2 201 ? 36.449 18.870 -51.839 1.00 28.64 201 GLY B O 1
ATOM 3160 N N . LEU B 2 202 ? 36.855 21.040 -51.570 1.00 28.60 202 LEU B N 1
ATOM 3161 C CA . LEU B 2 202 ? 37.500 21.163 -52.844 1.00 28.07 202 LEU B CA 1
ATOM 3162 C C . LEU B 2 202 ? 38.795 20.331 -52.914 1.00 29.04 202 LEU B C 1
ATOM 3163 O O . LEU B 2 202 ? 39.161 19.835 -53.971 1.00 29.53 202 LEU B O 1
ATOM 3168 N N . SER B 2 203 ? 39.512 20.185 -51.816 1.00 28.90 203 SER B N 1
ATOM 3169 C CA . SER B 2 203 ? 40.745 19.458 -51.910 1.00 31.89 203 SER B CA 1
ATOM 3170 C C . SER B 2 203 ? 40.431 18.024 -52.303 1.00 32.28 203 SER B C 1
ATOM 3171 O O . SER B 2 203 ? 41.248 17.397 -52.968 1.00 34.57 203 SER B O 1
ATOM 3174 N N . ASP B 2 204 ? 39.271 17.504 -51.923 1.00 32.11 204 ASP B N 1
ATOM 3175 C CA . ASP B 2 204 ? 38.922 16.068 -52.252 1.00 34.37 204 ASP B CA 1
ATOM 3176 C C . ASP B 2 204 ? 38.656 15.877 -53.736 1.00 33.47 204 ASP B C 1
ATOM 3177 O O . ASP B 2 204 ? 38.685 14.763 -54.256 1.00 34.65 204 ASP B O 1
ATOM 3182 N N . LEU B 2 205 ? 38.370 16.966 -54.417 1.00 32.81 205 LEU B N 1
ATOM 3183 C CA . LEU B 2 205 ? 38.221 16.911 -55.854 1.00 33.07 205 LEU B CA 1
ATOM 3184 C C . LEU B 2 205 ? 39.491 16.352 -56.505 1.00 33.55 205 LEU B C 1
ATOM 3185 O O . LEU B 2 205 ? 39.421 15.649 -57.523 1.00 34.35 205 LEU B O 1
ATOM 3190 N N . THR B 2 206 ? 40.652 16.642 -55.919 1.00 33.53 206 THR B N 1
ATOM 3191 C CA . THR B 2 206 ? 41.903 16.202 -56.520 1.00 34.35 206 THR B CA 1
ATOM 3192 C C . THR B 2 206 ? 42.071 14.678 -56.514 1.00 35.11 206 THR B C 1
ATOM 3193 O O . THR B 2 206 ? 42.710 14.120 -57.408 1.00 35.55 206 THR B O 1
ATOM 3197 N N . GLY B 2 207 ? 41.512 14.004 -55.511 1.00 35.69 207 GLY B N 1
ATOM 3198 C CA . GLY B 2 207 ? 41.460 12.518 -55.516 1.00 35.85 207 GLY B CA 1
ATOM 3199 C C . GLY B 2 207 ? 40.584 11.995 -56.639 1.00 36.29 207 GLY B C 1
ATOM 3200 O O . GLY B 2 207 ? 40.896 10.963 -57.216 1.00 38.09 207 GLY B O 1
ATOM 3201 N N . GLU B 2 208 ? 39.513 12.725 -56.986 1.00 35.32 208 GLU B N 1
ATOM 3202 C CA . GLU B 2 208 ? 38.667 12.381 -58.141 1.00 35.69 208 GLU B CA 1
ATOM 3203 C C . GLU B 2 208 ? 39.338 12.603 -59.504 1.00 34.78 208 GLU B C 1
ATOM 3204 O O . GLU B 2 208 ? 39.190 11.789 -60.413 1.00 34.87 208 GLU B O 1
ATOM 3210 N N . LEU B 2 209 ? 40.075 13.708 -59.637 1.00 32.94 209 LEU B N 1
ATOM 3211 C CA . LEU B 2 209 ? 40.918 13.946 -60.806 1.00 31.73 209 LEU B CA 1
ATOM 3212 C C . LEU B 2 209 ? 41.923 12.822 -60.983 1.00 33.41 209 LEU B C 1
ATOM 3213 O O . LEU B 2 209 ? 42.116 12.314 -62.094 1.00 32.72 209 LEU B O 1
ATOM 3226 N N . ARG B 2 211 ? 41.781 9.726 -59.837 1.00 37.88 211 ARG B N 1
ATOM 3227 C CA . ARG B 2 211 ? 40.978 8.549 -60.263 1.00 39.54 211 ARG B CA 1
ATOM 3228 C C . ARG B 2 211 ? 40.515 8.573 -61.736 1.00 38.46 211 ARG B C 1
ATOM 3229 O O . ARG B 2 211 ? 40.602 7.558 -62.428 1.00 39.14 211 ARG B O 1
ATOM 3237 N N . ARG B 2 212 ? 40.008 9.717 -62.203 1.00 36.26 212 ARG B N 1
ATOM 3238 C CA . ARG B 2 212 ? 39.720 9.902 -63.620 1.00 35.62 212 ARG B CA 1
ATOM 3239 C C . ARG B 2 212 ? 40.965 9.686 -64.530 1.00 36.92 212 ARG B C 1
ATOM 3240 O O . ARG B 2 212 ? 40.859 9.117 -65.631 1.00 36.69 212 ARG B O 1
ATOM 3248 N N . CYS B 2 213 ? 42.129 10.151 -64.075 1.00 37.82 213 CYS B N 1
ATOM 3249 C CA . CYS B 2 213 ? 43.372 9.997 -64.823 1.00 39.07 213 CYS B CA 1
ATOM 3250 C C . CYS B 2 213 ? 43.710 8.504 -65.004 1.00 40.49 213 CYS B C 1
ATOM 3251 O O . CYS B 2 213 ? 44.084 8.063 -66.090 1.00 40.17 213 CYS B O 1
ATOM 3254 N N . ILE B 2 214 ? 43.569 7.747 -63.921 1.00 41.94 214 ILE B N 1
ATOM 3255 C CA . ILE B 2 214 ? 43.781 6.291 -63.916 1.00 44.74 214 ILE B CA 1
ATOM 3256 C C . ILE B 2 214 ? 42.751 5.556 -64.785 1.00 45.57 214 ILE B C 1
ATOM 3257 O O . ILE B 2 214 ? 43.142 4.767 -65.653 1.00 47.23 214 ILE B O 1
ATOM 3262 N N . ASN B 2 215 ? 41.457 5.841 -64.598 1.00 45.75 215 ASN B N 1
ATOM 3263 C CA . ASN B 2 215 ? 40.397 5.251 -65.444 1.00 46.73 215 ASN B CA 1
ATOM 3264 C C . ASN B 2 215 ? 40.563 5.522 -66.921 1.00 47.23 215 ASN B C 1
ATOM 3265 O O . ASN B 2 215 ? 40.202 4.678 -67.740 1.00 48.58 215 ASN B O 1
ATOM 3270 N N . SER B 2 216 ? 41.072 6.705 -67.263 1.00 47.17 216 SER B N 1
ATOM 3271 C CA . SER B 2 216 ? 41.293 7.106 -68.669 1.00 47.53 216 SER B CA 1
ATOM 3272 C C . SER B 2 216 ? 42.453 6.346 -69.323 1.00 49.13 216 SER B C 1
ATOM 3273 O O . SER B 2 216 ? 42.430 6.067 -70.523 1.00 48.85 216 SER B O 1
ATOM 3276 N N . LEU B 2 217 ? 43.470 6.037 -68.526 1.00 50.43 217 LEU B N 1
ATOM 3277 C CA . LEU B 2 217 ? 44.589 5.233 -68.989 1.00 53.20 217 LEU B CA 1
ATOM 3278 C C . LEU B 2 217 ? 44.031 3.862 -69.371 1.00 54.74 217 LEU B C 1
ATOM 3279 O O . LEU B 2 217 ? 44.208 3.410 -70.510 1.00 56.06 217 LEU B O 1
ATOM 3284 N N . GLY B 2 218 ? 43.341 3.233 -68.416 1.00 55.60 218 GLY B N 1
ATOM 3285 C CA . GLY B 2 218 ? 42.627 1.970 -68.621 1.00 57.50 218 GLY B CA 1
ATOM 3286 C C . GLY B 2 218 ? 41.794 1.904 -69.897 1.00 57.94 218 GLY B C 1
ATOM 3287 O O . GLY B 2 218 ? 41.936 0.973 -70.681 1.00 59.34 218 GLY B O 1
ATOM 3288 N N . SER B 2 219 ? 40.946 2.903 -70.123 1.00 57.07 219 SER B N 1
ATOM 3289 C CA . SER B 2 219 ? 40.059 2.895 -71.288 1.00 57.10 219 SER B CA 1
ATOM 3290 C C . SER B 2 219 ? 40.710 3.405 -72.581 1.00 57.30 219 SER B C 1
ATOM 3291 O O . SER B 2 219 ? 40.049 3.484 -73.623 1.00 57.43 219 SER B O 1
ATOM 3294 N N . GLY B 2 220 ? 41.996 3.751 -72.517 1.00 57.36 220 GLY B N 1
ATOM 3295 C CA . GLY B 2 220 ? 42.710 4.302 -73.676 1.00 57.40 220 GLY B CA 1
ATOM 3296 C C . GLY B 2 220 ? 42.405 5.753 -74.031 1.00 56.30 220 GLY B C 1
ATOM 3297 O O . GLY B 2 220 ? 42.800 6.232 -75.092 1.00 56.45 220 GLY B O 1
ATOM 3298 N N . ASP B 2 221 ? 41.704 6.467 -73.155 1.00 55.40 221 ASP B N 1
ATOM 3299 C CA . ASP B 2 221 ? 41.391 7.892 -73.394 1.00 54.44 221 ASP B CA 1
ATOM 3300 C C . ASP B 2 221 ? 42.527 8.787 -72.823 1.00 54.06 221 ASP B C 1
ATOM 3301 O O . ASP B 2 221 ? 42.350 9.498 -71.838 1.00 52.83 221 ASP B O 1
ATOM 3306 N N . THR B 2 222 ? 43.698 8.737 -73.468 1.00 54.89 222 THR B N 1
ATOM 3307 C CA . THR B 2 222 ? 44.930 9.363 -72.947 1.00 54.95 222 THR B CA 1
ATOM 3308 C C . THR B 2 222 ? 45.017 10.904 -73.014 1.00 53.90 222 THR B C 1
ATOM 3309 O O . THR B 2 222 ? 45.878 11.505 -72.363 1.00 54.30 222 THR B O 1
ATOM 3313 N N . ASP B 2 223 ? 44.162 11.551 -73.797 1.00 52.21 223 ASP B N 1
ATOM 3314 C CA . ASP B 2 223 ? 44.123 13.008 -73.763 1.00 50.64 223 ASP B CA 1
ATOM 3315 C C . ASP B 2 223 ? 43.541 13.508 -72.438 1.00 48.17 223 ASP B C 1
ATOM 3316 O O . ASP B 2 223 ? 43.926 14.572 -71.936 1.00 47.21 223 ASP B O 1
ATOM 3321 N N . THR B 2 224 ? 42.637 12.714 -71.871 1.00 45.40 224 THR B N 1
ATOM 3322 C CA . THR B 2 224 ? 42.034 13.014 -70.590 1.00 43.05 224 THR B CA 1
ATOM 3323 C C . THR B 2 224 ? 43.033 12.896 -69.421 1.00 42.79 224 THR B C 1
ATOM 3324 O O . THR B 2 224 ? 42.967 13.679 -68.462 1.00 41.50 224 THR B O 1
ATOM 3328 N N . CYS B 2 225 ? 43.940 11.922 -69.498 1.00 42.10 225 CYS B N 1
ATOM 3329 C CA . CYS B 2 225 ? 45.055 11.855 -68.569 1.00 42.74 225 CYS B CA 1
ATOM 3330 C C . CYS B 2 225 ? 45.812 13.186 -68.490 1.00 41.71 225 CYS B C 1
ATOM 3331 O O . CYS B 2 225 ? 46.116 13.646 -67.406 1.00 40.53 225 CYS B O 1
ATOM 3334 N N . LEU B 2 226 ? 46.151 13.760 -69.642 1.00 41.96 226 LEU B N 1
ATOM 3335 C CA . LEU B 2 226 ? 46.814 15.059 -69.695 1.00 42.64 226 LEU B CA 1
ATOM 3336 C C . LEU B 2 226 ? 45.993 16.187 -69.075 1.00 40.84 226 LEU B C 1
ATOM 3337 O O . LEU B 2 226 ? 46.532 16.985 -68.329 1.00 40.51 226 LEU B O 1
ATOM 3342 N N . ASP B 2 227 ? 44.702 16.244 -69.398 1.00 40.00 227 ASP B N 1
ATOM 3343 C CA . ASP B 2 227 ? 43.780 17.244 -68.856 1.00 38.98 227 ASP B CA 1
ATOM 3344 C C . ASP B 2 227 ? 43.727 17.175 -67.325 1.00 37.71 227 ASP B C 1
ATOM 3345 O O . ASP B 2 227 ? 43.861 18.198 -66.653 1.00 36.28 227 ASP B O 1
ATOM 3350 N N . THR B 2 228 ? 43.546 15.969 -66.785 1.00 36.27 228 THR B N 1
ATOM 3351 C CA . THR B 2 228 ? 43.408 15.814 -65.353 1.00 35.93 228 THR B CA 1
ATOM 3352 C C . THR B 2 228 ? 44.745 16.151 -64.659 1.00 35.71 228 THR B C 1
ATOM 3353 O O . THR B 2 228 ? 44.756 16.741 -63.582 1.00 35.53 228 THR B O 1
ATOM 3357 N N . CYS B 2 229 ? 45.850 15.785 -65.290 1.00 35.75 229 CYS B N 1
ATOM 3358 C CA . CYS B 2 229 ? 47.174 16.089 -64.740 1.00 36.81 229 CYS B CA 1
ATOM 3359 C C . CYS B 2 229 ? 47.423 17.599 -64.673 1.00 35.05 229 CYS B C 1
ATOM 3360 O O . CYS B 2 229 ? 47.844 18.089 -63.647 1.00 34.57 229 CYS B O 1
ATOM 3363 N N . LYS B 2 230 ? 47.145 18.322 -65.752 1.00 33.91 230 LYS B N 1
ATOM 3364 C CA . LYS B 2 230 ? 47.241 19.790 -65.719 1.00 33.86 230 LYS B CA 1
ATOM 3365 C C . LYS B 2 230 ? 46.392 20.401 -64.624 1.00 31.98 230 LYS B C 1
ATOM 3366 O O . LYS B 2 230 ? 46.826 21.351 -63.962 1.00 31.01 230 LYS B O 1
ATOM 3372 N N . ALA B 2 231 ? 45.183 19.857 -64.434 1.00 30.09 231 ALA B N 1
ATOM 3373 C CA . ALA B 2 231 ? 44.257 20.360 -63.420 1.00 28.52 231 ALA B CA 1
ATOM 3374 C C . ALA B 2 231 ? 44.840 20.134 -62.008 1.00 27.82 231 ALA B C 1
ATOM 3375 O O . ALA B 2 231 ? 44.799 21.026 -61.169 1.00 26.28 231 ALA B O 1
ATOM 3377 N N . LEU B 2 232 ? 45.376 18.930 -61.770 1.00 27.64 232 LEU B N 1
ATOM 3378 C CA . LEU B 2 232 ? 46.050 18.618 -60.529 1.00 27.63 232 LEU B CA 1
ATOM 3379 C C . LEU B 2 232 ? 47.239 19.538 -60.244 1.00 27.79 232 LEU B C 1
ATOM 3380 O O . LEU B 2 232 ? 47.415 19.992 -59.104 1.00 28.13 232 LEU B O 1
ATOM 3385 N N . GLN B 2 233 ? 48.057 19.801 -61.255 1.00 26.61 233 GLN B N 1
ATOM 3386 C CA . GLN B 2 233 ? 49.213 20.694 -61.090 1.00 28.19 233 GLN B CA 1
ATOM 3387 C C . GLN B 2 233 ? 48.775 22.117 -60.700 1.00 27.41 233 GLN B C 1
ATOM 3388 O O . GLN B 2 233 ? 49.401 22.767 -59.842 1.00 28.00 233 GLN B O 1
ATOM 3394 N N . HIS B 2 234 ? 47.727 22.607 -61.344 1.00 26.53 234 HIS B N 1
ATOM 3395 C CA . HIS B 2 234 ? 47.198 23.932 -61.038 1.00 27.72 234 HIS B CA 1
ATOM 3396 C C . HIS B 2 234 ? 46.591 23.975 -59.628 1.00 27.12 234 HIS B C 1
ATOM 3397 O O . HIS B 2 234 ? 46.829 24.918 -58.887 1.00 28.00 234 HIS B O 1
ATOM 3404 N N . PHE B 2 235 ? 45.819 22.954 -59.248 1.00 26.53 235 PHE B N 1
ATOM 3405 C CA . PHE B 2 235 ? 45.253 22.935 -57.901 1.00 26.32 235 PHE B CA 1
ATOM 3406 C C . PHE B 2 235 ? 46.363 22.889 -56.846 1.00 26.85 235 PHE B C 1
ATOM 3407 O O . PHE B 2 235 ? 46.356 23.655 -55.893 1.00 27.15 235 PHE B O 1
ATOM 3415 N N . TYR B 2 236 ? 47.300 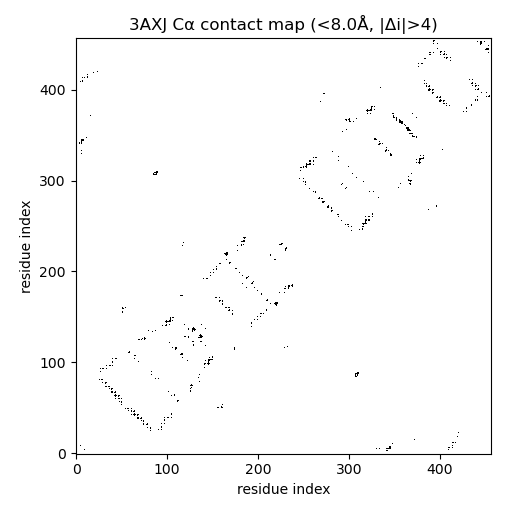21.985 -57.032 1.00 26.71 236 TYR B N 1
ATOM 3416 C CA . TYR B 2 236 ? 48.433 21.864 -56.128 1.00 28.91 236 TYR B CA 1
ATOM 3417 C C . TYR B 2 236 ? 49.201 23.169 -55.933 1.00 29.18 236 TYR B C 1
ATOM 3418 O O . TYR B 2 236 ? 49.478 23.526 -54.810 1.00 29.30 236 TYR B O 1
ATOM 3427 N N . SER B 2 237 ? 49.536 23.876 -57.017 1.00 30.36 237 SER B N 1
ATOM 3428 C CA . SER B 2 237 ? 50.139 25.223 -56.934 1.00 31.58 237 SER B CA 1
ATOM 3429 C C . SER B 2 237 ? 49.315 26.266 -56.130 1.00 30.79 237 SER B C 1
ATOM 3430 O O . SER B 2 237 ? 49.887 27.038 -55.331 1.00 32.22 237 SER B O 1
ATOM 3433 N N . GLY B 2 238 ? 48.004 26.273 -56.331 1.00 29.97 238 GLY B N 1
ATOM 3434 C CA . GLY B 2 238 ? 47.071 27.059 -55.543 1.00 28.93 238 GLY B CA 1
ATOM 3435 C C . GLY B 2 238 ? 47.103 26.655 -54.059 1.00 30.02 238 GLY B C 1
ATOM 3436 O O . GLY B 2 238 ? 47.210 27.515 -53.187 1.00 29.64 238 GLY B O 1
ATOM 3437 N N . TYR B 2 239 ? 46.993 25.365 -53.756 1.00 28.86 239 TYR B N 1
ATOM 3438 C CA . TYR B 2 239 ? 47.024 24.950 -52.344 1.00 29.92 239 TYR B CA 1
ATOM 3439 C C . TYR B 2 239 ? 48.333 25.294 -51.617 1.00 31.53 239 TYR B C 1
ATOM 3440 O O . TYR B 2 239 ? 48.289 25.716 -50.478 1.00 31.34 239 TYR B O 1
ATOM 3449 N N . ILE B 2 240 ? 49.485 25.106 -52.259 1.00 33.06 240 ILE B N 1
ATOM 3450 C CA . ILE B 2 240 ? 50.753 25.399 -51.581 1.00 36.03 240 ILE B CA 1
ATOM 3451 C C . ILE B 2 240 ? 50.972 26.910 -51.412 1.00 36.74 240 ILE B C 1
ATOM 3452 O O . ILE B 2 240 ? 51.785 27.343 -50.605 1.00 37.03 240 ILE B O 1
ATOM 3457 N N . SER B 2 241 ? 50.197 27.714 -52.120 1.00 37.77 241 SER B N 1
ATOM 3458 C CA . SER B 2 241 ? 50.263 29.158 -51.938 1.00 38.77 241 SER B CA 1
ATOM 3459 C C . SER B 2 241 ? 49.765 29.538 -50.540 1.00 39.35 241 SER B C 1
ATOM 3460 O O . SER B 2 241 ? 50.125 30.591 -50.032 1.00 39.70 241 SER B O 1
ATOM 3463 N N . LEU B 2 242 ? 48.987 28.650 -49.912 1.00 39.35 242 LEU B N 1
ATOM 3464 C CA . LEU B 2 242 ? 48.355 28.934 -48.623 1.00 40.70 242 LEU B CA 1
ATOM 3465 C C . LEU B 2 242 ? 49.338 28.887 -47.437 1.00 43.89 242 LEU B C 1
ATOM 3466 O O . LEU B 2 242 ? 50.173 27.994 -47.325 1.00 43.29 242 LEU B O 1
ATOM 3471 N N . ASN B 2 243 ? 49.178 29.874 -46.564 1.00 47.42 243 ASN B N 1
ATOM 3472 C CA . ASN B 2 243 ? 50.052 30.148 -45.438 1.00 52.19 243 ASN B CA 1
ATOM 3473 C C . ASN B 2 243 ? 49.209 30.051 -44.181 1.00 54.13 243 ASN B C 1
ATOM 3474 O O . ASN B 2 243 ? 48.840 31.081 -43.604 1.00 54.48 243 ASN B O 1
ATOM 3479 N N . CYS B 2 244 ? 48.879 28.829 -43.772 1.00 56.84 244 CYS B N 1
ATOM 3480 C CA . CYS B 2 244 ? 47.915 28.644 -42.691 1.00 59.70 244 CYS B CA 1
ATOM 3481 C C . CYS B 2 244 ? 48.547 28.134 -41.401 1.00 61.09 244 CYS B C 1
ATOM 3482 O O . CYS B 2 244 ? 49.198 27.079 -41.401 1.00 61.88 244 CYS B O 1
ATOM 3485 N N . GLN B 2 245 ? 48.359 28.896 -40.317 1.00 62.72 245 GLN B N 1
ATOM 3486 C CA . GLN B 2 245 ? 48.865 28.531 -38.969 1.00 64.31 245 GLN B CA 1
ATOM 3487 C C . GLN B 2 245 ? 47.979 27.453 -38.343 1.00 64.20 245 GLN B C 1
ATOM 3488 O O . GLN B 2 245 ? 46.749 27.531 -38.422 1.00 63.36 245 GLN B O 1
ATOM 3494 N N . ARG B 2 246 ? 48.614 26.460 -37.715 1.00 65.23 246 ARG B N 1
ATOM 3495 C CA . ARG B 2 246 ? 47.921 25.379 -36.985 1.00 65.51 246 ARG B CA 1
ATOM 3496 C C . ARG B 2 246 ? 46.843 24.618 -37.774 1.00 64.03 246 ARG B C 1
ATOM 3497 O O . ARG B 2 246 ? 46.060 23.869 -37.182 1.00 64.11 246 ARG B O 1
ATOM 3505 N N . ALA B 2 247 ? 46.805 24.803 -39.093 1.00 62.68 247 ALA B N 1
ATOM 3506 C CA . ALA B 2 247 ? 45.761 24.206 -39.925 1.00 60.56 247 ALA B CA 1
ATOM 3507 C C . ALA B 2 247 ? 46.111 22.749 -40.276 1.00 59.79 247 ALA B C 1
ATOM 3508 O O . ALA B 2 247 ? 46.527 22.447 -41.405 1.00 59.26 247 ALA B O 1
ATOM 3510 N N . ARG B 2 248 ? 45.924 21.855 -39.302 1.00 57.79 248 ARG B N 1
ATOM 3511 C CA . ARG B 2 248 ? 46.420 20.474 -39.396 1.00 56.90 248 ARG B CA 1
ATOM 3512 C C . ARG B 2 248 ? 45.691 19.607 -40.420 1.00 54.43 248 ARG B C 1
ATOM 3513 O O . ARG B 2 248 ? 46.315 18.805 -41.102 1.00 54.19 248 ARG B O 1
ATOM 3521 N N . GLU B 2 249 ? 44.376 19.751 -40.488 1.00 51.57 249 GLU B N 1
ATOM 3522 C CA . GLU B 2 249 ? 43.560 19.017 -41.441 1.00 50.95 249 GLU B CA 1
ATOM 3523 C C . GLU B 2 249 ? 43.982 19.433 -42.860 1.00 48.21 249 GLU B C 1
ATOM 3524 O O . GLU B 2 249 ? 44.255 18.566 -43.699 1.00 46.98 249 GLU B O 1
ATOM 3530 N N . LEU B 2 250 ? 44.084 20.749 -43.091 1.00 45.10 250 LEU B N 1
ATOM 3531 C CA . LEU B 2 250 ? 44.526 21.288 -44.390 1.00 44.02 250 LEU B CA 1
ATOM 3532 C C . LEU B 2 250 ? 45.892 20.745 -44.817 1.00 43.36 250 LEU B C 1
ATOM 3533 O O . LEU B 2 250 ? 46.061 20.319 -45.948 1.00 41.65 250 LEU B O 1
ATOM 3538 N N . TRP B 2 251 ? 46.842 20.736 -43.890 1.00 43.31 251 TRP B N 1
ATOM 3539 C CA . TRP B 2 251 ? 48.208 20.297 -44.188 1.00 44.91 251 TRP B CA 1
ATOM 3540 C C . TRP B 2 251 ? 48.241 18.826 -44.629 1.00 44.08 251 TRP B C 1
ATOM 3541 O O . TRP B 2 251 ? 48.930 18.471 -45.587 1.00 42.99 251 TRP B O 1
ATOM 3552 N N . ARG B 2 252 ? 47.455 17.985 -43.971 1.00 42.57 252 ARG B N 1
ATOM 3553 C CA . ARG B 2 252 ? 47.339 16.594 -44.401 1.00 43.68 252 ARG B CA 1
ATOM 3554 C C . ARG B 2 252 ? 46.713 16.426 -45.803 1.00 41.53 252 ARG B C 1
ATOM 3555 O O . ARG B 2 252 ? 47.121 15.538 -46.562 1.00 41.23 252 ARG B O 1
ATOM 3563 N N . LYS B 2 253 ? 45.723 17.264 -46.132 1.00 38.86 253 LYS B N 1
ATOM 3564 C CA . LYS B 2 253 ? 45.115 17.278 -47.463 1.00 37.90 253 LYS B CA 1
ATOM 3565 C C . LYS B 2 253 ? 46.141 17.617 -48.553 1.00 37.41 253 LYS B C 1
ATOM 3566 O O . LYS B 2 253 ? 46.132 17.020 -49.628 1.00 38.07 253 LYS B O 1
ATOM 3572 N N . ILE B 2 254 ? 46.968 18.615 -48.290 1.00 35.49 254 ILE B N 1
ATOM 3573 C CA . ILE B 2 254 ? 47.966 19.058 -49.254 1.00 36.12 254 ILE B CA 1
ATOM 3574 C C . ILE B 2 254 ? 49.056 17.996 -49.472 1.00 37.10 254 ILE B C 1
ATOM 3575 O O . ILE B 2 254 ? 49.492 17.767 -50.589 1.00 37.62 254 ILE B O 1
ATOM 3580 N N . THR B 2 255 ? 49.448 17.338 -48.395 1.00 37.33 255 THR B N 1
ATOM 3581 C CA . THR B 2 255 ? 50.366 16.201 -48.436 1.00 39.32 255 THR B CA 1
ATOM 3582 C C . THR B 2 255 ? 49.836 15.085 -49.320 1.00 38.87 255 THR B C 1
ATOM 3583 O O . THR B 2 255 ? 50.539 14.612 -50.215 1.00 39.49 255 THR B O 1
ATOM 3587 N N . THR B 2 256 ? 48.582 14.714 -49.108 1.00 38.29 256 THR B N 1
ATOM 3588 C CA . THR B 2 256 ? 47.897 13.737 -49.959 1.00 39.18 256 THR B CA 1
ATOM 3589 C C . THR B 2 256 ? 47.799 14.239 -51.401 1.00 38.72 256 THR B C 1
ATOM 3590 O O . THR B 2 256 ? 47.993 13.470 -52.345 1.00 39.05 256 THR B O 1
ATOM 3602 N N . LYS B 2 258 ? 49.859 16.165 -53.004 1.00 36.76 258 LYS B N 1
ATOM 3603 C CA . LYS B 2 258 ? 51.148 16.018 -53.673 1.00 38.22 258 LYS B CA 1
ATOM 3604 C C . LYS B 2 258 ? 51.334 14.618 -54.279 1.00 39.03 258 LYS B C 1
ATOM 3605 O O . LYS B 2 258 ? 51.886 14.460 -55.378 1.00 38.84 258 LYS B O 1
ATOM 3611 N N . GLN B 2 259 ? 50.922 13.601 -53.535 1.00 38.99 259 GLN B N 1
ATOM 3612 C CA . GLN B 2 259 ? 50.998 12.229 -54.031 1.00 40.31 259 GLN B CA 1
ATOM 3613 C C . GLN B 2 259 ? 50.045 11.979 -55.218 1.00 39.20 259 GLN B C 1
ATOM 3614 O O . GLN B 2 259 ? 50.412 11.265 -56.135 1.00 40.34 259 GLN B O 1
ATOM 3620 N N . SER B 2 260 ? 48.850 12.579 -55.211 1.00 37.81 260 SER B N 1
ATOM 3621 C CA . SER B 2 260 ? 47.942 12.513 -56.372 1.00 38.14 260 SER B CA 1
ATOM 3622 C C . SER B 2 260 ? 48.573 13.146 -57.623 1.00 37.47 260 SER B C 1
ATOM 3623 O O . SER B 2 260 ? 48.449 12.617 -58.724 1.00 37.77 260 SER B O 1
ATOM 3626 N N . VAL B 2 261 ? 49.231 14.294 -57.430 1.00 35.96 261 VAL B N 1
ATOM 3627 C CA . VAL B 2 261 ? 49.874 15.023 -58.510 1.00 35.39 261 VAL B CA 1
ATOM 3628 C C . VAL B 2 261 ? 50.970 14.143 -59.077 1.00 35.60 261 VAL B C 1
ATOM 3629 O O . VAL B 2 261 ? 51.086 13.977 -60.276 1.00 35.90 261 VAL B O 1
ATOM 3633 N N . LEU B 2 262 ? 51.780 13.574 -58.206 1.00 35.90 262 LEU B N 1
ATOM 3634 C CA . LEU B 2 262 ? 52.875 12.721 -58.656 1.00 37.58 262 LEU B CA 1
ATOM 3635 C C . LEU B 2 262 ? 52.413 11.466 -59.431 1.00 38.42 262 LEU B C 1
ATOM 3636 O O . LEU B 2 262 ? 53.068 11.038 -60.389 1.00 39.88 262 LEU B O 1
ATOM 3641 N N . LYS B 2 263 ? 51.302 10.886 -58.998 1.00 38.02 263 LYS B N 1
ATOM 3642 C CA . LYS B 2 263 ? 50.713 9.702 -59.639 1.00 39.96 263 LYS B CA 1
ATOM 3643 C C . LYS B 2 263 ? 50.211 10.026 -61.034 1.00 37.81 263 LYS B C 1
ATOM 3644 O O . LYS B 2 263 ? 50.485 9.296 -61.966 1.00 38.79 263 LYS B O 1
ATOM 3650 N N . ALA B 2 264 ? 49.484 11.131 -61.156 1.00 35.44 264 ALA B N 1
ATOM 3651 C CA . ALA B 2 264 ? 49.010 11.614 -62.436 1.00 35.04 264 ALA B CA 1
ATOM 3652 C C . ALA B 2 264 ? 50.149 11.990 -63.364 1.00 35.19 264 ALA B C 1
ATOM 3653 O O . ALA B 2 264 ? 50.068 11.729 -64.548 1.00 36.62 264 ALA B O 1
ATOM 3655 N N . GLU B 2 265 ? 51.203 12.603 -62.834 1.00 34.84 265 GLU B N 1
ATOM 3656 C CA . GLU B 2 265 ? 52.386 12.932 -63.650 1.00 35.70 265 GLU B CA 1
ATOM 3657 C C . GLU B 2 265 ? 53.121 11.691 -64.128 1.00 37.29 265 GLU B C 1
ATOM 3658 O O . GLU B 2 265 ? 53.705 11.675 -65.212 1.00 38.47 265 GLU B O 1
ATOM 3664 N N . ASN B 2 266 ? 53.111 10.651 -63.310 1.00 37.51 266 ASN B N 1
ATOM 3665 C CA . ASN B 2 266 ? 53.718 9.409 -63.731 1.00 39.78 266 ASN B CA 1
ATOM 3666 C C . ASN B 2 266 ? 52.929 8.640 -64.796 1.00 39.04 266 ASN B C 1
ATOM 3667 O O . ASN B 2 266 ? 53.534 8.065 -65.674 1.00 40.57 266 ASN B O 1
ATOM 3672 N N . VAL B 2 267 ? 51.594 8.675 -64.724 1.00 38.23 267 VAL B N 1
ATOM 3673 C CA . VAL B 2 267 ? 50.711 8.219 -65.816 1.00 38.35 267 VAL B CA 1
ATOM 3674 C C . VAL B 2 267 ? 51.039 8.913 -67.144 1.00 38.22 267 VAL B C 1
ATOM 3675 O O . VAL B 2 267 ? 51.353 8.248 -68.120 1.00 39.71 267 VAL B O 1
ATOM 3679 N N . CYS B 2 268 ? 50.951 10.245 -67.186 1.00 37.19 268 CYS B N 1
ATOM 3680 C CA . CYS B 2 268 ? 51.310 11.014 -68.391 1.00 37.56 268 CYS B CA 1
ATOM 3681 C C . CYS B 2 268 ? 52.688 10.691 -68.951 1.00 38.21 268 CYS B C 1
ATOM 3682 O O . CYS B 2 268 ? 52.875 10.630 -70.166 1.00 39.05 268 CYS B O 1
ATOM 3685 N N . TYR B 2 269 ? 53.650 10.489 -68.053 1.00 38.33 269 TYR B N 1
ATOM 3686 C CA . TYR B 2 269 ? 54.994 10.034 -68.405 1.00 39.75 269 TYR B CA 1
ATOM 3687 C C . TYR B 2 269 ? 55.006 8.669 -69.094 1.00 42.40 269 TYR B C 1
ATOM 3688 O O . TYR B 2 269 ? 55.748 8.470 -70.066 1.00 41.89 269 TYR B O 1
ATOM 3697 N N . ASN B 2 270 ? 54.247 7.710 -68.558 1.00 43.77 270 ASN B N 1
ATOM 3698 C CA . ASN B 2 270 ? 54.335 6.329 -69.090 1.00 46.89 270 ASN B CA 1
ATOM 3699 C C . ASN B 2 270 ? 53.578 6.284 -70.409 1.00 47.66 270 ASN B C 1
ATOM 3700 O O . ASN B 2 270 ? 53.930 5.518 -71.303 1.00 49.65 270 ASN B O 1
ATOM 3705 N N . VAL B 2 271 ? 52.579 7.155 -70.537 1.00 48.00 271 VAL B N 1
ATOM 3706 C CA . VAL B 2 271 ? 51.894 7.369 -71.808 1.00 49.57 271 VAL B CA 1
ATOM 3707 C C . VAL B 2 271 ? 52.876 7.895 -72.864 1.00 51.71 271 VAL B C 1
ATOM 3708 O O . VAL B 2 271 ? 52.986 7.329 -73.956 1.00 53.02 271 VAL B O 1
ATOM 3712 N N . LYS B 2 272 ? 53.604 8.957 -72.523 1.00 52.60 272 LYS B N 1
ATOM 3713 C CA . LYS B 2 272 ? 54.606 9.535 -73.420 1.00 54.25 272 LYS B CA 1
ATOM 3714 C C . LYS B 2 272 ? 55.708 8.555 -73.833 1.00 56.98 272 LYS B C 1
ATOM 3715 O O . LYS B 2 272 ? 56.132 8.588 -74.976 1.00 57.20 272 LYS B O 1
ATOM 3721 N N . VAL B 2 273 ? 56.181 7.703 -72.920 1.00 59.28 273 VAL B N 1
ATOM 3722 C CA . VAL B 2 273 ? 57.343 6.862 -73.221 1.00 63.30 273 VAL B CA 1
ATOM 3723 C C . VAL B 2 273 ? 57.036 5.439 -73.709 1.00 66.00 273 VAL B C 1
ATOM 3724 O O . VAL B 2 273 ? 57.831 4.859 -74.450 1.00 67.21 273 VAL B O 1
ATOM 3728 N N . ARG B 2 274 ? 55.903 4.876 -73.289 1.00 67.43 274 ARG B N 1
ATOM 3729 C CA . ARG B 2 274 ? 55.610 3.463 -73.573 1.00 70.71 274 ARG B CA 1
ATOM 3730 C C . ARG B 2 274 ? 54.467 3.334 -74.561 1.00 71.63 274 ARG B C 1
ATOM 3731 O O . ARG B 2 274 ? 54.301 2.282 -75.192 1.00 73.38 274 ARG B O 1
ATOM 3739 N N . GLY B 2 275 ? 53.708 4.417 -74.706 1.00 71.46 275 GLY B N 1
ATOM 3740 C CA . GLY B 2 275 ? 52.488 4.427 -75.502 1.00 72.62 275 GLY B CA 1
ATOM 3741 C C . GLY B 2 275 ? 51.313 4.116 -74.593 1.00 72.90 275 GLY B C 1
ATOM 3742 O O . GLY B 2 275 ? 51.489 3.474 -73.546 1.00 73.01 275 GLY B O 1
ATOM 3743 N N . GLY B 2 276 ? 50.121 4.573 -74.990 1.00 73.02 276 GLY B N 1
ATOM 3744 C CA . GLY B 2 276 ? 48.885 4.321 -74.242 1.00 73.92 276 GLY B CA 1
ATOM 3745 C C . GLY B 2 276 ? 48.722 2.890 -73.740 1.00 76.37 276 GLY B C 1
ATOM 3746 O O . GLY B 2 276 ? 48.420 2.675 -72.561 1.00 75.99 276 GLY B O 1
ATOM 3747 N N . GLU B 2 277 ? 48.949 1.918 -74.630 1.00 79.08 277 GLU B N 1
ATOM 3748 C CA . GLU B 2 277 ? 48.730 0.498 -74.333 1.00 81.52 277 GLU B CA 1
ATOM 3749 C C . GLU B 2 277 ? 49.706 -0.112 -73.315 1.00 83.22 277 GLU B C 1
ATOM 3750 O O . GLU B 2 277 ? 49.271 -0.742 -72.348 1.00 83.22 277 GLU B O 1
ATOM 3756 N N . ALA B 2 278 ? 51.009 0.083 -73.521 1.00 85.07 278 ALA B N 1
ATOM 3757 C CA . ALA B 2 278 ? 52.022 -0.439 -72.590 1.00 87.10 278 ALA B CA 1
ATOM 3758 C C . ALA B 2 278 ? 52.022 0.267 -71.216 1.00 86.77 278 ALA B C 1
ATOM 3759 O O . ALA B 2 278 ? 52.542 -0.271 -70.225 1.00 87.48 278 ALA B O 1
ATOM 3761 N N . ALA B 2 279 ? 51.436 1.465 -71.157 1.00 86.15 279 ALA B N 1
ATOM 3762 C CA . ALA B 2 279 ? 51.317 2.208 -69.900 1.00 85.77 279 ALA B CA 1
ATOM 3763 C C . ALA B 2 279 ? 50.172 1.669 -69.041 1.00 85.83 279 ALA B C 1
ATOM 3764 O O . ALA B 2 279 ? 50.187 1.824 -67.815 1.00 85.47 279 ALA B O 1
ATOM 3766 N N . LYS B 2 280 ? 49.184 1.050 -69.695 1.00 86.75 280 LYS B N 1
ATOM 3767 C CA . LYS B 2 280 ? 48.065 0.375 -69.022 1.00 87.14 280 LYS B CA 1
ATOM 3768 C C . LYS B 2 280 ? 48.553 -0.815 -68.195 1.00 88.62 280 LYS B C 1
ATOM 3769 O O . LYS B 2 280 ? 48.118 -1.010 -67.056 1.00 88.27 280 LYS B O 1
ATOM 3775 N N . TRP B 2 281 ? 49.459 -1.597 -68.785 1.00 90.54 281 TRP B N 1
ATOM 3776 C CA . TRP B 2 281 ? 49.964 -2.841 -68.193 1.00 92.26 281 TRP B CA 1
ATOM 3777 C C . TRP B 2 281 ? 50.811 -2.645 -66.924 1.00 92.56 281 TRP B C 1
ATOM 3778 O O . TRP B 2 281 ? 51.212 -3.623 -66.278 1.00 93.56 281 TRP B O 1
ATOM 3780 N N . GLY B 2 282 ? 51.075 -1.386 -66.571 1.00 91.65 282 GLY B N 1
ATOM 3781 C CA . GLY B 2 282 ? 51.832 -1.052 -65.366 1.00 91.84 282 GLY B CA 1
ATOM 3782 C C . GLY B 2 282 ? 51.224 0.101 -64.589 1.00 90.34 282 GLY B C 1
ATOM 3783 O O . GLY B 2 282 ? 50.027 0.106 -64.296 1.00 89.56 282 GLY B O 1
#

CATH classification: 1.20.58.190 (+1 more: 1.20.58.200)

B-factor: mean 39.77, std 12.57, range [17.33, 94.18]

Solvent-accessible surface area: 23877 Å² total

Sequence (457 aa):
SQDPSNFVNLDIFSNYQKYIDNEQEVRENIRIVVREIEHLSKEAQIKLQIIHSDLSQISAACGLARKQVELCAQKYQKLAELVPAGQYYRYSDHWTFITQRLIFIIALVIYLEAGFLVTRETVAELGLKISQSEGFHLDVEDYLLGILQLASELSRFATNSVTGDYERPLNISHFIGDLNTGFRLLNLKNDGLRKRFDALKYDVKKIEEVVYDVSIRGLSSKQLDEDSPIVQQFRIYSNELIKHDRHERIVKLSRDITIESKRIIFLLHSIDSRKQNKEKVLEEARQRLNKLIAVNFRAVALELRDQDVYQFRSSYSPGLQEFIQAYTYEYLCHEDAEGENETKSVSDWQAIQAVQYVEESSPKKFQFFVDPTEYILGLSDLTGELRRCINSLGSGDTDTCLDTCKALQHFYSGYISLNCQRARELWRKITTKQSVLKAENVCYNVKVRGGEAAKWG